Protein AF-A0A847DNY5-F1 (afdb_monomer)

Nearest PDB structures (foldseek):
  3rxz-assembly1_B  TM=6.563E-01  e=5.520E-07  Mycolicibacterium smegmatis MC2 155
  8z9u-assembly1_A  TM=3.171E-01  e=2.624E-01  Methermicoccus shengliensis DSM 18856
  8k74-assembly1_B  TM=5.106E-01  e=3.180E+00  Klebsiella sp. PCX
  8k74-assembly1_A  TM=5.107E-01  e=6.097E+00  Klebsiella sp. PCX

Sequence (376 aa):
MSPAAPYPAETLLETATVEGFRKFVEIVSPGRVRVHFDLPACAWWFLSRHEESRIEKRDSHGRFLCSYSTLPPELYDQPLVTRWFERVEDLVRKISGLPVRAPMVGTAPIAVTHDVDLLRKFPLFSPRCLVRSYREGRLGECLKVWFRRQKDPYDALDALTHLHDETGIPGTWFLMGGGTHPSDADYTLSDHRLAPLGTRLDCDTFGLHGSYDSYLDAKKIYHEAVSLAEALKQRVKPIIRQHYLRLDIPNTWLAQSEAGFTVDASGGFADRCGFRHGWTGAFRPYSPLTGRELPMTEIPLNAMDMTLSRYERLDPESAYKRMQTLHANSLSRHGGVFTILWHNTLNDRVVHGDMYDVFDSFVRNTSARFVKLDTI

pLDDT: mean 94.14, std 4.27, range [62.03, 98.69]

Solvent-accessible surface area (backbone atoms only — not comparable to full-atom values): 20189 Å² total; per-residue (Å²): 133,77,52,64,68,90,61,58,64,68,57,55,56,37,39,39,37,75,73,42,33,51,77,36,52,43,80,78,48,92,73,38,71,45,68,79,58,68,56,69,61,46,41,46,40,34,59,52,42,47,38,64,71,63,48,86,74,53,52,99,77,64,24,67,44,49,93,71,50,92,55,66,68,75,59,28,58,39,30,44,44,46,36,39,51,53,50,50,51,49,49,55,26,56,54,69,73,42,80,71,76,75,81,88,82,88,62,24,34,32,28,46,33,30,48,59,51,50,57,59,76,63,58,78,91,37,66,68,47,52,53,50,26,49,75,70,74,36,41,69,58,48,51,32,34,69,70,67,74,39,80,45,49,17,60,26,48,55,62,54,50,48,53,31,64,77,70,67,48,44,42,26,40,24,40,55,33,53,68,83,53,96,84,35,55,81,68,57,90,83,40,73,79,53,49,55,58,65,79,36,61,88,72,40,46,36,27,34,21,35,29,68,88,23,44,74,32,28,66,52,43,32,51,22,44,49,49,38,20,62,72,54,72,67,56,52,47,55,32,37,32,35,43,90,39,39,57,50,71,55,56,21,58,51,20,42,43,71,39,63,29,44,32,40,47,34,55,35,37,65,54,40,63,29,20,66,40,15,46,30,33,73,45,62,44,53,28,84,91,76,74,41,68,49,89,31,32,39,39,49,30,30,39,41,54,63,18,39,49,70,55,64,56,42,54,49,69,57,38,42,52,50,50,51,52,46,37,60,51,15,48,52,98,80,58,22,40,32,28,36,40,47,52,40,48,38,66,25,42,89,84,46,44,63,45,46,56,34,52,55,47,52,65,70,70,51,90,50,53,65,38,44,72,93,76,112

Secondary structure (DSSP, 8-state):
--SS-SS-HHHHHHHHSHHHHHTTEEEEETTEEEE-S-HHHHHHHHHTTGGGGT-----TTSPPPGGGSSS-GGGGGS-HHHHHHHHHHHHHHHHTTPPPPPPP-S---EEEEEEE--S-SS-TT-HHHHHHHHHTT-HHHHHHHHTTSS--TT--HHHHHHHHHHHT---EEEEES---STTS-S--TT-GGGHHHHTTTTTSEEEEEE-TTTTT-HHHHHHHHHHHHHHTTT-EEEEEEEGGG---TTHHHHHHHHTT-SEE---S-SS--S-TTS-SS-BPPEETTTTEE-SSEE----EEHHIIIIIS---HHHHHHHHHHHHHHT--TTT--EEEE--GGGG-HHHHTTHHHHHHHHHHH--SPEE-GGG-

Foldseek 3Di:
DDLDAPDAQVLLVLCLDLVSVVVQWDCPDQLDIDGNDPLVSNLCCLQLVSSLVVDCDADPLRDDFCVSHPHDSVSQLFLSNQSNVLSVVQVNCVSVVHDRDDPDDAFAAAEEEEEAFEQAPAPAPDPVSCVVCVVVVNNVVNVCCNVVVDPGLLLQLLVVLVLCVVLVFAYEYAYWLDEDDPRGYPDHLPDCSCVSVLVCLVPYAYEYAQYSPCQQALVSSLNSRVSVCVSNVNSHALEYEYPLLPQDPPRSVVSSLSNPRAEYASAEHSQDAGRSSSAQAKDFRDHPVVRGTGNHIYHYAREELCNCCPRVNDDLVRSLVSLVSSRRSQDGPVRGYHYYYDYSSCSPCVVRNCSVVSVSCNSVVGPHHYDHPVVD

Structure (mmCIF, N/CA/C/O backbone):
data_AF-A0A847DNY5-F1
#
_entry.id   AF-A0A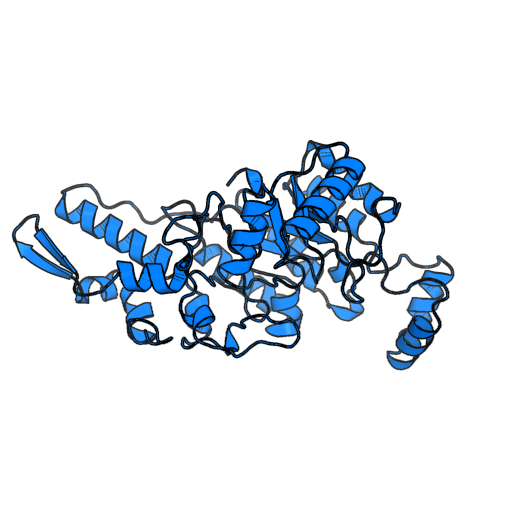847DNY5-F1
#
loop_
_atom_site.group_PDB
_atom_site.id
_atom_site.type_symbol
_atom_site.label_atom_id
_atom_site.label_alt_id
_atom_site.label_comp_id
_atom_site.label_asym_id
_atom_site.label_entity_id
_atom_site.label_seq_id
_atom_site.pdbx_PDB_ins_code
_atom_site.Cartn_x
_atom_site.Cartn_y
_atom_site.Cartn_z
_atom_site.occupancy
_atom_site.B_iso_or_equiv
_atom_site.auth_seq_id
_atom_site.auth_comp_id
_atom_site.auth_asym_id
_atom_site.auth_atom_id
_atom_site.pdbx_PDB_model_num
ATOM 1 N N . MET A 1 1 ? -26.601 10.049 0.284 1.00 62.03 1 MET A N 1
ATOM 2 C CA . MET A 1 1 ? -25.888 10.236 1.568 1.00 62.03 1 MET A CA 1
ATOM 3 C C . MET A 1 1 ? -24.718 11.170 1.316 1.00 62.03 1 MET A C 1
ATOM 5 O O . MET A 1 1 ? -24.182 11.133 0.213 1.00 62.03 1 MET A O 1
ATOM 9 N N . SER A 1 2 ? -24.414 12.047 2.274 1.00 81.75 2 SER A N 1
ATOM 10 C CA . SER A 1 2 ? -23.322 13.029 2.188 1.00 81.75 2 SER A CA 1
ATOM 11 C C . SER A 1 2 ? -21.956 12.332 2.060 1.00 81.75 2 SER A C 1
ATOM 13 O O . SER A 1 2 ? -21.798 11.276 2.670 1.00 81.75 2 SER A O 1
ATOM 15 N N . PRO A 1 3 ? -20.971 12.892 1.324 1.00 84.44 3 PRO A N 1
ATOM 16 C CA . PRO A 1 3 ? -19.587 12.408 1.371 1.00 84.44 3 PRO A CA 1
ATOM 17 C C . PRO A 1 3 ? -18.943 12.595 2.752 1.00 84.44 3 PRO A C 1
ATOM 19 O O . PRO A 1 3 ? -17.970 11.913 3.061 1.00 84.44 3 PRO A O 1
ATOM 22 N N . ALA A 1 4 ? -19.469 13.519 3.564 1.00 90.56 4 ALA A N 1
ATOM 23 C CA . ALA A 1 4 ? -18.892 13.881 4.850 1.00 90.56 4 ALA A CA 1
ATOM 24 C C . ALA A 1 4 ? -18.786 12.677 5.794 1.00 90.56 4 ALA A C 1
ATOM 26 O O . ALA A 1 4 ? -19.678 11.825 5.842 1.00 90.56 4 ALA A O 1
ATOM 27 N N . ALA A 1 5 ? -17.703 12.648 6.569 1.00 92.56 5 ALA A N 1
ATOM 28 C CA . ALA A 1 5 ? -17.557 11.705 7.664 1.00 92.56 5 ALA A CA 1
ATOM 29 C C . ALA A 1 5 ? -18.707 11.855 8.684 1.00 92.56 5 ALA A C 1
ATOM 31 O O . ALA A 1 5 ? -19.248 12.955 8.839 1.00 92.56 5 ALA A O 1
ATOM 32 N N . PRO A 1 6 ? -19.075 10.784 9.416 1.00 94.75 6 PRO A N 1
ATOM 33 C CA . PRO A 1 6 ? -20.178 10.840 10.381 1.00 94.75 6 PRO A CA 1
ATOM 34 C C . PRO A 1 6 ? -19.975 11.847 11.526 1.00 94.75 6 PRO A C 1
ATOM 36 O O . PRO A 1 6 ? -20.953 12.297 12.119 1.00 94.75 6 PRO A O 1
ATOM 39 N N . TYR A 1 7 ? -18.723 12.214 11.823 1.00 96.50 7 TYR A N 1
ATOM 40 C CA . TYR A 1 7 ? -18.353 13.192 12.847 1.00 96.50 7 TYR A CA 1
ATOM 41 C C . TYR A 1 7 ? -17.207 14.099 12.365 1.00 96.50 7 TYR A C 1
ATOM 43 O O . TYR A 1 7 ? -16.450 13.695 11.477 1.00 96.50 7 TYR A O 1
ATOM 51 N N . PRO A 1 8 ? -17.034 15.294 12.968 1.00 95.69 8 PRO A N 1
ATOM 52 C CA . PRO A 1 8 ? -15.865 16.146 12.748 1.00 95.69 8 PRO A CA 1
ATOM 53 C C . PRO A 1 8 ? -14.545 15.442 13.086 1.00 95.69 8 PRO A C 1
ATOM 55 O O . PRO A 1 8 ? -14.498 14.553 13.941 1.00 95.69 8 PRO A O 1
ATOM 58 N N . ALA A 1 9 ? -13.458 15.873 12.446 1.00 95.25 9 ALA A N 1
ATOM 59 C CA . ALA A 1 9 ? -12.141 15.256 12.580 1.00 95.25 9 ALA A CA 1
ATOM 60 C C . ALA A 1 9 ? -11.636 15.219 14.033 1.00 95.25 9 ALA A C 1
ATOM 62 O O . ALA A 1 9 ? -11.077 14.213 14.470 1.00 95.25 9 ALA A O 1
ATOM 63 N N . GLU A 1 10 ? -11.885 16.278 14.806 1.00 95.56 10 GLU A N 1
ATOM 64 C CA . GLU A 1 10 ? -11.478 16.379 16.209 1.00 95.56 10 GLU A CA 1
ATOM 65 C C . GLU A 1 10 ? -12.172 15.310 17.059 1.00 95.56 10 GLU A C 1
ATOM 67 O O . GLU A 1 10 ? -11.538 14.664 17.892 1.00 95.56 10 GLU A O 1
ATOM 72 N N . THR A 1 11 ? -13.460 15.066 16.799 1.00 96.75 11 THR A N 1
ATOM 73 C CA . THR A 1 11 ? -14.238 14.015 17.465 1.00 96.75 11 THR A CA 1
ATOM 74 C C . THR A 1 11 ? -13.730 12.622 17.093 1.00 96.75 11 THR A C 1
ATOM 76 O O . THR A 1 11 ? -13.620 11.750 17.957 1.00 96.75 11 THR A O 1
ATOM 79 N N . LEU A 1 12 ? -13.380 12.394 15.823 1.00 97.12 12 LEU A N 1
ATOM 80 C CA . LEU A 1 12 ? -12.825 11.115 15.368 1.00 97.12 12 LEU A CA 1
ATOM 81 C C . LEU A 1 12 ? -11.468 10.808 16.033 1.00 97.12 12 LEU A C 1
ATOM 83 O O . LEU A 1 12 ? -11.238 9.675 16.457 1.00 97.12 12 LEU A O 1
ATOM 87 N N . LEU A 1 13 ? -10.594 11.811 16.186 1.00 95.12 13 LEU A N 1
ATOM 88 C CA . LEU A 1 13 ? -9.321 11.667 16.907 1.00 95.12 13 LEU A CA 1
ATOM 89 C C . LEU A 1 13 ? -9.526 11.443 18.401 1.00 95.12 13 LEU A C 1
ATOM 91 O O . LEU A 1 13 ? -8.926 10.540 18.985 1.00 95.12 13 LEU A O 1
ATOM 95 N N . GLU A 1 14 ? -10.379 12.253 19.026 1.00 96.06 14 GLU A N 1
ATOM 96 C CA . GLU A 1 14 ? -10.660 12.152 20.453 1.00 96.06 14 GLU A CA 1
ATOM 97 C C . GLU A 1 14 ? -11.163 10.748 20.807 1.00 96.06 14 GLU A C 1
ATOM 99 O O . GLU A 1 14 ? -10.632 10.100 21.713 1.00 96.06 14 GLU A O 1
ATOM 104 N N . THR A 1 15 ? -12.125 10.231 20.042 1.00 95.94 15 THR A N 1
ATOM 105 C CA . THR A 1 15 ? -12.718 8.901 20.253 1.00 95.94 15 THR A CA 1
ATOM 106 C C . THR A 1 15 ? -11.754 7.738 20.018 1.00 95.94 15 THR A C 1
ATOM 108 O O . THR A 1 15 ? -12.024 6.635 20.489 1.00 95.94 15 THR A O 1
ATOM 111 N N . ALA A 1 16 ? -10.617 7.947 19.346 1.00 94.19 16 ALA A N 1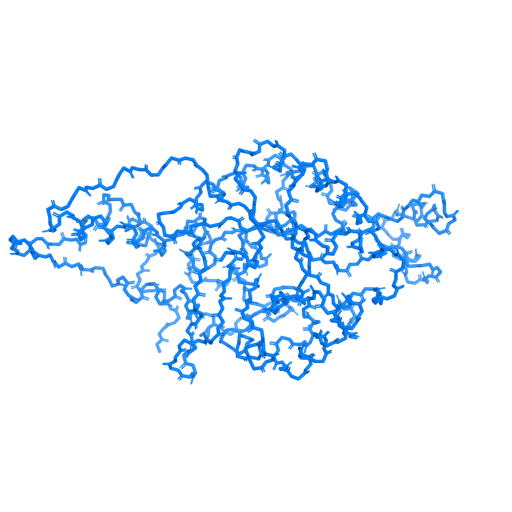
ATOM 112 C CA . ALA A 1 16 ? -9.582 6.920 19.212 1.00 94.19 16 ALA A CA 1
ATOM 113 C C . ALA A 1 16 ? -8.766 6.718 20.508 1.00 94.19 16 ALA A C 1
ATOM 115 O O . ALA A 1 16 ? -8.142 5.670 20.701 1.00 94.19 16 ALA A O 1
ATOM 116 N N . THR A 1 17 ? -8.790 7.684 21.432 1.00 94.12 17 THR A N 1
ATOM 117 C CA . THR A 1 17 ? -8.136 7.578 22.750 1.00 94.12 17 THR A CA 1
ATOM 118 C C . THR A 1 17 ? -9.028 6.869 23.776 1.00 94.12 17 THR A C 1
ATOM 120 O O . THR A 1 17 ? -10.248 6.812 23.624 1.00 94.12 17 THR A O 1
ATOM 123 N N . VAL A 1 18 ? -8.445 6.307 24.848 1.00 91.44 18 VAL A N 1
ATOM 124 C CA . VAL A 1 18 ? -9.247 5.684 25.926 1.00 91.44 18 VAL A CA 1
ATOM 125 C C . VAL A 1 18 ? -10.135 6.733 26.602 1.00 91.44 18 VAL A C 1
ATOM 127 O O . VAL A 1 18 ? -11.326 6.505 26.816 1.00 91.44 18 VAL A O 1
ATOM 130 N N . GLU A 1 19 ? -9.555 7.875 26.954 1.00 94.00 19 GLU A N 1
ATOM 131 C CA . GLU A 1 19 ? -10.203 8.952 27.699 1.00 94.00 19 GLU A CA 1
ATOM 132 C C . GLU A 1 19 ? -11.292 9.625 26.868 1.00 94.00 19 GLU A C 1
ATOM 134 O O . GLU A 1 19 ? -12.390 9.853 27.373 1.00 94.00 19 GLU A O 1
ATOM 139 N N . GLY A 1 20 ? -11.013 9.899 25.593 1.00 96.19 20 GLY A N 1
ATOM 140 C CA . GLY A 1 20 ? -11.978 10.506 24.689 1.00 96.19 20 GLY A CA 1
ATOM 141 C C . GLY A 1 20 ? -13.145 9.575 24.380 1.00 96.19 20 GLY A C 1
ATOM 142 O O . GLY A 1 20 ? -14.291 9.997 24.502 1.00 96.19 20 GLY A O 1
ATOM 143 N N . PHE A 1 21 ? -12.897 8.285 24.112 1.00 96.12 21 PHE A N 1
ATOM 144 C CA . PHE A 1 21 ? -13.981 7.322 23.882 1.00 96.12 21 PHE A CA 1
ATOM 145 C C . PHE A 1 21 ? -14.946 7.223 25.069 1.00 96.12 21 PHE A C 1
ATOM 147 O O . PHE A 1 21 ? -16.159 7.163 24.883 1.00 96.12 21 PHE A O 1
ATOM 154 N N . ARG A 1 22 ? -14.431 7.270 26.308 1.00 93.81 22 ARG A N 1
ATOM 155 C CA . ARG A 1 22 ? -15.258 7.216 27.528 1.00 93.81 22 ARG A CA 1
ATOM 156 C C . ARG A 1 22 ? -16.285 8.343 27.618 1.00 93.81 22 ARG A C 1
ATOM 158 O O . ARG A 1 22 ? -17.328 8.123 28.222 1.00 93.81 22 ARG A O 1
ATOM 165 N N . LYS A 1 23 ? -16.033 9.507 27.010 1.00 96.31 23 LYS A N 1
ATOM 166 C CA . LYS A 1 23 ? -16.994 10.627 26.980 1.00 96.31 23 LYS A CA 1
ATOM 167 C C . LYS A 1 23 ? -18.274 10.284 26.212 1.00 96.31 23 LYS A C 1
ATOM 169 O O . LYS A 1 23 ? -19.309 10.889 26.457 1.00 96.31 23 LYS A O 1
ATOM 174 N N . PHE A 1 24 ? -18.210 9.286 25.330 1.00 96.38 24 PHE A N 1
ATOM 175 C CA . PHE A 1 24 ? -19.332 8.800 24.529 1.00 96.38 24 PHE A CA 1
ATOM 176 C C . PHE A 1 24 ? -19.985 7.545 25.119 1.00 96.38 24 PHE A C 1
ATOM 178 O O . PHE A 1 24 ? -20.875 6.975 24.493 1.00 96.38 24 PHE A O 1
ATOM 185 N N . VAL A 1 25 ? -19.565 7.091 26.304 1.00 95.75 25 VAL A N 1
ATOM 186 C CA . VAL A 1 25 ? -20.095 5.883 26.948 1.00 95.75 25 VAL A CA 1
ATOM 187 C C . VAL A 1 25 ? -20.910 6.257 28.183 1.00 95.75 25 VAL A C 1
ATOM 189 O O . VAL A 1 25 ? -20.391 6.796 29.155 1.00 95.75 25 VAL A O 1
ATOM 192 N N . GLU A 1 26 ? -22.187 5.893 28.173 1.00 95.38 26 GLU A N 1
ATOM 193 C CA . GLU A 1 26 ? -23.120 6.032 29.289 1.00 95.38 26 GLU A CA 1
ATOM 194 C C . GLU A 1 26 ? -23.329 4.665 29.961 1.00 95.38 26 GLU A C 1
ATOM 196 O O . GLU A 1 26 ? -23.665 3.681 29.299 1.00 95.38 26 GLU A O 1
ATOM 201 N N . ILE A 1 27 ? -23.159 4.586 31.283 1.00 92.19 27 ILE A N 1
ATOM 202 C CA . ILE A 1 27 ? -23.523 3.390 32.057 1.00 92.19 27 ILE A CA 1
ATOM 203 C C . ILE A 1 27 ? -25.017 3.473 32.370 1.00 92.19 27 ILE A C 1
ATOM 205 O O . ILE A 1 27 ? -25.431 4.288 33.187 1.00 92.19 27 ILE A O 1
ATOM 209 N N . VAL A 1 28 ? -25.819 2.621 31.728 1.00 94.69 28 VAL A N 1
ATOM 210 C CA . VAL A 1 28 ? -27.283 2.603 31.895 1.00 94.69 28 VAL A CA 1
ATOM 211 C C . VAL A 1 28 ? -27.675 1.803 33.139 1.00 94.69 28 VAL A C 1
ATOM 213 O O . VAL A 1 28 ? -28.558 2.198 33.893 1.00 94.69 28 VAL A O 1
ATOM 216 N N . SER A 1 29 ? -27.022 0.660 33.353 1.00 91.56 29 SER A N 1
ATOM 217 C CA . SER A 1 29 ? -27.185 -0.206 34.527 1.00 91.56 29 SER A CA 1
ATOM 218 C C . SER A 1 29 ? -25.968 -1.136 34.649 1.00 91.56 29 SER A C 1
ATOM 220 O O . SER A 1 29 ? -25.162 -1.202 33.715 1.00 91.56 29 SER A O 1
ATOM 222 N N . PRO A 1 30 ? -25.805 -1.902 35.745 1.00 86.81 30 PRO A N 1
ATOM 223 C CA . PRO A 1 30 ? -24.790 -2.953 35.796 1.00 86.81 30 PRO A CA 1
ATOM 224 C C . PRO A 1 30 ? -24.893 -3.875 34.569 1.00 86.81 30 PRO A C 1
ATOM 226 O O . PRO A 1 30 ? -25.986 -4.316 34.217 1.00 86.81 30 PRO A O 1
ATOM 229 N N . GLY A 1 31 ? -23.772 -4.096 33.875 1.00 86.75 31 GLY A N 1
ATOM 230 C CA . GLY A 1 31 ? -23.706 -4.913 32.655 1.00 86.75 31 GLY A CA 1
ATOM 231 C C . GLY A 1 31 ? -24.302 -4.283 31.385 1.00 86.75 31 GLY A C 1
ATOM 232 O O . GLY A 1 31 ? -24.265 -4.915 30.333 1.00 86.75 31 GLY A O 1
ATOM 233 N N . ARG A 1 32 ? -24.827 -3.049 31.438 1.00 91.56 32 ARG A N 1
ATOM 234 C CA . ARG A 1 32 ? -25.445 -2.373 30.287 1.00 91.56 32 ARG A CA 1
ATOM 235 C C . ARG A 1 32 ? -24.882 -0.971 30.089 1.00 91.56 32 ARG A C 1
ATOM 237 O O . ARG A 1 32 ? -25.003 -0.103 30.952 1.00 91.56 32 ARG A O 1
ATOM 244 N N . VAL A 1 33 ? -24.338 -0.732 28.904 1.00 94.00 33 VAL A N 1
ATOM 245 C CA . VAL A 1 33 ? -23.812 0.570 28.481 1.00 94.00 33 VAL A CA 1
ATOM 246 C C . VAL A 1 33 ? -24.490 1.023 27.195 1.00 94.00 33 VAL A C 1
ATOM 248 O O . VAL A 1 33 ? -24.924 0.197 26.391 1.00 94.00 33 VAL A O 1
ATOM 251 N N . ARG A 1 34 ? -24.584 2.336 27.001 1.00 94.69 34 ARG A N 1
ATOM 252 C CA . ARG A 1 34 ? -24.979 2.964 25.742 1.00 94.69 34 ARG A CA 1
ATOM 253 C C . ARG A 1 34 ? -23.784 3.734 25.196 1.00 94.69 34 ARG A C 1
ATOM 255 O O . ARG A 1 34 ? -23.162 4.499 25.924 1.00 94.69 34 ARG A O 1
ATOM 262 N N . VAL A 1 35 ? -23.466 3.515 23.925 1.00 95.31 35 VAL A N 1
ATOM 263 C CA . VAL A 1 35 ? -22.409 4.240 23.214 1.00 95.31 35 VAL A CA 1
ATOM 264 C C . VAL A 1 35 ? -23.083 5.257 22.296 1.00 95.31 35 VAL A C 1
ATOM 266 O O . VAL A 1 35 ? -23.861 4.874 21.429 1.00 95.31 35 VAL A O 1
ATOM 269 N N . HIS A 1 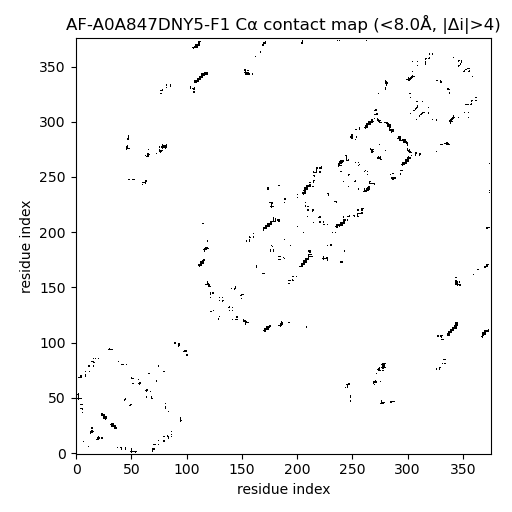36 ? -22.812 6.542 22.513 1.00 95.94 36 HIS A N 1
ATOM 270 C CA . HIS A 1 36 ? -23.367 7.678 21.757 1.00 95.94 36 HIS A CA 1
ATOM 271 C C . HIS A 1 36 ? -22.530 8.048 20.521 1.00 95.94 36 HIS A C 1
ATOM 273 O O . HIS A 1 36 ? -22.788 9.050 19.858 1.00 95.94 36 HIS A O 1
ATOM 279 N N . PHE A 1 37 ? -21.516 7.239 20.222 1.00 96.12 37 PHE A N 1
ATOM 280 C CA . PHE A 1 37 ? -20.689 7.325 19.027 1.00 96.12 37 PHE A CA 1
ATOM 281 C C . PHE A 1 37 ? -21.087 6.216 18.046 1.00 96.12 37 PHE A C 1
ATOM 283 O O . PHE A 1 37 ? -21.022 5.035 18.398 1.00 96.12 37 PHE A O 1
ATOM 290 N N . ASP A 1 38 ? -21.490 6.584 16.827 1.00 95.94 38 ASP A N 1
ATOM 291 C CA . ASP A 1 38 ? -21.886 5.643 15.772 1.00 95.94 38 ASP A CA 1
ATOM 292 C C . ASP A 1 38 ? -20.658 4.974 15.136 1.00 95.94 38 ASP A C 1
ATOM 294 O O . ASP A 1 38 ? -20.189 5.296 14.040 1.00 95.94 38 ASP A O 1
ATOM 298 N N . LEU A 1 39 ? -20.099 4.042 15.899 1.00 94.50 39 LEU A N 1
ATOM 299 C CA . LEU A 1 39 ? -18.904 3.283 15.564 1.00 94.50 39 LEU A CA 1
ATOM 300 C C . LEU A 1 39 ? -19.081 2.442 14.288 1.00 94.50 39 LEU A C 1
ATOM 302 O O . LEU A 1 39 ? -18.172 2.471 13.456 1.00 94.50 39 LEU A O 1
ATOM 306 N N . PRO A 1 40 ? -20.222 1.748 14.070 1.00 94.50 40 PRO A N 1
ATOM 307 C CA . PRO A 1 40 ? -20.485 1.060 12.808 1.00 94.50 40 PRO A CA 1
ATOM 308 C C . PRO A 1 40 ? -20.477 1.996 11.597 1.00 94.50 40 PRO A C 1
ATOM 310 O O . PRO A 1 40 ? -19.831 1.668 10.603 1.00 94.50 40 PRO A O 1
ATOM 313 N N . ALA A 1 41 ? -21.125 3.167 11.670 1.00 94.69 41 ALA A N 1
ATOM 314 C CA . ALA A 1 41 ? -21.117 4.117 10.557 1.00 94.69 41 ALA A CA 1
ATOM 315 C C . ALA A 1 41 ? -19.709 4.657 10.270 1.00 94.69 41 ALA A C 1
ATOM 317 O O . ALA A 1 41 ? -19.317 4.760 9.107 1.00 94.69 41 ALA A O 1
ATOM 318 N N . CYS A 1 42 ? -18.922 4.953 11.311 1.00 96.00 42 CYS A N 1
ATOM 319 C CA . CYS A 1 42 ? -17.541 5.410 11.150 1.00 96.00 42 CYS A CA 1
ATOM 320 C C . CYS A 1 42 ? -16.653 4.326 10.530 1.00 96.00 42 CYS A C 1
ATOM 322 O O . CYS A 1 42 ? -15.971 4.584 9.540 1.00 96.00 42 CYS A O 1
ATOM 324 N N . ALA A 1 43 ? -16.691 3.104 11.067 1.00 95.06 43 ALA A N 1
ATOM 325 C CA . ALA A 1 43 ? -15.935 1.978 10.526 1.00 95.06 43 ALA A CA 1
ATOM 326 C C . ALA A 1 43 ? -16.314 1.702 9.066 1.00 95.06 43 ALA A C 1
ATOM 328 O O . ALA A 1 43 ? -15.437 1.553 8.218 1.00 95.06 43 ALA A O 1
ATOM 329 N N . TRP A 1 44 ? -17.611 1.713 8.751 1.00 94.06 44 TRP A N 1
ATOM 330 C CA . TRP A 1 44 ? -18.092 1.543 7.386 1.00 94.06 44 TRP A CA 1
ATOM 331 C C . TRP A 1 44 ? -17.601 2.656 6.458 1.00 94.06 44 TRP A C 1
ATOM 333 O O . TRP A 1 44 ? -17.130 2.356 5.364 1.00 94.06 44 TRP A O 1
ATOM 343 N N . TRP A 1 45 ? -17.651 3.922 6.879 1.00 95.00 45 TRP A N 1
ATOM 344 C CA . TRP A 1 45 ? -17.204 5.054 6.062 1.00 95.00 45 TRP A CA 1
ATOM 345 C C . TRP A 1 45 ? -15.724 4.920 5.661 1.00 95.00 45 TRP A C 1
ATOM 347 O O . TRP A 1 45 ? -15.392 5.103 4.489 1.00 95.00 45 TRP A O 1
ATOM 357 N N . PHE A 1 46 ? -14.860 4.516 6.602 1.00 95.81 46 PHE A N 1
ATOM 358 C CA . PHE A 1 46 ? -13.431 4.286 6.353 1.00 95.81 46 PHE A CA 1
ATOM 359 C C . PHE A 1 46 ? -13.158 3.018 5.535 1.00 95.81 46 PHE A C 1
ATOM 361 O O . PHE A 1 46 ? -12.405 3.075 4.569 1.00 95.81 46 PHE A O 1
ATOM 368 N N . LEU A 1 47 ? -13.754 1.877 5.894 1.00 94.94 47 LEU A N 1
ATOM 369 C CA . LEU A 1 47 ? -13.459 0.591 5.247 1.00 94.94 47 LEU A CA 1
ATOM 370 C C . LEU A 1 47 ? -14.060 0.487 3.838 1.00 94.94 47 LEU A C 1
ATOM 372 O O . LEU A 1 47 ? -13.453 -0.111 2.958 1.00 94.94 47 LEU A O 1
ATOM 376 N N . SER A 1 48 ? -15.230 1.090 3.604 1.00 92.88 48 SER A N 1
ATOM 377 C CA . SER A 1 48 ? -15.856 1.141 2.271 1.00 92.88 48 SER A CA 1
ATOM 378 C C . SER A 1 48 ? -15.363 2.303 1.409 1.00 92.88 48 SER A C 1
ATOM 380 O O . SER A 1 48 ? -15.769 2.409 0.252 1.00 92.88 48 SER A O 1
ATOM 382 N N . ARG A 1 49 ? -14.542 3.197 1.983 1.00 93.88 49 ARG A N 1
ATOM 383 C CA . ARG A 1 49 ? -14.106 4.458 1.365 1.00 93.88 49 ARG A CA 1
ATOM 384 C C . ARG A 1 49 ? -15.288 5.252 0.801 1.00 93.88 49 ARG A C 1
ATOM 386 O O . ARG A 1 49 ? -15.251 5.739 -0.327 1.00 93.88 49 ARG A O 1
ATOM 393 N N . HIS A 1 50 ? -16.350 5.391 1.601 1.00 92.75 50 HIS A N 1
ATOM 394 C CA . HIS A 1 50 ? -17.628 5.956 1.156 1.00 92.75 50 HIS A CA 1
ATOM 395 C C . HIS A 1 50 ? -17.479 7.312 0.455 1.00 92.75 50 HIS A C 1
ATOM 397 O O . HIS A 1 50 ? -18.121 7.549 -0.570 1.00 92.75 50 HIS A O 1
ATOM 403 N N . GLU A 1 51 ? -16.619 8.186 0.981 1.00 93.94 51 GLU A N 1
ATOM 404 C CA . GLU A 1 51 ? -16.362 9.513 0.412 1.00 93.94 51 GLU A CA 1
ATOM 405 C C . GLU A 1 51 ? -15.892 9.461 -1.048 1.00 93.94 51 GLU A C 1
ATOM 407 O O . GLU A 1 51 ? -16.307 10.287 -1.861 1.00 93.94 51 GLU A O 1
ATOM 412 N N . GLU A 1 52 ? -15.104 8.453 -1.420 1.00 93.81 52 GLU A N 1
ATOM 413 C CA . GLU A 1 52 ? -14.517 8.336 -2.756 1.00 93.81 52 GLU A CA 1
ATOM 414 C C . GLU A 1 52 ? -15.576 8.021 -3.817 1.00 93.81 52 GLU A C 1
ATOM 416 O O . GLU A 1 52 ? -15.452 8.449 -4.965 1.00 93.81 52 GLU A O 1
ATOM 421 N N . SER A 1 53 ? -16.662 7.349 -3.415 1.00 88.25 53 SER A N 1
ATOM 422 C CA . SER A 1 53 ? -17.833 7.090 -4.267 1.00 88.25 53 SER A CA 1
ATOM 423 C C . SER A 1 53 ? -18.708 8.329 -4.502 1.00 88.25 53 SER A C 1
ATOM 425 O O . SER A 1 53 ? -19.637 8.299 -5.310 1.00 88.25 53 SER A O 1
ATOM 427 N N . ARG A 1 54 ? -18.465 9.413 -3.755 1.00 90.69 54 ARG A N 1
ATOM 428 C CA . ARG A 1 54 ? -19.287 10.632 -3.753 1.00 90.69 54 ARG A CA 1
ATOM 429 C C . ARG A 1 54 ? -18.541 11.863 -4.245 1.00 90.69 54 ARG A C 1
ATOM 431 O O . ARG A 1 54 ? -19.177 12.798 -4.719 1.00 90.69 54 ARG A O 1
ATOM 438 N N . ILE A 1 55 ? -17.221 11.874 -4.129 1.00 93.94 55 ILE A N 1
ATOM 439 C CA . ILE A 1 55 ? -16.368 12.938 -4.645 1.00 93.94 55 ILE A CA 1
ATOM 440 C C . ILE A 1 55 ? -15.881 12.514 -6.025 1.00 93.94 55 ILE A C 1
ATOM 442 O O . ILE A 1 55 ? -15.189 11.512 -6.144 1.00 93.94 55 ILE A O 1
ATOM 446 N N . GLU A 1 56 ? -16.197 13.285 -7.064 1.00 93.62 56 GLU A N 1
ATOM 447 C CA . GLU A 1 56 ? -15.799 12.971 -8.448 1.00 93.62 56 GLU A CA 1
ATOM 448 C C . GLU A 1 56 ? -14.340 13.332 -8.757 1.00 93.62 56 GLU A C 1
ATOM 450 O O . GLU A 1 56 ? -13.766 12.842 -9.726 1.00 93.62 56 GLU A O 1
ATOM 455 N N . LYS A 1 57 ? -13.716 14.189 -7.940 1.00 96.56 57 LYS A N 1
ATOM 456 C CA . LYS A 1 57 ? -12.355 14.677 -8.181 1.00 96.56 57 LYS A CA 1
ATOM 457 C C . LYS A 1 57 ? -11.355 13.515 -8.223 1.00 96.56 57 LYS A C 1
ATOM 459 O O . LYS A 1 57 ? -11.309 12.691 -7.307 1.00 96.56 57 LYS A O 1
ATOM 464 N N . ARG A 1 58 ? -10.543 13.471 -9.280 1.00 97.44 58 ARG A N 1
ATOM 465 C CA . ARG A 1 58 ? -9.467 12.496 -9.502 1.00 97.44 58 ARG A CA 1
ATOM 466 C C . ARG A 1 58 ? -8.218 13.198 -10.026 1.00 97.44 58 ARG A C 1
ATOM 468 O O . ARG A 1 58 ? -8.313 14.286 -10.593 1.00 97.44 58 ARG A O 1
ATOM 475 N N . ASP A 1 59 ? -7.060 12.585 -9.810 1.00 97.44 59 ASP A N 1
ATOM 476 C CA . ASP A 1 59 ? -5.805 13.047 -10.406 1.00 97.44 59 ASP A CA 1
ATOM 477 C C . ASP A 1 59 ? -5.667 12.601 -11.876 1.00 97.44 59 ASP A C 1
ATOM 479 O O . ASP A 1 59 ? -6.575 11.996 -12.451 1.00 97.44 59 ASP A O 1
ATOM 483 N N . SER A 1 60 ? -4.515 12.870 -12.500 1.00 96.38 60 SER A N 1
ATOM 484 C CA . SER A 1 60 ? -4.243 12.496 -13.897 1.00 96.38 60 SER A CA 1
ATOM 485 C C . SER A 1 60 ? -4.242 10.987 -14.168 1.00 96.38 60 SER A C 1
ATOM 487 O O . SER A 1 60 ? -4.294 10.586 -15.327 1.00 96.38 60 SER A O 1
ATOM 489 N N . HIS A 1 61 ? -4.181 10.156 -13.127 1.00 96.81 61 HIS A N 1
ATOM 490 C CA . HIS A 1 61 ? -4.217 8.698 -13.223 1.00 96.81 61 HIS A CA 1
ATOM 491 C C . HIS A 1 61 ? -5.597 8.124 -12.864 1.00 96.81 61 HIS A C 1
ATOM 493 O O . HIS A 1 61 ? -5.774 6.907 -12.817 1.00 96.81 61 HIS A O 1
ATOM 499 N N . GLY A 1 62 ? -6.594 8.978 -12.608 1.00 96.06 62 GLY A N 1
ATOM 500 C CA . GLY A 1 62 ? -7.926 8.542 -12.198 1.00 96.06 62 GLY A CA 1
ATOM 501 C C . GLY A 1 62 ? -7.996 8.092 -10.736 1.00 96.06 62 GLY A C 1
ATOM 502 O O . GLY A 1 62 ? -8.901 7.340 -10.383 1.00 96.06 62 GLY A O 1
ATOM 503 N N . ARG A 1 63 ? -7.059 8.524 -9.883 1.00 97.31 63 ARG A N 1
ATOM 504 C CA . ARG A 1 63 ? -6.964 8.111 -8.474 1.00 97.31 63 ARG A CA 1
ATOM 505 C C . ARG A 1 63 ? -7.633 9.119 -7.553 1.00 97.31 63 ARG A C 1
ATOM 507 O O . ARG A 1 63 ? -7.621 10.324 -7.819 1.00 97.31 63 ARG A O 1
ATOM 514 N N . PHE A 1 64 ? -8.183 8.627 -6.449 1.00 97.69 64 PHE A N 1
ATOM 515 C CA . PHE A 1 64 ? -8.582 9.473 -5.332 1.00 97.69 64 PHE A CA 1
ATOM 516 C C . PHE A 1 64 ? -7.371 9.725 -4.424 1.00 97.69 64 PHE A C 1
ATOM 518 O O . PHE A 1 64 ? -6.745 8.783 -3.937 1.00 97.69 64 PHE A O 1
ATOM 525 N N . LEU A 1 65 ? -7.029 10.996 -4.223 1.00 97.88 65 LEU A N 1
ATOM 526 C CA . LEU A 1 65 ? -5.884 11.420 -3.422 1.00 97.88 65 LEU A CA 1
ATOM 527 C C . LEU A 1 65 ? -6.305 11.766 -1.989 1.00 97.88 65 LEU A C 1
ATOM 529 O O . LEU A 1 65 ? -7.421 12.234 -1.766 1.00 97.88 65 LEU A O 1
ATOM 533 N N . CYS A 1 66 ? -5.398 11.609 -1.024 1.00 97.94 66 CYS A N 1
ATOM 534 C CA . CYS A 1 66 ? -5.620 12.022 0.362 1.00 97.94 66 CYS A CA 1
ATOM 535 C C . CYS A 1 66 ? -5.955 13.516 0.445 1.00 97.94 66 CYS A C 1
ATOM 537 O O . CYS A 1 66 ? -6.872 13.912 1.158 1.00 97.94 66 CYS A O 1
ATOM 539 N N . SER A 1 67 ? -5.294 14.340 -0.371 1.00 96.94 67 SER A N 1
ATOM 540 C CA . SER A 1 67 ? -5.581 15.774 -0.510 1.00 96.94 67 SER A CA 1
ATOM 541 C C . SER A 1 67 ? -6.996 16.115 -1.009 1.00 96.94 67 SER A C 1
ATOM 543 O O . SER A 1 67 ? -7.378 17.287 -0.999 1.00 96.94 67 SER A O 1
ATOM 545 N N . TYR A 1 68 ? -7.778 15.134 -1.474 1.00 97.00 68 TYR A N 1
ATOM 546 C CA . TYR A 1 68 ? -9.183 15.313 -1.866 1.00 97.00 68 TYR A CA 1
ATOM 547 C C . TYR A 1 68 ? -10.168 14.841 -0.794 1.00 97.00 68 TYR A C 1
ATOM 549 O O . TYR A 1 68 ? -11.373 15.017 -0.973 1.00 97.00 68 TYR A O 1
ATOM 557 N N . SER A 1 69 ? -9.671 14.242 0.288 1.00 96.44 69 SER A N 1
ATOM 558 C CA . SER A 1 69 ? -10.483 13.797 1.414 1.00 96.44 69 SER A CA 1
ATOM 559 C C . SER A 1 69 ? -11.241 14.953 2.063 1.00 96.44 69 SER A C 1
ATOM 561 O O . SER A 1 69 ? -10.790 16.100 2.081 1.00 96.44 69 SER A O 1
ATOM 563 N N . THR A 1 70 ? -12.400 14.629 2.636 1.00 95.44 70 THR A N 1
ATOM 564 C CA . THR A 1 70 ? -13.125 15.549 3.528 1.00 95.44 70 THR A CA 1
ATOM 565 C C . THR A 1 70 ? -12.473 15.678 4.906 1.00 95.44 70 THR A C 1
ATOM 567 O O . THR A 1 70 ? -12.797 16.600 5.654 1.00 95.44 70 THR A O 1
ATOM 570 N N . LEU A 1 71 ? -11.571 14.756 5.246 1.00 95.81 71 LEU A N 1
ATOM 571 C CA . LEU A 1 71 ? -10.842 14.709 6.504 1.00 95.81 71 LEU A CA 1
ATOM 572 C C . LEU A 1 71 ? -9.423 15.268 6.342 1.00 95.81 71 LEU A C 1
ATOM 574 O O . LEU A 1 71 ? -8.812 15.121 5.281 1.00 95.81 71 LEU A O 1
ATOM 578 N N . PRO A 1 72 ? -8.873 15.892 7.399 1.00 96.06 72 PRO A N 1
ATOM 579 C CA . PRO A 1 72 ? -7.517 16.408 7.365 1.00 96.06 72 PRO A CA 1
ATOM 580 C C . PRO A 1 72 ? -6.512 15.256 7.180 1.00 96.06 72 PRO A C 1
ATOM 582 O O . PRO A 1 72 ? -6.692 14.186 7.774 1.00 96.06 72 PRO A O 1
ATOM 585 N N . PRO A 1 73 ? -5.447 15.448 6.385 1.00 95.06 73 PRO A N 1
ATOM 586 C CA . PRO A 1 73 ? -4.477 14.398 6.086 1.00 95.06 73 PRO A CA 1
ATOM 587 C C . PRO A 1 73 ? -3.862 13.719 7.322 1.00 95.06 73 PRO A C 1
ATOM 589 O O . PRO A 1 73 ? -3.633 12.510 7.314 1.00 95.06 73 PRO A O 1
ATOM 592 N N . GLU A 1 74 ? -3.634 14.468 8.401 1.00 93.81 74 GLU A N 1
ATOM 593 C CA . GLU A 1 74 ? -3.039 13.998 9.663 1.00 93.81 74 GLU A CA 1
ATOM 594 C C . GLU A 1 74 ? -3.865 12.894 10.322 1.00 93.81 74 GLU A C 1
ATOM 596 O O . GLU A 1 74 ? -3.335 12.068 11.066 1.00 93.81 74 GLU A O 1
ATOM 601 N N . LEU A 1 75 ? -5.160 12.837 10.016 1.00 95.44 75 LEU A N 1
ATOM 602 C CA . LEU A 1 75 ? -6.046 11.801 10.514 1.00 95.44 75 LEU A CA 1
ATOM 603 C C . LEU A 1 75 ? -5.625 10.405 10.040 1.00 95.44 75 LEU A C 1
ATOM 605 O O . LEU A 1 75 ? -5.732 9.433 10.786 1.00 95.44 75 LEU A O 1
ATOM 609 N N . TYR A 1 76 ? -5.102 10.315 8.816 1.00 96.94 76 TYR A N 1
ATOM 610 C CA . TYR A 1 76 ? -4.649 9.061 8.219 1.00 96.94 76 TYR A CA 1
ATOM 611 C C . TYR A 1 76 ? -3.294 8.598 8.760 1.00 96.94 76 TYR A C 1
ATOM 613 O O . TYR A 1 76 ? -2.837 7.518 8.403 1.00 96.94 76 TYR A O 1
ATOM 621 N N . ASP A 1 77 ? -2.664 9.345 9.665 1.0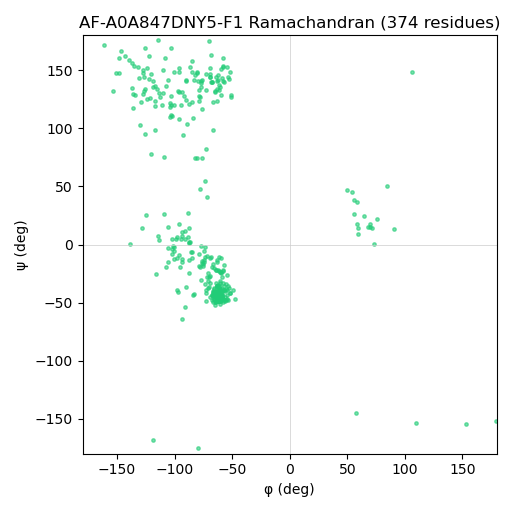0 96.50 77 ASP A N 1
ATOM 622 C CA . ASP A 1 77 ? -1.480 8.875 10.389 1.00 96.50 77 ASP A CA 1
ATOM 623 C C . ASP A 1 77 ? -1.855 7.874 11.489 1.00 96.50 77 ASP A C 1
ATOM 625 O O . ASP A 1 77 ? -0.988 7.178 12.021 1.00 96.50 77 ASP A O 1
ATOM 629 N N . GLN A 1 78 ? -3.146 7.796 11.829 1.00 95.56 78 GLN A N 1
ATOM 630 C CA . GLN A 1 78 ? -3.696 6.920 12.851 1.00 95.56 78 GLN A CA 1
ATOM 631 C C . GLN A 1 78 ? -4.670 5.909 12.235 1.00 95.56 78 GLN A C 1
ATOM 633 O O . GLN A 1 78 ? -5.542 6.276 11.446 1.00 95.56 78 GLN A O 1
ATOM 638 N N . PRO A 1 79 ? -4.611 4.630 12.633 1.00 96.62 79 PRO A N 1
ATOM 639 C CA . PRO A 1 79 ? -5.588 3.648 12.200 1.00 96.62 79 PRO A CA 1
ATOM 640 C C . PRO A 1 79 ? -6.847 3.734 13.070 1.00 96.62 79 PRO A C 1
ATOM 642 O O . PRO A 1 79 ? -7.080 2.903 13.949 1.00 96.62 79 PRO A O 1
ATOM 645 N N . LEU A 1 80 ? -7.656 4.771 12.858 1.00 97.06 80 LEU A N 1
ATOM 646 C CA . LEU A 1 80 ? -8.794 5.083 13.728 1.00 97.06 80 LEU A CA 1
ATOM 647 C C . LEU A 1 80 ? -9.774 3.922 13.914 1.00 97.06 80 LEU A C 1
ATOM 649 O O . LEU A 1 80 ? -10.155 3.632 15.046 1.00 97.06 80 LEU A O 1
ATOM 653 N N . VAL A 1 81 ? -10.119 3.206 12.838 1.00 97.06 81 VAL A N 1
ATOM 654 C CA . VAL A 1 81 ? -11.013 2.036 12.905 1.00 97.06 81 VAL A CA 1
ATOM 655 C C . VAL A 1 81 ? -10.437 0.979 13.836 1.00 97.06 81 VAL A C 1
ATOM 657 O O . VAL A 1 81 ? -11.133 0.467 14.711 1.00 97.06 81 VAL A O 1
ATOM 660 N N . THR A 1 82 ? -9.138 0.720 13.718 1.00 96.25 82 THR A N 1
ATOM 661 C CA . THR A 1 82 ? -8.430 -0.215 14.600 1.00 96.25 82 THR A CA 1
ATOM 662 C C . THR A 1 82 ? -8.515 0.225 16.058 1.00 96.25 82 THR A C 1
ATOM 664 O O . THR A 1 82 ? -8.840 -0.575 16.936 1.00 96.25 82 THR A O 1
ATOM 667 N N . ARG A 1 83 ? -8.272 1.513 16.329 1.00 95.94 83 ARG A N 1
ATOM 668 C CA . ARG A 1 83 ? -8.315 2.057 17.691 1.00 95.94 83 ARG A CA 1
ATOM 669 C C . ARG A 1 83 ? -9.712 1.966 18.287 1.00 95.94 83 ARG A C 1
ATOM 671 O O . ARG A 1 83 ? -9.840 1.521 19.427 1.00 95.94 83 ARG A O 1
ATOM 678 N N . TRP A 1 84 ? -10.755 2.291 17.526 1.00 95.81 84 TRP A N 1
ATOM 679 C CA . TRP A 1 84 ? -12.136 2.159 17.987 1.00 95.81 84 TRP A CA 1
ATOM 680 C C . TRP A 1 84 ? -12.517 0.708 18.292 1.00 95.81 84 TRP A C 1
ATOM 682 O O . TRP A 1 84 ? -13.154 0.460 19.314 1.00 95.81 84 TRP A O 1
ATOM 692 N N . PHE A 1 85 ? -12.086 -0.261 17.479 1.00 94.38 85 PHE A N 1
ATOM 693 C CA . PHE A 1 85 ? -12.332 -1.683 17.753 1.00 94.38 85 PHE A CA 1
ATOM 694 C C . PHE A 1 85 ? -11.672 -2.132 19.061 1.00 94.38 85 PHE A C 1
ATOM 696 O O . PHE A 1 85 ? -12.320 -2.779 19.884 1.00 94.38 85 PHE A O 1
ATOM 703 N N . GLU A 1 86 ? -10.437 -1.695 19.322 1.00 93.75 86 GLU A N 1
ATOM 704 C CA . GLU A 1 86 ? -9.770 -1.953 20.602 1.00 93.75 86 GLU A CA 1
ATOM 705 C C . GLU A 1 86 ? -10.533 -1.319 21.776 1.00 93.75 86 GLU A C 1
ATOM 707 O O . GLU A 1 86 ? -10.629 -1.921 22.845 1.00 93.75 86 GLU A O 1
ATOM 712 N N . ARG A 1 87 ? -11.110 -0.118 21.593 1.00 92.81 87 ARG A N 1
ATOM 713 C CA . ARG A 1 87 ? -11.933 0.529 22.632 1.00 92.81 87 ARG A CA 1
ATOM 714 C C . ARG A 1 87 ? -13.215 -0.251 22.920 1.00 92.81 87 ARG A C 1
ATOM 716 O O . ARG A 1 87 ? -13.598 -0.379 24.083 1.00 92.81 87 ARG A O 1
ATOM 723 N N . VAL A 1 88 ? -13.872 -0.772 21.883 1.00 92.62 88 VAL A N 1
ATOM 724 C CA . VAL A 1 88 ? -15.060 -1.626 22.034 1.00 92.62 88 VAL A CA 1
ATOM 725 C C . VAL A 1 88 ? -14.695 -2.922 22.740 1.00 92.62 88 VAL A C 1
ATOM 727 O O . VAL A 1 88 ? -15.412 -3.317 23.657 1.00 92.62 88 VAL A O 1
ATOM 730 N N . GLU A 1 89 ? -13.573 -3.556 22.383 1.00 92.75 89 GLU A N 1
ATOM 731 C CA . GLU A 1 89 ? -13.100 -4.753 23.084 1.00 92.75 89 GLU A CA 1
ATOM 732 C C . GLU A 1 89 ? -12.895 -4.463 24.579 1.00 92.75 89 GLU A C 1
ATOM 734 O O . GLU A 1 89 ? -13.411 -5.194 25.430 1.00 92.75 89 GLU A O 1
ATOM 739 N N . ASP A 1 90 ? -12.191 -3.378 24.910 1.00 91.94 90 ASP A N 1
ATOM 740 C CA . ASP A 1 90 ? -11.929 -2.987 26.297 1.00 91.94 90 ASP A CA 1
ATOM 741 C C . ASP A 1 90 ? -13.236 -2.701 27.062 1.00 91.94 90 ASP A C 1
ATOM 743 O O . ASP A 1 90 ? -13.388 -3.111 28.219 1.00 91.94 90 ASP A O 1
ATOM 747 N N . LEU A 1 91 ? -14.214 -2.057 26.414 1.00 91.94 91 LEU A N 1
ATOM 748 C CA . LEU A 1 91 ? -15.539 -1.803 26.983 1.00 91.94 91 LEU A CA 1
ATOM 749 C C . LEU A 1 91 ? -16.306 -3.106 27.248 1.00 91.94 91 LEU A C 1
ATOM 751 O O . LEU A 1 91 ? -16.803 -3.296 28.359 1.00 91.94 91 LEU A O 1
ATOM 755 N N . VAL A 1 92 ? -16.373 -4.009 26.264 1.00 91.56 92 VAL A N 1
ATOM 756 C CA . VAL A 1 92 ? -17.067 -5.305 26.368 1.00 91.56 92 VAL A CA 1
ATOM 757 C C . VAL A 1 92 ? -16.454 -6.163 27.472 1.00 91.56 92 VAL A C 1
ATOM 759 O O . VAL A 1 92 ? -17.180 -6.743 28.282 1.00 91.56 92 VAL A O 1
ATOM 762 N N . ARG A 1 93 ? -15.120 -6.207 27.569 1.00 92.19 93 ARG A N 1
ATOM 763 C CA . ARG A 1 93 ? -14.427 -6.920 28.650 1.00 92.19 93 ARG A CA 1
ATOM 764 C C . ARG A 1 93 ? -14.791 -6.352 30.014 1.00 92.19 93 ARG A C 1
ATOM 766 O O . ARG A 1 93 ? -15.180 -7.114 30.897 1.00 92.19 93 ARG A O 1
ATOM 773 N N . LYS A 1 94 ? -14.745 -5.024 30.157 1.00 90.06 94 LYS A N 1
ATOM 774 C CA . LYS A 1 94 ? -15.066 -4.336 31.412 1.00 90.06 94 LYS A CA 1
ATOM 775 C C . LYS A 1 94 ? -16.492 -4.629 31.885 1.00 90.06 94 LYS A C 1
ATOM 777 O O . LYS A 1 94 ? -16.674 -4.952 33.054 1.00 90.06 94 LYS A O 1
ATOM 782 N N . ILE A 1 95 ? -17.494 -4.538 31.006 1.00 90.94 95 ILE A N 1
ATOM 783 C CA . ILE A 1 95 ? -18.898 -4.798 31.388 1.00 90.94 95 ILE A CA 1
ATOM 784 C C . ILE A 1 95 ? -19.171 -6.279 31.670 1.00 90.94 95 ILE A C 1
ATOM 786 O O . ILE A 1 95 ? -20.077 -6.588 32.437 1.00 90.94 95 ILE A O 1
ATOM 790 N N . SER A 1 96 ? -18.372 -7.177 31.087 1.00 90.62 96 SER A N 1
ATOM 791 C CA . SER A 1 96 ? -18.481 -8.628 31.281 1.00 90.62 96 SER A CA 1
ATOM 792 C C . SER A 1 96 ? -17.679 -9.134 32.487 1.00 90.62 96 SER A C 1
ATOM 794 O O . SER A 1 96 ? -17.628 -10.338 32.718 1.00 90.62 96 SER A O 1
ATOM 796 N N . GLY A 1 97 ? -17.004 -8.247 33.232 1.00 89.69 97 GLY A N 1
ATOM 797 C CA . GLY A 1 97 ? -16.125 -8.629 34.343 1.00 89.69 97 GLY A CA 1
ATOM 798 C C . GLY A 1 97 ? -14.860 -9.383 33.912 1.00 89.69 97 GLY A C 1
ATOM 799 O O . GLY A 1 97 ? -14.199 -10.002 34.742 1.00 89.69 97 GLY A O 1
ATOM 800 N N . LEU A 1 98 ? -14.515 -9.347 32.622 1.00 90.50 98 LEU A N 1
ATOM 801 C CA . LEU A 1 98 ? -13.298 -9.959 32.098 1.00 90.50 98 LEU A CA 1
ATOM 802 C C . LEU A 1 98 ? -12.098 -9.037 32.348 1.00 90.50 98 LEU A C 1
ATOM 804 O O . LEU A 1 98 ? -12.241 -7.810 32.307 1.00 90.50 98 LEU A O 1
ATOM 808 N N . PRO A 1 99 ? -10.892 -9.597 32.547 1.00 87.12 99 PRO A N 1
ATOM 809 C CA . PRO A 1 99 ? -9.695 -8.790 32.702 1.00 87.12 99 PRO A CA 1
ATOM 810 C C . PRO A 1 99 ? -9.456 -7.939 31.452 1.00 87.12 99 PRO A C 1
ATOM 812 O O . PRO A 1 99 ? -9.559 -8.417 30.313 1.00 87.12 99 PRO A O 1
ATOM 815 N N . VAL A 1 100 ? -9.116 -6.671 31.685 1.00 82.38 100 VAL A N 1
ATOM 816 C CA . VAL A 1 100 ? -8.635 -5.764 30.642 1.00 82.38 100 VAL A CA 1
ATOM 817 C C . VAL A 1 100 ? -7.317 -6.320 30.114 1.00 82.38 100 VAL A C 1
ATOM 819 O O . VAL A 1 100 ? -6.453 -6.737 30.887 1.00 82.38 100 VAL A O 1
ATOM 822 N N . ARG A 1 101 ? -7.164 -6.354 28.789 1.00 83.19 101 ARG A N 1
ATOM 823 C CA . ARG A 1 101 ? -5.912 -6.799 28.180 1.00 83.19 101 ARG A CA 1
ATOM 824 C C . ARG A 1 101 ? -4.814 -5.790 28.485 1.00 83.19 101 ARG A C 1
ATOM 826 O O . ARG A 1 101 ? -5.032 -4.582 28.400 1.00 83.19 101 ARG A O 1
ATOM 833 N N . ALA A 1 102 ? -3.618 -6.294 28.773 1.00 80.94 102 ALA A N 1
ATOM 834 C CA . ALA A 1 102 ? -2.442 -5.445 28.861 1.00 80.94 102 ALA A CA 1
ATOM 835 C C . ALA A 1 102 ? -2.267 -4.626 27.559 1.00 80.94 102 ALA A C 1
ATOM 837 O O . ALA A 1 102 ? -2.738 -5.039 26.484 1.00 80.94 102 ALA A O 1
ATOM 838 N N . PRO A 1 103 ? -1.627 -3.447 27.627 1.00 80.88 103 PRO A N 1
ATOM 839 C CA . PRO A 1 103 ? -1.157 -2.762 26.432 1.00 80.88 103 PRO A CA 1
ATOM 840 C C . PRO A 1 103 ? -0.308 -3.712 25.588 1.00 80.88 103 PRO A C 1
ATOM 842 O O . PRO A 1 103 ? 0.428 -4.541 26.128 1.00 80.88 103 PRO A O 1
ATOM 845 N N . MET A 1 104 ? -0.426 -3.614 24.267 1.00 82.38 104 MET A N 1
ATOM 846 C CA . MET A 1 104 ? 0.474 -4.368 23.407 1.00 82.38 104 MET A CA 1
ATOM 847 C C . MET A 1 104 ? 1.892 -3.838 23.537 1.00 82.38 104 MET A C 1
ATOM 849 O O . MET A 1 104 ? 2.109 -2.630 23.594 1.00 82.38 104 MET A O 1
ATOM 853 N N . VAL A 1 105 ? 2.839 -4.766 23.554 1.00 82.25 105 VAL A N 1
ATOM 854 C CA . VAL A 1 105 ? 4.271 -4.484 23.574 1.00 82.25 105 VAL A CA 1
ATOM 855 C C . VAL A 1 105 ? 4.876 -5.086 22.312 1.00 82.25 105 VAL A C 1
ATOM 857 O O . VAL A 1 105 ? 4.491 -6.182 21.908 1.00 82.25 105 VAL A O 1
ATOM 860 N N . GLY A 1 106 ? 5.817 -4.372 21.698 1.00 86.06 106 GLY A N 1
ATOM 861 C CA . GLY A 1 106 ? 6.510 -4.801 20.486 1.00 86.06 106 GLY A CA 1
ATOM 862 C C . GLY A 1 106 ? 6.103 -3.990 19.261 1.00 86.06 106 GLY A C 1
ATOM 863 O O . GLY A 1 106 ? 5.717 -2.829 19.371 1.00 86.06 106 GLY A O 1
ATOM 864 N N . THR A 1 107 ? 6.223 -4.605 18.091 1.00 89.31 107 THR A N 1
ATOM 865 C CA . THR A 1 107 ? 5.991 -3.978 16.789 1.00 89.31 107 THR A CA 1
ATOM 866 C C . THR A 1 107 ? 5.096 -4.860 15.926 1.00 89.31 107 THR A C 1
ATOM 868 O O . THR A 1 107 ? 5.047 -6.080 16.099 1.00 89.31 107 THR A O 1
ATOM 871 N N . ALA A 1 108 ? 4.347 -4.244 15.008 1.00 94.81 108 ALA A N 1
ATOM 872 C CA . ALA A 1 108 ? 3.589 -5.005 14.021 1.00 94.81 108 ALA A CA 1
ATOM 873 C C . ALA A 1 108 ? 4.558 -5.777 13.107 1.00 94.81 108 ALA A C 1
ATOM 875 O O . ALA A 1 108 ? 5.620 -5.237 12.776 1.00 94.81 108 ALA A O 1
ATOM 876 N N . PRO A 1 109 ? 4.217 -7.001 12.664 1.00 96.50 109 PRO A N 1
ATOM 877 C CA . PRO A 1 109 ? 4.916 -7.635 11.559 1.00 96.50 109 PRO A CA 1
ATOM 878 C C . PRO A 1 109 ? 4.980 -6.720 10.333 1.00 96.50 109 PRO A C 1
ATOM 880 O O . PRO A 1 109 ? 4.064 -5.930 10.104 1.00 96.50 109 PRO A O 1
ATOM 883 N N . ILE A 1 110 ? 6.044 -6.844 9.544 1.00 97.94 110 ILE A N 1
ATOM 884 C CA . ILE A 1 110 ? 6.253 -6.044 8.335 1.00 97.94 110 ILE A CA 1
ATOM 885 C C . ILE A 1 110 ? 6.095 -6.935 7.105 1.00 97.94 110 ILE A C 1
ATOM 887 O O . ILE A 1 110 ? 6.726 -7.990 7.022 1.00 97.94 110 ILE A O 1
ATOM 891 N N . ALA A 1 111 ? 5.288 -6.497 6.141 1.00 97.88 111 ALA A N 1
ATOM 892 C CA . ALA A 1 111 ? 5.228 -7.099 4.814 1.00 97.88 111 ALA A CA 1
ATOM 893 C C . ALA A 1 111 ? 5.976 -6.204 3.823 1.00 97.88 111 ALA A C 1
ATOM 895 O O . ALA A 1 111 ? 5.535 -5.090 3.526 1.00 97.88 111 ALA A O 1
ATOM 896 N N . VAL A 1 112 ? 7.116 -6.688 3.330 1.00 98.12 112 VAL A N 1
ATOM 897 C CA . VAL A 1 112 ? 7.922 -5.977 2.332 1.00 98.12 112 VAL A CA 1
ATOM 898 C C . VAL A 1 112 ? 7.460 -6.382 0.944 1.00 98.12 112 VAL A C 1
ATOM 900 O O . VAL A 1 112 ? 7.406 -7.569 0.609 1.00 98.12 112 VAL A O 1
ATOM 903 N N . THR A 1 113 ? 7.095 -5.384 0.148 1.00 98.38 113 THR A N 1
ATOM 904 C CA . THR A 1 113 ? 6.581 -5.580 -1.201 1.00 98.38 113 THR A CA 1
ATOM 905 C C . THR A 1 113 ? 7.348 -4.738 -2.213 1.00 98.38 113 THR A C 1
ATOM 907 O O . THR A 1 113 ? 7.840 -3.657 -1.886 1.00 98.38 113 THR A O 1
ATOM 910 N N . HIS A 1 114 ? 7.427 -5.231 -3.444 1.00 98.12 114 HIS A N 1
ATOM 911 C CA . HIS A 1 114 ? 8.149 -4.596 -4.536 1.00 98.12 114 HIS A CA 1
ATOM 912 C C . HIS A 1 114 ? 7.312 -4.594 -5.804 1.00 98.12 114 HIS A C 1
ATOM 914 O O . HIS A 1 114 ? 6.867 -5.657 -6.238 1.00 98.12 114 HIS A O 1
ATOM 920 N N . ASP A 1 115 ? 7.174 -3.426 -6.419 1.00 97.75 115 ASP A N 1
ATOM 921 C CA . ASP A 1 115 ? 6.582 -3.288 -7.746 1.00 97.75 115 ASP A CA 1
ATOM 922 C C . ASP A 1 115 ? 7.731 -3.148 -8.747 1.00 97.75 115 ASP A C 1
ATOM 924 O O . ASP A 1 115 ? 8.595 -2.270 -8.621 1.00 97.75 115 ASP A O 1
ATOM 928 N N . VAL A 1 116 ? 7.791 -4.079 -9.700 1.00 97.00 116 VAL A N 1
ATOM 929 C CA . VAL A 1 116 ? 8.812 -4.088 -10.750 1.00 97.00 116 VAL A CA 1
ATOM 930 C C . VAL A 1 116 ? 8.253 -3.347 -11.955 1.00 97.00 116 VAL A C 1
ATOM 932 O O . VAL A 1 116 ? 7.573 -3.941 -12.793 1.00 97.00 116 VAL A O 1
ATOM 935 N N . ASP A 1 117 ? 8.555 -2.053 -12.031 1.00 93.94 117 ASP A N 1
ATOM 936 C CA . ASP A 1 117 ? 8.032 -1.162 -13.069 1.00 93.94 117 ASP A CA 1
ATOM 937 C C . ASP A 1 117 ? 8.980 -1.064 -14.263 1.00 93.94 117 ASP A C 1
ATOM 939 O O . ASP A 1 117 ? 8.658 -1.484 -15.369 1.00 93.94 117 ASP A O 1
ATOM 943 N N . LEU A 1 118 ? 10.180 -0.519 -14.055 1.00 94.81 118 LEU A N 1
ATOM 944 C CA . LEU A 1 118 ? 11.122 -0.226 -15.135 1.00 94.81 118 LEU A CA 1
ATOM 945 C C . LEU A 1 118 ? 12.467 -0.879 -14.857 1.00 94.81 118 LEU A C 1
ATOM 947 O O . LEU A 1 118 ? 13.011 -0.719 -13.771 1.00 94.81 118 LEU A O 1
ATOM 951 N N . LEU A 1 119 ? 13.050 -1.541 -15.850 1.00 94.31 119 LEU A N 1
ATOM 952 C CA . LEU A 1 119 ? 14.388 -2.135 -15.781 1.00 94.31 119 LEU A CA 1
ATOM 953 C C . LEU A 1 119 ? 15.446 -1.292 -16.502 1.00 94.31 119 LEU A C 1
ATOM 955 O O . LEU A 1 119 ? 16.634 -1.616 -16.431 1.00 94.31 119 LEU A O 1
ATOM 959 N N . ARG A 1 120 ? 15.048 -0.236 -17.229 1.00 93.38 120 ARG A N 1
ATOM 960 C CA . ARG A 1 120 ? 15.972 0.639 -17.967 1.00 93.38 120 ARG A CA 1
ATOM 961 C C . ARG A 1 120 ? 15.626 2.110 -17.782 1.00 93.38 120 ARG A C 1
ATOM 963 O O . ARG A 1 120 ? 14.621 2.617 -18.280 1.00 93.38 120 ARG A O 1
ATOM 970 N N . LYS A 1 121 ? 16.548 2.857 -17.183 1.00 92.19 121 LYS A N 1
ATOM 971 C CA . LYS A 1 121 ? 16.531 4.322 -17.208 1.00 92.19 121 LYS A CA 1
ATOM 972 C C . LYS A 1 121 ? 16.922 4.842 -18.587 1.00 92.19 121 LYS A C 1
ATOM 974 O O . LYS A 1 121 ? 16.336 5.820 -19.065 1.00 92.19 121 LYS A O 1
ATOM 979 N N . PHE A 1 122 ? 17.895 4.192 -19.236 1.00 92.50 122 PHE A N 1
ATOM 980 C CA . PHE A 1 122 ? 18.455 4.619 -20.519 1.00 92.50 122 PHE A CA 1
ATOM 981 C C . PHE A 1 122 ? 18.289 3.562 -21.623 1.00 92.50 122 PHE A C 1
ATOM 983 O O . PHE A 1 122 ? 19.266 2.905 -21.997 1.00 92.50 122 PHE A O 1
ATOM 990 N N . PRO A 1 123 ? 17.087 3.428 -22.223 1.00 89.88 123 PRO A N 1
ATOM 991 C CA . PRO A 1 123 ? 16.865 2.528 -23.351 1.00 89.88 123 PRO A CA 1
ATOM 992 C C . PRO A 1 123 ? 17.896 2.740 -24.465 1.00 89.88 123 PRO A C 1
ATOM 994 O O . PRO A 1 123 ? 18.120 3.866 -24.927 1.00 89.88 123 PRO A O 1
ATOM 997 N N . LEU A 1 124 ? 18.541 1.647 -24.874 1.00 86.69 124 LEU A N 1
ATOM 998 C CA . LEU A 1 124 ? 19.675 1.676 -25.793 1.00 86.69 124 LEU A CA 1
ATOM 999 C C . LEU A 1 124 ? 19.266 2.276 -27.145 1.00 86.69 124 LEU A C 1
ATOM 1001 O O . LEU A 1 124 ? 18.239 1.905 -27.708 1.00 86.69 124 LEU A O 1
ATOM 1005 N N . PHE A 1 125 ? 20.076 3.205 -27.658 1.00 82.12 125 PHE A N 1
ATOM 1006 C CA . PHE A 1 125 ? 19.879 3.873 -28.952 1.00 82.12 125 PHE A CA 1
ATOM 1007 C C . PHE A 1 125 ? 18.554 4.635 -29.116 1.00 82.12 125 PHE A C 1
ATOM 1009 O O . PHE A 1 125 ? 18.182 4.979 -30.234 1.00 82.12 125 PHE A O 1
ATOM 1016 N N . SER A 1 126 ? 17.851 4.956 -28.027 1.00 90.56 126 SER A N 1
ATOM 1017 C CA . SER A 1 126 ? 16.638 5.773 -28.091 1.00 90.56 126 SER A CA 1
ATOM 1018 C C . SER A 1 126 ? 16.986 7.256 -28.308 1.00 90.56 126 SER A C 1
ATOM 1020 O O . SER A 1 126 ? 17.575 7.877 -27.415 1.00 90.56 126 SER A O 1
ATOM 1022 N N . PRO A 1 127 ? 16.582 7.887 -29.434 1.00 88.56 127 PRO A N 1
ATOM 1023 C CA . PRO A 1 127 ? 16.843 9.310 -29.667 1.00 88.56 127 PRO A CA 1
ATOM 1024 C C . PRO A 1 127 ? 16.136 10.196 -28.637 1.00 88.56 127 PRO A C 1
ATOM 1026 O O . PRO A 1 127 ? 16.685 11.196 -28.180 1.00 88.56 127 PRO A O 1
ATOM 1029 N N . ARG A 1 128 ? 14.931 9.790 -28.212 1.00 88.81 128 ARG A N 1
ATOM 1030 C CA . ARG A 1 128 ? 14.176 10.467 -27.147 1.00 88.81 128 ARG A CA 1
ATOM 1031 C C . ARG A 1 128 ? 14.935 10.425 -25.825 1.00 88.81 128 ARG A C 1
ATOM 1033 O O . ARG A 1 128 ? 15.020 11.443 -25.144 1.00 88.81 128 ARG A O 1
ATOM 1040 N N . CYS A 1 129 ? 15.513 9.270 -25.489 1.00 90.25 129 CYS A N 1
ATOM 1041 C CA . CYS A 1 129 ? 16.351 9.125 -24.306 1.00 90.25 129 CYS A CA 1
ATOM 1042 C C . CYS A 1 129 ? 17.575 10.039 -24.387 1.00 90.25 129 CYS A C 1
ATOM 1044 O O . CYS A 1 129 ? 17.850 10.748 -23.430 1.00 90.25 129 CYS A O 1
ATOM 1046 N N . LEU A 1 130 ? 18.263 10.089 -25.530 1.00 90.19 130 LEU A N 1
ATOM 1047 C CA . LEU A 1 130 ? 19.440 10.940 -25.713 1.00 90.19 130 LEU A CA 1
ATOM 1048 C C . LEU A 1 130 ? 19.121 12.428 -25.505 1.00 90.19 130 LEU A C 1
ATOM 1050 O O . LEU A 1 130 ? 19.818 13.113 -24.757 1.00 90.19 130 LEU A O 1
ATOM 1054 N N . VAL A 1 131 ? 18.036 12.914 -26.119 1.00 91.75 131 VAL A N 1
ATOM 1055 C CA . VAL A 1 131 ? 17.575 14.305 -25.973 1.00 91.75 131 VAL A CA 1
ATOM 1056 C C . VAL A 1 131 ? 17.185 14.605 -24.526 1.00 91.75 131 VAL A C 1
ATOM 1058 O O . VAL A 1 131 ? 17.570 15.645 -23.992 1.00 91.75 131 VAL A O 1
ATOM 1061 N N . ARG A 1 132 ? 16.454 13.694 -23.874 1.00 90.88 132 ARG A N 1
ATOM 1062 C CA . ARG A 1 132 ? 16.079 13.818 -22.460 1.00 90.88 132 ARG A CA 1
ATOM 1063 C C . ARG A 1 132 ? 17.323 13.876 -21.566 1.00 90.88 132 ARG A C 1
ATOM 1065 O O . ARG A 1 132 ? 17.476 14.836 -20.819 1.00 90.88 132 ARG A O 1
ATOM 1072 N N . SER A 1 133 ? 18.247 12.928 -21.719 1.00 90.56 133 SER A N 1
ATOM 1073 C CA . SER A 1 133 ? 19.499 12.869 -20.960 1.00 90.56 133 SER A CA 1
ATOM 1074 C C . SER A 1 133 ? 20.348 14.122 -21.153 1.00 90.56 133 SER A C 1
ATOM 1076 O O . SER A 1 133 ? 20.943 14.600 -20.196 1.00 90.56 133 SER A O 1
ATOM 1078 N N . TYR A 1 134 ? 20.401 14.691 -22.360 1.00 92.75 134 TYR A N 1
ATOM 1079 C CA . TYR A 1 134 ? 21.082 15.965 -22.593 1.00 92.75 134 TYR A CA 1
ATOM 1080 C C . TYR A 1 134 ? 20.418 17.123 -21.835 1.00 92.75 134 TYR A C 1
ATOM 1082 O O . TYR A 1 134 ? 21.103 17.845 -21.114 1.00 92.75 134 TYR A O 1
ATOM 1090 N N . ARG A 1 135 ? 19.088 17.264 -21.934 1.00 92.44 135 ARG A N 1
ATOM 1091 C CA . ARG A 1 135 ? 18.324 18.322 -21.242 1.00 92.44 135 ARG A CA 1
ATOM 1092 C C . ARG A 1 135 ? 18.444 18.249 -19.723 1.00 92.44 135 ARG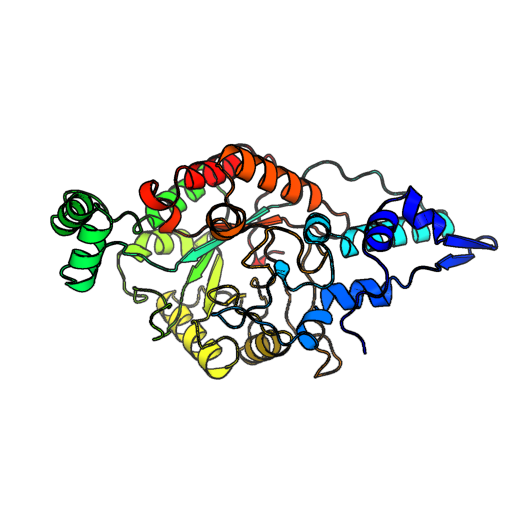 A C 1
ATOM 1094 O O . ARG A 1 135 ? 18.434 19.277 -19.061 1.00 92.44 135 ARG A O 1
ATOM 1101 N N . GLU A 1 136 ? 18.565 17.044 -19.185 1.00 88.75 136 GLU A N 1
ATOM 1102 C CA . GLU A 1 136 ? 18.702 16.794 -17.749 1.00 88.75 136 GLU A CA 1
ATOM 1103 C C . GLU A 1 136 ? 20.162 16.832 -17.265 1.00 88.75 136 GLU A C 1
ATOM 1105 O O . GLU A 1 136 ? 20.421 16.548 -16.099 1.00 88.75 136 GLU A O 1
ATOM 1110 N N . GLY A 1 137 ? 21.132 17.126 -18.142 1.00 90.19 137 GLY A N 1
ATOM 1111 C CA . GLY A 1 137 ? 22.558 17.139 -17.792 1.00 90.19 137 GLY A CA 1
ATOM 1112 C C . GLY A 1 137 ? 23.170 15.751 -17.548 1.00 90.19 137 GLY A C 1
ATOM 1113 O O . GLY A 1 137 ? 24.278 15.640 -17.032 1.00 90.19 137 GLY A O 1
ATOM 1114 N N . ARG A 1 138 ? 22.479 14.676 -17.941 1.00 90.31 138 ARG A N 1
ATOM 1115 C CA . ARG A 1 138 ? 22.844 13.265 -17.713 1.00 90.31 138 ARG A CA 1
ATOM 1116 C C . ARG A 1 138 ? 23.371 12.540 -18.950 1.00 90.31 138 ARG A C 1
ATOM 1118 O O . ARG A 1 138 ? 23.468 11.314 -18.962 1.00 90.31 138 ARG A O 1
ATOM 1125 N N . LEU A 1 139 ? 23.741 13.266 -20.005 1.00 92.50 139 LEU A N 1
ATOM 1126 C CA . LEU A 1 139 ? 24.262 12.659 -21.233 1.00 92.50 139 LEU A CA 1
ATOM 1127 C C . LEU A 1 139 ? 25.486 11.766 -20.963 1.00 92.50 139 LEU A C 1
ATOM 1129 O O . LEU A 1 139 ? 25.582 10.677 -21.519 1.00 92.50 139 LEU A O 1
ATOM 1133 N N . GLY A 1 140 ? 26.387 12.186 -20.070 1.00 92.94 140 GLY A N 1
ATOM 1134 C CA . GLY A 1 140 ? 27.564 11.395 -19.702 1.00 92.94 140 GLY A CA 1
ATOM 1135 C C . GLY A 1 140 ? 27.217 10.046 -19.060 1.00 92.94 140 GLY A C 1
ATOM 1136 O O . GLY A 1 140 ? 27.812 9.034 -19.421 1.00 92.94 140 GLY A O 1
ATOM 1137 N N . GLU A 1 141 ? 26.238 10.016 -18.151 1.00 92.12 141 GLU A N 1
ATOM 1138 C CA . GLU A 1 141 ? 25.732 8.780 -17.534 1.00 92.12 141 GLU A CA 1
ATOM 1139 C C . GLU A 1 141 ? 25.076 7.876 -18.586 1.00 92.12 141 GLU A C 1
ATOM 1141 O O . GLU A 1 141 ? 25.438 6.708 -18.716 1.00 92.12 141 GLU A O 1
ATOM 1146 N N . CYS A 1 142 ? 24.197 8.447 -19.416 1.00 92.81 142 CYS A N 1
ATOM 1147 C CA . CYS A 1 142 ? 23.532 7.742 -20.510 1.00 92.81 142 CYS A CA 1
ATOM 1148 C C . CYS A 1 142 ? 24.540 7.057 -21.450 1.00 92.81 142 CYS A C 1
ATOM 1150 O O . CYS A 1 142 ? 24.391 5.879 -21.769 1.00 92.81 142 CYS A O 1
ATOM 1152 N N . LEU A 1 143 ? 25.596 7.769 -21.865 1.00 93.62 143 LEU A N 1
ATOM 1153 C CA . LEU A 1 143 ? 26.641 7.210 -22.727 1.00 93.62 143 LEU A CA 1
ATOM 1154 C C . LEU A 1 143 ? 27.444 6.115 -22.011 1.00 93.62 143 LEU A C 1
ATOM 1156 O O . LEU A 1 143 ? 27.739 5.089 -22.622 1.00 93.62 143 LEU A O 1
ATOM 1160 N N . LYS A 1 144 ? 27.774 6.277 -20.721 1.00 94.12 144 LYS A N 1
ATOM 1161 C CA . LYS A 1 144 ? 28.450 5.222 -19.944 1.00 94.12 144 LYS A CA 1
ATOM 1162 C C . LYS A 1 144 ? 27.621 3.939 -19.899 1.00 94.12 144 LYS A C 1
ATOM 1164 O O . LYS A 1 144 ? 28.191 2.870 -20.105 1.00 94.12 144 LYS A O 1
ATOM 1169 N N . VAL A 1 145 ? 26.307 4.042 -19.693 1.00 92.88 145 VAL A N 1
ATOM 1170 C CA . VAL A 1 145 ? 25.391 2.890 -19.718 1.00 92.88 145 VAL A CA 1
ATOM 1171 C C . VAL A 1 145 ? 25.345 2.259 -21.112 1.00 92.88 145 VAL A C 1
ATOM 1173 O O . VAL A 1 145 ? 25.538 1.051 -21.250 1.00 92.88 145 VAL A O 1
ATOM 1176 N N . TRP A 1 146 ? 25.190 3.061 -22.171 1.00 93.44 146 TRP A N 1
ATOM 1177 C CA . TRP A 1 146 ? 25.133 2.557 -23.550 1.00 93.44 146 TRP A CA 1
ATOM 1178 C C . TRP A 1 146 ? 26.410 1.832 -23.988 1.00 93.44 146 TRP A C 1
ATOM 1180 O O . TRP A 1 146 ? 26.341 0.798 -24.650 1.00 93.44 146 TRP A O 1
ATOM 1190 N N . PHE A 1 147 ? 27.577 2.329 -23.572 1.00 93.88 147 PHE A N 1
ATOM 1191 C CA . PHE A 1 147 ? 28.872 1.697 -23.834 1.00 93.88 147 PHE A CA 1
ATOM 1192 C C . PHE A 1 147 ? 29.272 0.657 -22.777 1.00 93.88 147 PHE A C 1
ATOM 1194 O O . PHE A 1 147 ? 30.435 0.254 -22.739 1.00 93.88 147 PHE A O 1
ATOM 1201 N N . ARG A 1 148 ? 28.333 0.219 -21.921 1.00 90.44 148 ARG A N 1
ATOM 1202 C CA . ARG A 1 148 ? 28.533 -0.810 -20.882 1.00 90.44 148 ARG A CA 1
ATOM 1203 C C . ARG A 1 148 ? 29.677 -0.507 -19.904 1.00 90.44 148 ARG A C 1
ATOM 1205 O O . ARG A 1 148 ? 30.269 -1.413 -19.331 1.00 90.44 148 ARG A O 1
ATOM 1212 N N . ARG A 1 149 ? 29.996 0.774 -19.709 1.00 93.00 149 ARG A N 1
ATOM 1213 C CA . ARG A 1 149 ? 30.973 1.253 -18.715 1.00 93.00 149 ARG A CA 1
ATOM 1214 C C . ARG A 1 149 ? 30.354 1.431 -17.329 1.00 93.00 149 ARG A C 1
ATOM 1216 O O . ARG A 1 149 ? 31.080 1.654 -16.369 1.00 93.00 149 ARG A O 1
ATOM 1223 N N . GLN A 1 150 ? 29.029 1.383 -17.243 1.00 91.06 150 GLN A N 1
ATOM 1224 C CA . GLN A 1 150 ? 28.251 1.479 -16.014 1.00 91.06 150 GLN A CA 1
ATOM 1225 C C . GLN A 1 150 ? 26.978 0.637 -16.171 1.00 91.06 150 GLN A C 1
ATOM 1227 O O . GLN A 1 150 ? 26.445 0.533 -17.279 1.00 91.06 150 GLN A O 1
ATOM 1232 N N . LYS A 1 151 ? 26.497 0.047 -15.073 1.00 90.56 151 LYS A N 1
ATOM 1233 C CA . LYS A 1 151 ? 25.185 -0.611 -15.019 1.00 90.56 151 LYS A CA 1
ATOM 1234 C C . LYS A 1 151 ? 24.066 0.436 -15.119 1.00 90.56 151 LYS A C 1
ATOM 1236 O O . LYS A 1 151 ? 24.243 1.563 -14.657 1.00 90.56 151 LYS A O 1
ATOM 1241 N N . ASP A 1 152 ? 22.941 0.087 -15.742 1.00 92.62 152 ASP A N 1
ATOM 1242 C CA . ASP A 1 152 ? 21.773 0.975 -15.759 1.00 92.62 152 ASP A CA 1
ATOM 1243 C C . ASP A 1 152 ? 21.234 1.139 -14.321 1.00 92.62 152 ASP A C 1
ATOM 1245 O O . ASP A 1 152 ? 21.079 0.129 -13.637 1.00 92.62 152 ASP A O 1
ATOM 1249 N N . PRO A 1 153 ? 20.952 2.364 -13.838 1.00 91.19 153 PRO A N 1
ATOM 1250 C CA . PRO A 1 153 ? 20.471 2.572 -12.470 1.00 91.19 153 PRO A CA 1
ATOM 1251 C C . PRO A 1 153 ? 19.147 1.873 -12.125 1.00 91.19 153 PRO A C 1
ATOM 1253 O O . PRO A 1 153 ? 18.896 1.625 -10.950 1.00 91.19 153 PRO A O 1
ATOM 1256 N N . TYR A 1 154 ? 18.297 1.571 -13.115 1.00 93.50 154 TYR A N 1
ATOM 1257 C CA . TYR A 1 154 ? 17.026 0.860 -12.890 1.00 93.50 154 TYR A CA 1
ATOM 1258 C C . TYR A 1 154 ? 17.189 -0.668 -12.918 1.00 93.50 154 TYR A C 1
ATOM 1260 O O . TYR A 1 154 ? 16.325 -1.406 -12.443 1.00 93.50 154 TYR A O 1
ATOM 1268 N N . ASP A 1 155 ? 18.331 -1.153 -13.404 1.00 92.38 155 ASP A N 1
ATOM 1269 C CA . ASP A 1 155 ? 18.738 -2.552 -13.317 1.00 92.38 155 ASP A CA 1
ATOM 1270 C C . ASP A 1 155 ? 19.323 -2.816 -11.918 1.00 92.38 155 ASP A C 1
ATOM 1272 O O . ASP A 1 155 ? 20.537 -2.885 -11.726 1.00 92.38 155 ASP A O 1
ATOM 1276 N N . ALA A 1 156 ? 18.442 -2.888 -10.918 1.00 92.12 156 ALA A N 1
ATOM 1277 C CA . ALA A 1 156 ? 18.800 -2.987 -9.497 1.00 92.12 156 ALA A CA 1
ATOM 1278 C C . ALA A 1 156 ? 18.105 -4.145 -8.761 1.00 92.12 156 ALA A C 1
ATOM 1280 O O . ALA A 1 156 ? 18.092 -4.192 -7.530 1.00 92.12 156 ALA A O 1
ATOM 1281 N N . LEU A 1 157 ? 17.517 -5.089 -9.504 1.00 95.31 157 LEU A N 1
ATOM 1282 C CA . LEU A 1 157 ? 16.879 -6.263 -8.906 1.00 95.31 157 LEU A CA 1
ATOM 1283 C C . LEU A 1 157 ? 17.884 -7.134 -8.150 1.00 95.31 157 LEU A C 1
ATOM 1285 O O . LEU A 1 157 ? 17.545 -7.643 -7.093 1.00 95.31 157 LEU A O 1
ATOM 1289 N N . ASP A 1 158 ? 19.121 -7.246 -8.632 1.00 93.56 158 ASP A N 1
ATOM 1290 C CA . ASP A 1 158 ? 20.203 -7.944 -7.931 1.00 93.56 158 ASP A CA 1
ATOM 1291 C C . ASP A 1 158 ? 20.470 -7.359 -6.539 1.00 93.56 158 ASP A C 1
ATOM 1293 O O . ASP A 1 158 ? 20.518 -8.113 -5.569 1.00 93.56 158 ASP A O 1
ATOM 1297 N N . ALA A 1 159 ? 20.570 -6.031 -6.427 1.00 92.50 159 ALA A N 1
ATOM 1298 C CA . ALA A 1 159 ? 20.775 -5.343 -5.155 1.00 92.50 159 ALA A CA 1
ATOM 1299 C C . ALA A 1 159 ? 19.629 -5.615 -4.169 1.00 92.50 159 ALA A C 1
ATOM 1301 O O . ALA A 1 159 ? 19.886 -5.953 -3.013 1.00 92.50 159 ALA A O 1
ATOM 1302 N N . LEU A 1 160 ? 18.375 -5.547 -4.634 1.00 94.06 160 LEU A N 1
ATOM 1303 C CA . LEU A 1 160 ? 17.219 -5.868 -3.794 1.00 94.06 160 LEU A CA 1
ATOM 1304 C C . LEU A 1 160 ? 17.204 -7.347 -3.389 1.00 94.06 160 LEU A C 1
ATOM 1306 O O . LEU A 1 160 ? 17.050 -7.657 -2.212 1.00 94.06 160 LEU A O 1
ATOM 1310 N N . THR A 1 161 ? 17.412 -8.278 -4.324 1.00 95.56 161 THR A N 1
ATOM 1311 C CA . THR A 1 161 ? 17.439 -9.712 -3.991 1.00 95.56 161 THR A CA 1
ATOM 1312 C C . THR A 1 161 ? 18.561 -10.063 -3.018 1.00 95.56 161 THR A C 1
ATOM 1314 O O . THR A 1 161 ? 18.345 -10.868 -2.116 1.00 95.56 161 THR A O 1
ATOM 1317 N N . HIS A 1 162 ? 19.717 -9.408 -3.146 1.00 94.94 162 HIS A N 1
ATOM 1318 C CA . HIS A 1 162 ? 20.849 -9.593 -2.249 1.00 94.94 162 HIS A CA 1
ATOM 1319 C C . HIS A 1 162 ? 20.541 -9.092 -0.837 1.00 94.94 162 HIS A C 1
ATOM 1321 O O . HIS A 1 162 ? 20.832 -9.793 0.125 1.00 94.94 162 HIS A O 1
ATOM 1327 N N . LEU A 1 163 ? 19.880 -7.936 -0.697 1.00 94.44 163 LEU A N 1
ATOM 1328 C CA . LEU A 1 163 ? 19.418 -7.454 0.607 1.00 94.44 163 LEU A CA 1
ATOM 1329 C C . LEU A 1 163 ? 18.513 -8.482 1.299 1.00 94.44 163 LEU A C 1
ATOM 1331 O O . LEU A 1 163 ? 18.682 -8.761 2.487 1.00 94.44 163 LEU A O 1
ATOM 1335 N N . HIS A 1 164 ? 17.572 -9.067 0.556 1.00 96.12 164 HIS A N 1
ATOM 1336 C CA . HIS A 1 164 ? 16.702 -10.116 1.081 1.00 96.12 164 HIS A CA 1
ATOM 1337 C C . HIS A 1 164 ? 17.478 -11.377 1.488 1.00 96.12 164 HIS A C 1
ATOM 1339 O O . HIS A 1 164 ? 17.165 -11.967 2.520 1.00 96.12 164 HIS A O 1
ATOM 1345 N N . ASP A 1 165 ? 18.488 -11.788 0.717 1.00 95.75 165 ASP A N 1
ATOM 1346 C CA . ASP A 1 165 ? 19.341 -12.936 1.053 1.00 95.75 165 ASP A CA 1
ATOM 1347 C C . ASP A 1 165 ? 20.189 -12.682 2.307 1.00 95.75 165 ASP A C 1
ATOM 1349 O O . ASP A 1 165 ? 20.252 -13.532 3.194 1.00 95.75 165 ASP A O 1
ATOM 1353 N N . GLU A 1 166 ? 20.802 -11.503 2.416 1.00 96.12 166 GLU A N 1
ATOM 1354 C CA . GLU A 1 166 ? 21.648 -11.129 3.554 1.00 96.12 166 GLU A CA 1
ATOM 1355 C C . GLU A 1 166 ? 20.866 -11.009 4.865 1.00 96.12 166 GLU A C 1
ATOM 1357 O O . GLU A 1 166 ? 21.373 -11.351 5.932 1.00 96.12 166 GLU A O 1
ATOM 1362 N N . THR A 1 167 ? 19.644 -10.482 4.798 1.00 95.81 167 THR A N 1
ATOM 1363 C CA . THR A 1 167 ? 18.803 -10.235 5.981 1.00 95.81 167 THR A CA 1
ATOM 1364 C C . THR A 1 167 ? 17.844 -11.386 6.279 1.00 95.81 167 THR A C 1
ATOM 1366 O O . THR A 1 167 ? 17.283 -11.453 7.373 1.00 95.81 167 THR A O 1
ATOM 1369 N N . GLY A 1 168 ? 17.650 -12.301 5.326 1.00 95.50 168 GLY A N 1
ATOM 1370 C CA . GLY A 1 168 ? 16.729 -13.429 5.436 1.00 95.50 168 GLY A CA 1
ATOM 1371 C C . GLY A 1 168 ? 15.249 -13.038 5.412 1.00 95.50 168 GLY A C 1
ATOM 1372 O O . GLY A 1 168 ? 14.405 -13.851 5.800 1.00 95.50 168 GLY A O 1
ATOM 1373 N N . ILE A 1 169 ? 14.906 -11.812 4.998 1.00 96.25 169 ILE A N 1
ATOM 1374 C CA . ILE A 1 169 ? 13.511 -11.363 4.969 1.00 96.25 169 ILE A CA 1
ATOM 1375 C C . ILE A 1 169 ? 12.772 -11.905 3.729 1.00 96.25 169 ILE A C 1
ATOM 1377 O O . ILE A 1 169 ? 13.328 -11.928 2.625 1.00 96.25 169 ILE A O 1
ATOM 1381 N N . PRO A 1 170 ? 11.500 -12.319 3.860 1.00 96.25 170 PRO A N 1
ATOM 1382 C CA . PRO A 1 170 ? 10.675 -12.651 2.708 1.00 96.25 170 PRO A CA 1
ATOM 1383 C C . PRO A 1 170 ? 10.319 -11.403 1.890 1.00 96.25 170 PRO A C 1
ATOM 1385 O O . PRO A 1 170 ? 10.053 -10.339 2.450 1.00 96.25 170 PRO A O 1
ATOM 1388 N N . GLY A 1 171 ? 10.257 -11.558 0.569 1.00 96.44 171 GLY A N 1
ATOM 1389 C CA . GLY A 1 171 ? 9.747 -10.547 -0.359 1.00 96.44 171 GLY A CA 1
ATOM 1390 C C . GLY A 1 171 ? 8.412 -10.937 -0.989 1.00 96.44 171 GLY A C 1
ATOM 1391 O O . GLY A 1 171 ? 8.113 -12.118 -1.184 1.00 96.44 171 GLY A O 1
ATOM 1392 N N . THR A 1 172 ? 7.599 -9.933 -1.320 1.00 98.19 172 THR A N 1
ATOM 1393 C CA . THR A 1 172 ? 6.451 -10.076 -2.228 1.00 98.19 172 THR A CA 1
ATOM 1394 C C . THR A 1 172 ? 6.674 -9.201 -3.457 1.00 98.19 172 THR A C 1
ATOM 1396 O O . THR A 1 172 ? 6.785 -7.986 -3.328 1.00 98.19 172 THR A O 1
ATOM 1399 N N . TRP A 1 173 ? 6.726 -9.802 -4.640 1.00 98.19 173 TRP A N 1
ATOM 1400 C CA . TRP A 1 173 ? 7.069 -9.127 -5.891 1.00 98.19 173 TRP A CA 1
ATOM 1401 C C . TRP A 1 173 ? 5.864 -9.075 -6.819 1.00 98.19 173 TRP A C 1
ATOM 1403 O O . TRP A 1 173 ? 5.274 -10.110 -7.135 1.00 98.19 173 TRP A O 1
ATOM 1413 N N . PHE A 1 174 ? 5.527 -7.881 -7.286 1.00 98.50 174 PHE A N 1
ATOM 1414 C CA . PHE A 1 174 ? 4.492 -7.648 -8.278 1.00 98.50 174 PHE A CA 1
ATOM 1415 C C . PHE A 1 174 ? 5.151 -7.386 -9.634 1.00 98.50 174 PHE A C 1
ATOM 1417 O O . PHE A 1 174 ? 5.942 -6.454 -9.783 1.00 98.50 174 PHE A O 1
ATOM 1424 N N . LEU A 1 175 ? 4.836 -8.231 -10.620 1.00 98.19 175 LEU A N 1
ATOM 1425 C CA . LEU A 1 175 ? 5.323 -8.102 -11.997 1.00 98.19 175 LEU A CA 1
ATOM 1426 C C . LEU A 1 175 ? 4.160 -7.950 -12.967 1.00 98.19 175 LEU A C 1
ATOM 1428 O O . LEU A 1 175 ? 3.104 -8.557 -12.777 1.00 98.19 175 LEU A O 1
ATOM 1432 N N . MET A 1 176 ? 4.371 -7.193 -14.038 1.00 97.69 176 MET A N 1
ATOM 1433 C CA . MET A 1 176 ? 3.359 -7.045 -15.076 1.00 97.69 176 MET A CA 1
ATOM 1434 C C . MET A 1 176 ? 3.326 -8.270 -15.987 1.00 97.69 176 MET A C 1
ATOM 1436 O O . MET A 1 176 ? 4.341 -8.689 -16.543 1.00 97.69 176 MET A O 1
ATOM 1440 N N . GLY A 1 177 ? 2.130 -8.837 -16.148 1.00 95.44 177 GLY A N 1
ATOM 1441 C CA . GLY A 1 177 ? 1.865 -9.944 -17.068 1.00 95.44 177 GLY A CA 1
ATOM 1442 C C . GLY A 1 177 ? 1.573 -9.509 -18.507 1.00 95.44 177 GLY A C 1
ATOM 1443 O O . GLY A 1 177 ? 1.449 -10.350 -19.394 1.00 95.44 177 GLY A O 1
ATOM 1444 N N . GLY A 1 178 ? 1.454 -8.204 -18.742 1.00 94.44 178 GLY A N 1
ATOM 1445 C CA . GLY A 1 178 ? 1.115 -7.600 -20.024 1.00 94.44 178 GLY A CA 1
ATOM 1446 C C . GLY A 1 178 ? 1.051 -6.080 -19.901 1.00 94.44 178 GLY A C 1
ATOM 1447 O O . GLY A 1 178 ? 1.726 -5.499 -19.057 1.00 94.44 178 GLY A O 1
ATOM 1448 N N . GLY A 1 179 ? 0.235 -5.450 -20.741 1.00 93.31 179 GLY A N 1
ATOM 1449 C CA . GLY A 1 179 ? 0.143 -3.994 -20.827 1.00 93.31 179 GLY A CA 1
ATOM 1450 C C . GLY A 1 179 ? 0.811 -3.438 -22.082 1.00 93.31 179 GLY A C 1
ATOM 1451 O O . GLY A 1 179 ? 1.755 -4.001 -22.635 1.00 93.31 179 GLY A O 1
ATOM 1452 N N . THR A 1 180 ? 0.258 -2.338 -22.576 1.00 92.94 180 THR A N 1
ATOM 1453 C CA . THR A 1 180 ? 0.751 -1.621 -23.764 1.00 92.94 180 THR A CA 1
ATOM 1454 C C . THR A 1 180 ? 0.706 -0.110 -23.577 1.00 92.94 180 THR A C 1
ATOM 1456 O O . THR A 1 180 ? 1.021 0.641 -24.504 1.00 92.94 180 THR A O 1
ATOM 1459 N N . HIS A 1 181 ? 0.249 0.356 -22.417 1.00 95.88 181 HIS A N 1
ATOM 1460 C CA . HIS A 1 181 ? 0.171 1.770 -22.122 1.00 95.88 181 HIS A CA 1
ATOM 1461 C C . HIS A 1 181 ? 1.598 2.326 -21.980 1.00 95.88 181 HIS A C 1
ATOM 1463 O O . HIS A 1 181 ? 2.467 1.652 -21.433 1.00 95.88 181 HIS A O 1
ATOM 1469 N N . PRO A 1 182 ? 1.887 3.569 -22.404 1.00 92.56 182 PRO A N 1
ATOM 1470 C CA . PRO A 1 182 ? 3.225 4.160 -22.264 1.00 92.56 182 PRO A CA 1
ATOM 1471 C C . PRO A 1 182 ? 3.751 4.283 -20.826 1.00 92.56 182 PRO A C 1
ATOM 1473 O O . PRO A 1 182 ? 4.913 4.638 -20.637 1.00 92.56 182 PRO A O 1
ATOM 1476 N N . SER A 1 183 ? 2.883 4.080 -19.835 1.00 93.12 183 SER A N 1
ATOM 1477 C CA . SER A 1 183 ? 3.235 4.071 -18.414 1.00 93.12 183 SER A CA 1
ATOM 1478 C C . SER A 1 183 ? 3.532 2.675 -17.876 1.00 93.12 183 SER A C 1
ATOM 1480 O O . SER A 1 183 ? 4.052 2.612 -16.774 1.00 93.12 183 SER A O 1
ATOM 1482 N N . ASP A 1 184 ? 3.210 1.613 -18.623 1.00 96.25 184 ASP A N 1
ATOM 1483 C CA . ASP A 1 184 ? 3.471 0.228 -18.227 1.00 96.25 184 ASP A CA 1
ATOM 1484 C C . ASP A 1 184 ? 4.971 -0.096 -18.251 1.00 96.25 184 ASP A C 1
ATOM 1486 O O . ASP A 1 184 ? 5.814 0.703 -18.677 1.00 96.25 184 ASP A O 1
ATOM 1490 N N . ALA A 1 185 ? 5.286 -1.308 -17.804 1.00 94.31 185 ALA A N 1
ATOM 1491 C CA . ALA A 1 185 ? 6.631 -1.835 -17.750 1.00 94.31 185 ALA A CA 1
ATOM 1492 C C . ALA A 1 185 ? 7.384 -1.758 -19.087 1.00 94.31 185 ALA A C 1
ATOM 1494 O O . ALA A 1 185 ? 6.840 -1.983 -20.168 1.00 94.31 185 ALA A O 1
ATOM 1495 N N . ASP A 1 186 ? 8.692 -1.507 -19.008 1.00 94.25 186 ASP A N 1
ATOM 1496 C CA . ASP A 1 186 ? 9.588 -1.443 -20.171 1.00 94.25 186 ASP A CA 1
ATOM 1497 C C . ASP A 1 186 ? 10.246 -2.793 -20.515 1.00 94.25 186 ASP A C 1
ATOM 1499 O O . ASP A 1 186 ? 11.205 -2.853 -21.298 1.00 94.25 186 ASP A O 1
ATOM 1503 N N . TYR A 1 187 ? 9.760 -3.875 -19.907 1.00 94.38 187 TYR A N 1
ATOM 1504 C CA . TYR A 1 187 ? 10.296 -5.220 -20.041 1.00 94.38 187 TYR A CA 1
ATOM 1505 C C . TYR A 1 187 ? 9.248 -6.206 -20.553 1.00 94.38 187 TYR A C 1
ATOM 1507 O O . TYR A 1 187 ? 8.043 -5.989 -20.499 1.00 94.38 187 TYR A O 1
ATOM 1515 N N . THR A 1 188 ? 9.746 -7.337 -21.045 1.00 94.44 188 THR A N 1
ATOM 1516 C CA . THR A 1 188 ? 8.940 -8.545 -21.250 1.00 94.44 188 THR A CA 1
ATOM 1517 C C . THR A 1 188 ? 9.350 -9.571 -20.205 1.00 94.44 188 THR A C 1
ATOM 1519 O O . THR A 1 188 ? 10.460 -9.507 -19.677 1.00 94.44 188 THR A O 1
ATOM 1522 N N . LEU A 1 189 ? 8.509 -10.566 -19.939 1.00 94.19 189 LEU A N 1
ATOM 1523 C CA . LEU A 1 189 ? 8.816 -11.605 -18.948 1.00 94.19 189 LEU A CA 1
ATOM 1524 C C . LEU A 1 189 ? 10.043 -12.469 -19.311 1.00 94.19 189 LEU A C 1
ATOM 1526 O O . LEU A 1 189 ? 10.575 -13.174 -18.461 1.00 94.19 189 LEU A O 1
ATOM 1530 N N . SER A 1 190 ? 10.526 -12.388 -20.556 1.00 93.25 190 SER A N 1
ATOM 1531 C CA . SER A 1 190 ? 11.779 -13.011 -21.010 1.00 93.25 190 SER A CA 1
ATOM 1532 C C . SER A 1 190 ? 13.041 -12.162 -20.787 1.00 93.25 190 SER A C 1
ATOM 1534 O O . SER A 1 190 ? 14.132 -12.556 -21.204 1.00 93.25 190 SER A O 1
ATOM 1536 N N . ASP A 1 191 ? 12.926 -10.979 -20.182 1.00 94.44 191 ASP A N 1
ATOM 1537 C CA . ASP A 1 191 ? 14.065 -10.091 -19.960 1.00 94.44 191 ASP A CA 1
ATOM 1538 C C . ASP A 1 191 ? 15.068 -10.694 -18.967 1.00 94.44 191 ASP A C 1
ATOM 1540 O O . ASP A 1 191 ? 14.743 -10.963 -17.814 1.00 94.44 191 ASP A O 1
ATOM 1544 N N . HIS A 1 192 ? 16.324 -10.856 -19.392 1.00 92.69 192 HIS A N 1
ATOM 1545 C CA . HIS A 1 192 ? 17.394 -11.397 -18.546 1.00 92.69 192 HIS A CA 1
ATOM 1546 C C . HIS A 1 192 ? 17.632 -10.596 -17.259 1.00 92.69 192 HIS A C 1
ATOM 1548 O O . HIS A 1 192 ? 18.164 -11.148 -16.301 1.00 92.69 192 HIS A O 1
ATOM 1554 N N . ARG A 1 193 ? 17.236 -9.317 -17.206 1.00 93.94 193 ARG A N 1
ATOM 1555 C CA . ARG A 1 193 ? 17.318 -8.506 -15.979 1.00 93.94 193 ARG A CA 1
ATOM 1556 C C . ARG A 1 193 ? 16.400 -8.999 -14.867 1.00 93.94 193 ARG A C 1
ATOM 1558 O O . ARG A 1 193 ? 16.668 -8.712 -13.709 1.00 93.94 193 ARG A O 1
ATOM 1565 N N . LEU A 1 194 ? 15.368 -9.776 -15.199 1.00 95.56 194 LEU A N 1
ATOM 1566 C CA . LEU A 1 194 ? 14.502 -10.442 -14.226 1.00 95.56 194 LEU A CA 1
ATOM 1567 C C . LEU A 1 194 ? 15.139 -11.710 -13.633 1.00 95.56 194 LEU A C 1
ATOM 1569 O O . LEU A 1 194 ? 14.599 -12.267 -12.681 1.00 95.56 194 LEU A O 1
ATOM 1573 N N . ALA A 1 195 ? 16.285 -12.176 -14.151 1.00 94.44 195 ALA A N 1
ATOM 1574 C CA . ALA A 1 195 ? 16.939 -13.400 -13.682 1.00 94.44 195 ALA A CA 1
ATOM 1575 C C . ALA A 1 195 ? 17.187 -13.461 -12.158 1.00 94.44 195 ALA A C 1
ATOM 1577 O O . ALA A 1 195 ? 16.984 -14.546 -11.607 1.00 94.44 195 ALA A O 1
ATOM 1578 N N . PRO A 1 196 ? 17.544 -12.363 -11.450 1.00 94.88 196 PRO A N 1
ATOM 1579 C CA . PRO A 1 196 ? 17.672 -12.382 -9.991 1.00 94.88 196 PRO A CA 1
ATOM 1580 C C . PRO A 1 196 ? 16.386 -12.803 -9.270 1.00 94.88 196 PRO A C 1
ATOM 1582 O O . PRO A 1 196 ? 16.443 -13.491 -8.261 1.00 94.88 196 PRO A O 1
ATOM 1585 N N . LEU A 1 197 ? 15.206 -12.474 -9.803 1.00 95.12 197 LEU A N 1
ATOM 1586 C CA . LEU A 1 197 ? 13.935 -12.903 -9.210 1.00 95.12 197 LEU A CA 1
ATOM 1587 C C . LEU A 1 197 ? 13.679 -14.402 -9.401 1.00 95.12 197 LEU A C 1
ATOM 1589 O O . LEU A 1 197 ? 13.032 -15.038 -8.570 1.00 95.12 197 LEU A O 1
ATOM 1593 N N . GLY A 1 198 ? 14.232 -14.988 -10.465 1.00 92.00 198 GLY A N 1
ATOM 1594 C CA . GLY A 1 198 ? 14.123 -16.415 -10.754 1.00 92.00 198 GLY A CA 1
ATOM 1595 C C . GLY A 1 198 ? 14.709 -17.309 -9.657 1.00 92.00 198 GLY A C 1
ATOM 1596 O O . GLY A 1 198 ? 14.185 -18.398 -9.422 1.00 92.00 198 GLY A O 1
ATOM 1597 N N . THR A 1 199 ? 15.753 -16.852 -8.956 1.00 89.38 199 THR A N 1
ATOM 1598 C CA . THR A 1 199 ? 16.373 -17.595 -7.841 1.00 89.38 199 THR A CA 1
ATOM 1599 C C . THR A 1 199 ? 15.536 -17.547 -6.564 1.00 89.38 199 THR A C 1
ATOM 1601 O O . THR A 1 199 ? 15.728 -18.378 -5.680 1.00 89.38 199 THR A O 1
ATOM 1604 N N . ARG A 1 200 ? 14.578 -16.616 -6.481 1.00 93.12 200 ARG A N 1
ATOM 1605 C CA . ARG A 1 200 ? 13.728 -16.392 -5.306 1.00 93.12 200 ARG A CA 1
ATOM 1606 C C . ARG A 1 200 ? 12.330 -16.992 -5.422 1.00 93.12 200 ARG A C 1
ATOM 1608 O O . ARG A 1 200 ? 11.558 -16.936 -4.470 1.00 93.12 200 ARG A O 1
ATOM 1615 N N . LEU A 1 201 ? 12.005 -17.619 -6.555 1.00 91.75 201 LEU A N 1
ATOM 1616 C CA . LEU A 1 201 ? 10.685 -18.204 -6.831 1.00 91.75 201 LEU A CA 1
ATOM 1617 C C . LEU A 1 201 ? 10.193 -19.209 -5.777 1.00 91.75 201 LEU A C 1
ATOM 1619 O O . LEU A 1 201 ? 8.986 -19.391 -5.643 1.00 91.75 201 LEU A O 1
ATOM 1623 N N . ASP A 1 202 ? 11.102 -19.868 -5.054 1.00 89.31 202 ASP A N 1
ATOM 1624 C CA . ASP A 1 202 ? 10.751 -20.854 -4.026 1.00 89.31 202 ASP A CA 1
ATOM 1625 C C . ASP A 1 202 ? 10.696 -20.252 -2.603 1.00 89.31 202 ASP A C 1
ATOM 1627 O O . ASP A 1 202 ? 10.065 -20.829 -1.714 1.00 89.31 202 ASP A O 1
ATOM 1631 N N . CYS A 1 203 ? 11.323 -19.093 -2.363 1.00 91.44 203 CYS A N 1
ATOM 1632 C CA . CYS A 1 203 ? 11.404 -18.465 -1.039 1.00 91.44 203 CYS A CA 1
ATOM 1633 C C . CYS A 1 203 ? 10.536 -17.213 -0.892 1.00 91.44 203 CYS A C 1
ATOM 1635 O O . CYS A 1 203 ? 10.159 -16.900 0.234 1.00 91.44 203 CYS A O 1
ATOM 1637 N N . ASP A 1 204 ? 10.118 -16.582 -1.987 1.00 96.25 204 ASP A N 1
ATOM 1638 C CA . ASP A 1 204 ? 9.308 -15.362 -1.997 1.00 96.25 204 ASP A CA 1
ATOM 1639 C C . ASP A 1 204 ? 7.908 -15.577 -2.582 1.00 96.25 204 ASP A C 1
ATOM 1641 O O . ASP A 1 204 ? 7.537 -16.678 -2.992 1.00 96.25 204 ASP A O 1
ATOM 1645 N N . THR A 1 205 ? 7.103 -14.520 -2.547 1.00 97.50 205 THR A N 1
ATOM 1646 C CA . THR A 1 205 ? 5.747 -14.490 -3.098 1.00 97.50 205 THR A CA 1
ATOM 1647 C C . THR A 1 205 ? 5.724 -13.647 -4.359 1.00 97.50 205 THR A C 1
ATOM 1649 O O . THR A 1 205 ? 6.304 -12.567 -4.396 1.00 97.50 205 THR A O 1
ATOM 1652 N N . PHE A 1 206 ? 5.036 -14.128 -5.391 1.00 98.19 206 PHE A N 1
ATOM 1653 C CA . PHE A 1 206 ? 4.913 -13.434 -6.670 1.00 98.19 206 PHE A CA 1
ATOM 1654 C C . PHE A 1 206 ? 3.441 -13.189 -6.980 1.00 98.19 206 PHE A C 1
ATOM 1656 O O . PHE A 1 206 ? 2.646 -14.129 -6.951 1.00 98.19 206 PHE A O 1
ATOM 1663 N N . GLY A 1 207 ? 3.083 -11.937 -7.249 1.00 98.19 207 GLY A N 1
ATOM 1664 C CA . GLY A 1 207 ? 1.728 -11.503 -7.577 1.00 98.19 207 GLY A CA 1
ATOM 1665 C C . GLY A 1 207 ? 1.678 -10.727 -8.889 1.00 98.19 207 GLY A C 1
ATOM 1666 O O . GLY A 1 207 ? 2.709 -10.347 -9.451 1.00 98.19 207 GLY A O 1
ATOM 1667 N N . LEU A 1 208 ? 0.466 -10.483 -9.379 1.00 98.69 208 LEU A N 1
ATOM 1668 C CA . LEU A 1 208 ? 0.259 -9.683 -10.580 1.00 98.69 208 LEU A CA 1
ATOM 1669 C C . LEU A 1 208 ? 0.384 -8.194 -10.247 1.00 98.69 208 LEU A C 1
ATOM 1671 O O . LEU A 1 208 ? -0.311 -7.687 -9.368 1.00 98.69 208 LEU A O 1
ATOM 1675 N N . HIS A 1 209 ? 1.217 -7.480 -10.995 1.00 98.56 209 HIS A N 1
ATOM 1676 C CA . HIS A 1 209 ? 1.085 -6.039 -11.127 1.00 98.56 209 HIS A CA 1
ATOM 1677 C C . HIS A 1 209 ? 0.150 -5.757 -12.305 1.00 98.56 209 HIS A C 1
ATOM 1679 O O . HIS A 1 209 ? 0.535 -5.972 -13.452 1.00 98.56 209 HIS A O 1
ATOM 1685 N N . GLY A 1 210 ? -1.101 -5.379 -12.035 1.00 98.25 210 GLY A N 1
ATOM 1686 C CA . GLY A 1 210 ? -2.079 -5.155 -13.103 1.00 98.25 210 GLY A CA 1
ATOM 1687 C C . GLY A 1 210 ? -1.648 -3.980 -13.975 1.00 98.25 210 GLY A C 1
ATOM 1688 O O . GLY A 1 210 ? -1.311 -2.928 -13.429 1.00 98.25 210 GLY A O 1
ATOM 1689 N N . SER A 1 211 ? -1.659 -4.142 -15.303 1.00 98.19 211 SER A N 1
ATOM 1690 C CA . SER A 1 211 ? -1.270 -3.068 -16.225 1.00 98.19 211 SER A CA 1
ATOM 1691 C C . SER A 1 211 ? -2.136 -1.821 -16.039 1.00 98.19 211 SER A C 1
ATOM 1693 O O . SER A 1 211 ? -3.253 -1.888 -15.509 1.00 98.19 211 SER A O 1
ATOM 1695 N N . TYR A 1 212 ? -1.648 -0.673 -16.506 1.00 98.12 212 TYR A N 1
ATOM 1696 C CA . TYR A 1 212 ? -2.270 0.633 -16.320 1.00 98.12 212 TYR A CA 1
ATOM 1697 C C . TYR A 1 212 ? -3.766 0.608 -16.647 1.00 98.12 212 TYR A C 1
ATOM 1699 O O . TYR A 1 212 ? -4.568 1.072 -15.841 1.00 98.12 212 TYR A O 1
ATOM 1707 N N . ASP A 1 213 ? -4.163 0.021 -17.778 1.00 97.00 213 ASP A N 1
ATOM 1708 C CA . ASP A 1 213 ? -5.552 -0.005 -18.259 1.00 97.00 213 ASP A CA 1
ATOM 1709 C C . ASP A 1 213 ? -6.351 -1.255 -17.840 1.00 97.00 213 ASP A C 1
ATOM 1711 O O . ASP A 1 213 ? -7.449 -1.485 -18.361 1.00 97.00 213 ASP A O 1
ATOM 1715 N N . SER A 1 214 ? -5.818 -2.078 -16.930 1.00 97.94 214 SER A N 1
ATOM 1716 C CA . SER A 1 214 ? -6.454 -3.332 -16.496 1.00 97.94 214 SER A CA 1
ATOM 1717 C C . SER A 1 214 ? -7.436 -3.159 -15.333 1.00 97.94 214 SER A C 1
ATOM 1719 O O . SER A 1 214 ? -8.362 -3.952 -15.209 1.00 97.94 214 SER A O 1
ATOM 1721 N N . TYR A 1 215 ? -7.291 -2.117 -14.507 1.00 97.88 215 TYR A N 1
ATOM 1722 C CA . TYR A 1 215 ? -7.947 -2.004 -13.193 1.00 97.88 215 TYR A CA 1
ATOM 1723 C C . TYR A 1 215 ? -9.490 -2.088 -13.178 1.00 97.88 215 TYR A C 1
ATOM 1725 O O . TYR A 1 215 ? -10.069 -2.365 -12.134 1.00 97.88 215 TYR A O 1
ATOM 1733 N N . LEU A 1 216 ? -10.174 -1.893 -14.311 1.00 97.94 216 LEU A N 1
ATOM 1734 C CA . LEU A 1 216 ? -11.636 -2.047 -14.443 1.00 97.94 216 LEU A CA 1
ATOM 1735 C C . LEU A 1 216 ? -12.059 -3.205 -15.361 1.00 97.94 216 LEU A C 1
ATOM 1737 O O . LEU A 1 216 ? -13.237 -3.336 -15.684 1.00 97.94 216 LEU A O 1
ATOM 1741 N N . ASP A 1 217 ? -11.117 -4.027 -15.815 1.00 98.38 217 ASP A N 1
ATOM 1742 C CA . ASP A 1 217 ? -11.333 -5.047 -16.837 1.00 98.38 217 ASP A CA 1
ATOM 1743 C C . ASP A 1 217 ? -10.873 -6.420 -16.334 1.00 98.38 217 ASP A C 1
ATOM 1745 O O . ASP A 1 217 ? -9.704 -6.799 -16.445 1.00 98.38 217 ASP A O 1
ATOM 1749 N N . ALA A 1 218 ? -11.827 -7.192 -15.807 1.00 98.50 218 ALA A N 1
ATOM 1750 C CA . ALA A 1 218 ? -11.585 -8.534 -15.281 1.00 98.50 218 ALA A CA 1
ATOM 1751 C C . ALA A 1 218 ? -10.931 -9.471 -16.313 1.00 98.50 218 ALA A C 1
ATOM 1753 O O . ALA A 1 218 ? -10.101 -10.307 -15.957 1.00 98.50 218 ALA A O 1
ATOM 1754 N N . LYS A 1 219 ? -11.257 -9.325 -17.606 1.00 98.50 219 LYS A N 1
ATOM 1755 C CA . LYS A 1 219 ? -10.699 -10.180 -18.663 1.00 98.50 219 LYS A CA 1
ATOM 1756 C C . LYS A 1 219 ? -9.238 -9.851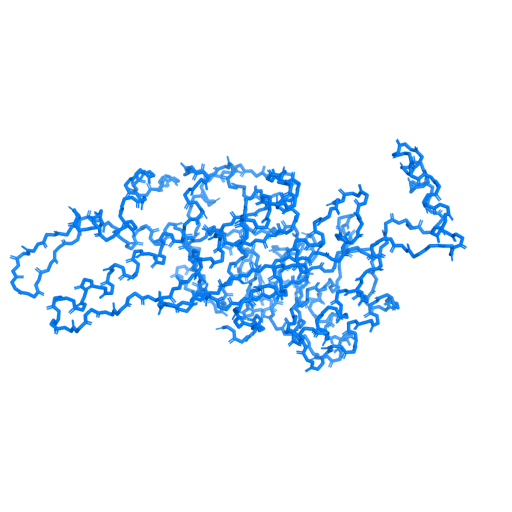 -18.927 1.00 98.50 219 LYS A C 1
ATOM 1758 O O . LYS A 1 219 ? -8.439 -10.770 -19.086 1.00 98.50 219 LYS A O 1
ATOM 1763 N N . LYS A 1 220 ? -8.878 -8.563 -18.963 1.00 98.50 220 LYS A N 1
ATOM 1764 C CA . LYS A 1 220 ? -7.468 -8.153 -19.074 1.00 98.50 220 LYS A CA 1
ATOM 1765 C C . LYS A 1 220 ? -6.665 -8.625 -17.871 1.00 98.50 220 LYS A C 1
ATOM 1767 O O . LYS A 1 220 ? -5.645 -9.275 -18.071 1.00 98.50 220 LYS A O 1
ATOM 1772 N N . ILE A 1 221 ? -7.165 -8.380 -16.657 1.00 98.69 221 ILE A N 1
ATOM 1773 C CA . ILE A 1 221 ? -6.523 -8.837 -15.416 1.00 98.69 221 ILE A CA 1
ATOM 1774 C C . ILE A 1 221 ? -6.280 -10.353 -15.469 1.00 98.69 221 ILE A C 1
ATOM 1776 O O . ILE A 1 221 ? -5.171 -10.812 -15.205 1.00 98.69 221 ILE A O 1
ATOM 1780 N N . TYR A 1 222 ? -7.290 -11.134 -15.867 1.00 98.56 222 TYR A N 1
ATOM 1781 C CA . TYR A 1 222 ? -7.170 -12.585 -16.000 1.00 98.56 222 TYR A CA 1
ATOM 1782 C C . TYR A 1 222 ? -6.110 -13.000 -17.034 1.00 98.56 222 TYR A C 1
ATOM 1784 O O . TYR A 1 222 ? -5.260 -13.837 -16.736 1.00 98.56 222 TYR A O 1
ATOM 1792 N N . HIS A 1 223 ? -6.118 -12.418 -18.237 1.00 98.38 223 HIS A N 1
ATOM 1793 C CA . HIS A 1 223 ? -5.135 -12.765 -19.269 1.00 98.38 223 HIS A CA 1
ATOM 1794 C C . HIS A 1 223 ? -3.702 -12.406 -18.859 1.00 98.38 223 HIS A C 1
ATOM 1796 O O . HIS A 1 223 ? -2.797 -13.212 -19.061 1.00 98.38 223 HIS A O 1
ATOM 1802 N N . GLU A 1 224 ? -3.496 -11.241 -18.241 1.00 98.25 224 GLU A N 1
ATOM 1803 C CA . GLU A 1 224 ? -2.188 -10.848 -17.708 1.00 98.25 224 GLU A CA 1
ATOM 1804 C C . GLU A 1 224 ? -1.727 -11.812 -16.606 1.00 98.25 224 GLU A C 1
ATOM 1806 O O . GLU A 1 224 ? -0.571 -12.237 -16.599 1.00 98.25 224 GLU A O 1
ATOM 1811 N N . ALA A 1 225 ? -2.634 -12.236 -15.719 1.00 98.25 225 ALA A N 1
ATOM 1812 C CA . ALA A 1 225 ? -2.336 -13.234 -14.695 1.00 98.25 225 ALA A CA 1
ATOM 1813 C C . ALA A 1 225 ? -1.890 -14.572 -15.304 1.00 98.25 225 ALA A C 1
ATOM 1815 O O . ALA A 1 225 ? -0.913 -15.162 -14.840 1.00 98.25 225 ALA A O 1
ATOM 1816 N N . VAL A 1 226 ? -2.574 -15.038 -16.356 1.00 97.88 226 VAL A N 1
ATOM 1817 C CA . VAL A 1 226 ? -2.219 -16.273 -17.073 1.00 97.88 226 VAL A CA 1
ATOM 1818 C C . VAL A 1 226 ? -0.834 -16.152 -17.706 1.00 97.88 226 VAL A C 1
ATOM 1820 O O . VAL A 1 226 ? 0.008 -17.019 -17.479 1.00 97.88 226 VAL A O 1
ATOM 1823 N N . SER A 1 227 ? -0.556 -15.062 -18.427 1.00 97.50 227 SER A N 1
ATOM 1824 C CA . SER A 1 227 ? 0.758 -14.830 -19.042 1.00 97.50 227 SER A CA 1
ATOM 1825 C C . SER A 1 227 ? 1.888 -14.784 -18.008 1.00 97.50 227 SER A C 1
ATOM 1827 O O . SER A 1 227 ? 2.948 -15.380 -18.215 1.00 97.50 227 SER A O 1
ATOM 1829 N N . LEU A 1 228 ? 1.657 -14.142 -16.858 1.00 97.75 228 LEU A N 1
ATOM 1830 C CA . LEU A 1 228 ? 2.625 -14.126 -15.762 1.00 97.75 228 LEU A CA 1
ATOM 1831 C C . LEU A 1 228 ? 2.833 -15.523 -15.160 1.00 97.75 228 LEU A C 1
ATOM 1833 O O . LEU A 1 228 ? 3.971 -15.939 -14.930 1.00 97.75 228 LEU A O 1
ATOM 1837 N N . ALA A 1 229 ? 1.750 -16.267 -14.926 1.00 96.94 229 ALA A N 1
ATOM 1838 C CA . ALA A 1 229 ? 1.813 -17.618 -14.379 1.00 96.94 229 ALA A CA 1
ATOM 1839 C C . ALA A 1 229 ? 2.576 -18.572 -15.305 1.00 96.94 229 ALA A C 1
ATOM 1841 O O . ALA A 1 229 ? 3.394 -19.359 -14.828 1.00 96.94 229 ALA A O 1
ATOM 1842 N N . GLU A 1 230 ? 2.374 -18.481 -16.619 1.00 95.81 230 GLU A N 1
ATOM 1843 C CA . GLU A 1 230 ? 3.129 -19.254 -17.608 1.00 95.81 230 GLU A CA 1
ATOM 1844 C C . GLU A 1 230 ? 4.628 -18.942 -17.546 1.00 95.81 230 GLU A C 1
ATOM 1846 O O . GLU A 1 230 ? 5.443 -19.863 -17.430 1.00 95.81 230 GLU A O 1
ATOM 1851 N N . ALA A 1 231 ? 5.001 -17.660 -17.526 1.00 94.94 231 ALA A N 1
ATOM 1852 C CA . ALA A 1 231 ? 6.403 -17.254 -17.449 1.00 94.94 231 ALA A CA 1
ATOM 1853 C C . ALA A 1 231 ? 7.089 -17.708 -16.150 1.00 94.94 231 ALA A C 1
ATOM 1855 O O . ALA A 1 231 ? 8.259 -18.097 -16.165 1.00 94.94 231 ALA A O 1
ATOM 1856 N N . LEU A 1 232 ? 6.361 -17.706 -15.030 1.00 94.38 232 LEU A N 1
ATOM 1857 C CA . LEU A 1 232 ? 6.882 -18.091 -13.715 1.00 94.38 232 LEU A CA 1
ATOM 1858 C C . LEU A 1 232 ? 6.591 -19.554 -13.340 1.00 94.38 232 LEU A C 1
ATOM 1860 O O . LEU A 1 232 ? 6.702 -19.925 -12.170 1.00 94.38 232 LEU A O 1
ATOM 1864 N N . LYS A 1 233 ? 6.254 -20.412 -14.316 1.00 92.00 233 LYS A N 1
ATOM 1865 C CA . LYS A 1 233 ? 6.027 -21.859 -14.123 1.00 92.00 233 LYS A CA 1
ATOM 1866 C C . LYS A 1 233 ? 4.984 -22.165 -13.034 1.00 92.00 233 LYS A C 1
ATOM 1868 O O . LYS A 1 233 ? 5.195 -23.037 -12.195 1.00 92.00 233 LYS A O 1
ATOM 1873 N N . GLN A 1 234 ? 3.865 -21.442 -13.057 1.00 90.38 234 GLN A N 1
ATOM 1874 C CA . GLN A 1 234 ? 2.709 -21.591 -12.161 1.00 90.38 234 GLN A CA 1
ATOM 1875 C C . GLN A 1 234 ? 2.995 -21.287 -10.678 1.00 90.38 234 GLN A C 1
ATOM 1877 O O . GLN A 1 234 ? 2.285 -21.755 -9.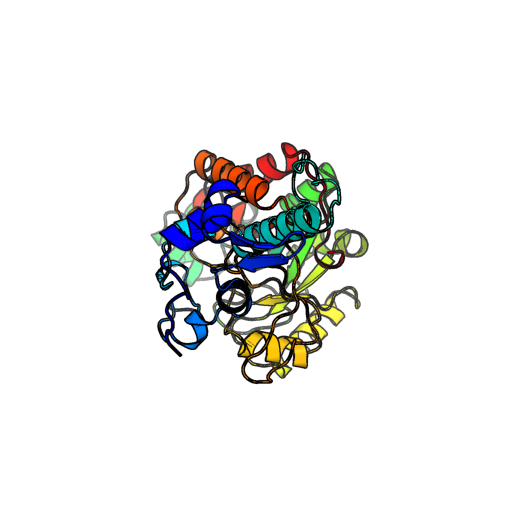791 1.00 90.38 234 GLN A O 1
ATOM 1882 N N . ARG A 1 235 ? 4.020 -20.475 -10.391 1.00 89.88 235 ARG A N 1
ATOM 1883 C CA . ARG A 1 235 ? 4.371 -20.046 -9.023 1.00 89.88 235 ARG A CA 1
ATOM 1884 C C . ARG A 1 235 ? 3.756 -18.705 -8.601 1.00 89.88 235 ARG A C 1
ATOM 1886 O O . ARG A 1 235 ? 4.084 -18.188 -7.537 1.00 89.88 235 ARG A O 1
ATOM 1893 N N . VAL A 1 236 ? 2.863 -18.145 -9.414 1.00 94.75 236 VAL A N 1
ATOM 1894 C CA . VAL A 1 236 ? 2.154 -16.890 -9.119 1.00 94.75 236 VAL A CA 1
ATOM 1895 C C . VAL A 1 236 ? 1.013 -17.156 -8.143 1.00 94.75 236 VAL A C 1
ATOM 1897 O O . VAL A 1 236 ? 0.235 -18.093 -8.323 1.00 94.75 236 VAL A O 1
ATOM 1900 N N . LYS A 1 237 ? 0.899 -16.328 -7.105 1.00 97.19 237 LYS A N 1
ATOM 1901 C CA . LYS A 1 237 ? -0.236 -16.328 -6.179 1.00 97.19 237 LYS A CA 1
ATOM 1902 C C . LYS A 1 237 ? -1.363 -15.433 -6.711 1.00 97.19 237 LYS A C 1
ATOM 1904 O O . LYS A 1 237 ? -1.074 -14.447 -7.386 1.00 97.19 237 LYS A O 1
ATOM 1909 N N . PRO A 1 238 ? -2.633 -15.708 -6.359 1.00 97.38 238 PRO A N 1
ATOM 1910 C CA . PRO A 1 238 ? -3.784 -14.863 -6.701 1.00 97.38 238 PRO A CA 1
ATOM 1911 C C . PRO A 1 238 ? -3.823 -13.570 -5.857 1.00 97.38 238 PRO A C 1
ATOM 1913 O O . PRO A 1 238 ? -4.812 -13.263 -5.191 1.00 97.38 238 PRO A O 1
ATOM 1916 N N . ILE A 1 239 ? -2.724 -12.813 -5.880 1.00 98.31 239 ILE A N 1
ATOM 1917 C CA . ILE A 1 239 ? -2.543 -11.513 -5.230 1.00 98.31 239 ILE A CA 1
ATOM 1918 C C . ILE A 1 239 ? -2.251 -10.488 -6.318 1.00 98.31 239 ILE A C 1
ATOM 1920 O O . ILE A 1 239 ? -1.426 -10.745 -7.197 1.00 98.31 239 ILE A O 1
ATOM 1924 N N . ILE A 1 240 ? -2.896 -9.329 -6.239 1.00 98.69 240 ILE A N 1
ATOM 1925 C CA . ILE A 1 240 ? -2.719 -8.241 -7.194 1.00 98.69 240 ILE A CA 1
ATOM 1926 C C . ILE A 1 240 ? -2.382 -6.922 -6.504 1.00 98.69 240 ILE A C 1
ATOM 1928 O O . ILE A 1 240 ? -2.859 -6.627 -5.408 1.00 98.69 240 ILE A O 1
ATOM 1932 N N . ARG A 1 241 ? -1.581 -6.113 -7.193 1.00 98.62 241 ARG A N 1
ATOM 1933 C CA . ARG A 1 241 ? -1.488 -4.673 -6.969 1.00 98.62 241 ARG A CA 1
ATOM 1934 C C . ARG A 1 241 ? -1.685 -3.947 -8.288 1.00 98.62 241 ARG A C 1
ATOM 1936 O O . ARG A 1 241 ? -1.028 -4.277 -9.272 1.00 98.62 241 ARG A O 1
ATOM 1943 N N . GLN A 1 242 ? -2.570 -2.959 -8.317 1.00 98.38 242 GLN A N 1
ATOM 1944 C CA . GLN A 1 242 ? -2.808 -2.157 -9.514 1.00 98.38 242 GLN A CA 1
ATOM 1945 C C . GLN A 1 242 ? -1.704 -1.130 -9.717 1.00 98.38 242 GLN A C 1
ATOM 1947 O O . GLN A 1 242 ? -1.323 -0.418 -8.782 1.00 98.38 242 GLN A O 1
ATOM 1952 N N . HIS A 1 243 ? -1.231 -1.012 -10.957 1.00 97.69 243 HIS A N 1
ATOM 1953 C CA . HIS A 1 243 ? -0.238 -0.016 -11.321 1.00 97.69 243 HIS A CA 1
ATOM 1954 C C . HIS A 1 243 ? -0.716 1.404 -10.984 1.00 97.69 243 HIS A C 1
ATOM 1956 O O . HIS A 1 243 ? -1.901 1.731 -11.102 1.00 97.69 243 HIS A O 1
ATOM 1962 N N . TYR A 1 244 ? 0.201 2.239 -10.483 1.00 97.38 244 TYR A N 1
ATOM 1963 C CA . TYR A 1 244 ? -0.072 3.561 -9.893 1.00 97.38 244 TYR A CA 1
ATOM 1964 C C . TYR A 1 244 ? -1.008 3.577 -8.668 1.00 97.38 244 TYR A C 1
ATOM 1966 O O . TYR A 1 244 ? -1.391 4.668 -8.239 1.00 97.38 244 TYR A O 1
ATOM 1974 N N . LEU A 1 245 ? -1.373 2.430 -8.082 1.00 98.00 245 LEU A N 1
ATOM 1975 C CA . LEU A 1 245 ? -2.455 2.313 -7.090 1.00 98.00 245 LEU A CA 1
ATOM 1976 C C . LEU A 1 245 ? -3.808 2.796 -7.649 1.00 98.00 245 LEU A C 1
ATOM 1978 O O . LEU A 1 245 ? -4.598 3.438 -6.949 1.00 98.00 245 LEU A O 1
ATOM 1982 N N . ARG A 1 246 ? -4.072 2.542 -8.941 1.00 97.75 246 ARG A N 1
ATOM 1983 C CA . ARG A 1 246 ? -5.374 2.832 -9.564 1.00 97.75 246 ARG A CA 1
ATOM 1984 C C . ARG A 1 246 ? -6.444 1.928 -8.961 1.00 97.75 246 ARG A C 1
ATOM 1986 O O . ARG A 1 246 ? -6.594 0.777 -9.352 1.00 97.75 246 ARG A O 1
ATOM 1993 N N . LEU A 1 247 ? -7.186 2.481 -8.008 1.00 95.81 247 LEU A N 1
ATOM 1994 C CA . LEU A 1 247 ? -8.222 1.778 -7.267 1.00 95.81 247 LEU A CA 1
ATOM 1995 C C . LEU A 1 247 ? -9.508 2.608 -7.273 1.00 95.81 247 LEU A C 1
ATOM 1997 O O . LEU A 1 247 ? -9.624 3.595 -6.544 1.00 95.81 247 LEU A O 1
ATOM 2001 N N . ASP A 1 248 ? -10.455 2.209 -8.117 1.00 95.56 248 ASP A N 1
ATOM 2002 C CA . ASP A 1 248 ? -11.818 2.737 -8.147 1.00 95.56 248 ASP A CA 1
ATOM 2003 C C . ASP A 1 248 ? -12.735 1.818 -7.336 1.00 95.56 248 ASP A C 1
ATOM 2005 O O . ASP A 1 248 ? -13.024 0.689 -7.736 1.00 95.56 248 ASP A O 1
ATOM 2009 N N . ILE A 1 249 ? -13.169 2.280 -6.166 1.00 94.12 249 ILE A N 1
ATOM 2010 C CA . ILE A 1 249 ? -13.918 1.465 -5.211 1.00 94.12 249 ILE A CA 1
ATOM 2011 C C . ILE A 1 249 ? -15.431 1.610 -5.454 1.00 94.12 249 ILE A C 1
ATOM 2013 O O . ILE A 1 249 ? -15.944 2.730 -5.429 1.00 94.12 249 ILE A O 1
ATOM 2017 N N . PRO A 1 250 ? -16.189 0.501 -5.609 1.00 93.75 250 PRO A N 1
ATOM 2018 C CA . PRO A 1 250 ? -15.766 -0.904 -5.502 1.00 93.75 250 PRO A CA 1
ATOM 2019 C C . PRO A 1 250 ? -15.465 -1.587 -6.852 1.00 93.75 250 PRO A C 1
ATOM 2021 O O . PRO A 1 250 ? -15.274 -2.801 -6.879 1.00 93.75 250 PRO A O 1
ATOM 2024 N N . ASN A 1 251 ? -15.476 -0.860 -7.973 1.00 96.06 251 ASN A N 1
ATOM 2025 C CA . ASN A 1 251 ? -15.406 -1.437 -9.323 1.00 96.06 251 ASN A CA 1
ATOM 2026 C C . ASN A 1 251 ? -14.114 -2.226 -9.588 1.00 96.06 251 ASN A C 1
ATOM 2028 O O . ASN A 1 251 ? -14.162 -3.302 -10.176 1.00 96.06 251 ASN A O 1
ATOM 2032 N N . THR A 1 252 ? -12.970 -1.728 -9.118 1.00 97.50 252 THR A N 1
ATOM 2033 C CA . THR A 1 252 ? -11.676 -2.410 -9.255 1.00 97.50 252 THR A CA 1
ATOM 2034 C C . THR A 1 252 ? -11.648 -3.713 -8.469 1.00 97.50 252 THR A C 1
ATOM 2036 O O . THR A 1 252 ? -11.307 -4.749 -9.029 1.00 97.50 252 THR A O 1
ATOM 2039 N N . TRP A 1 253 ? -12.097 -3.701 -7.210 1.00 97.31 253 TRP A N 1
ATOM 2040 C CA . TRP A 1 253 ? -12.198 -4.925 -6.412 1.00 97.31 253 TRP A CA 1
ATOM 2041 C C . TRP A 1 253 ? -13.149 -5.949 -7.040 1.00 97.31 253 TRP A C 1
ATOM 2043 O O . TRP A 1 253 ? -12.868 -7.144 -7.031 1.00 97.31 253 TRP A O 1
ATOM 2053 N N . LEU A 1 254 ? -14.262 -5.500 -7.631 1.00 96.94 254 LEU A N 1
ATOM 2054 C CA . LEU A 1 254 ? -15.167 -6.383 -8.371 1.00 96.94 254 LEU A CA 1
ATOM 2055 C C . LEU A 1 254 ? -14.466 -7.029 -9.572 1.00 96.94 254 LEU A C 1
ATOM 2057 O O . LEU A 1 254 ? -14.537 -8.247 -9.715 1.00 96.94 254 LEU A O 1
ATOM 2061 N N . ALA A 1 255 ? -13.753 -6.245 -10.387 1.00 98.06 255 ALA A N 1
ATOM 2062 C CA . ALA A 1 255 ? -13.020 -6.757 -11.544 1.00 98.06 255 ALA A CA 1
ATOM 2063 C C . ALA A 1 255 ? -11.911 -7.747 -11.141 1.00 98.06 255 ALA A C 1
ATOM 2065 O O . ALA A 1 255 ? -11.754 -8.796 -11.762 1.00 98.06 255 ALA A O 1
ATOM 2066 N N . GLN A 1 256 ? -11.172 -7.451 -10.070 1.00 98.38 256 GLN A N 1
ATOM 2067 C CA . GLN A 1 256 ? -10.138 -8.334 -9.522 1.00 98.38 256 GLN A CA 1
ATOM 2068 C C . GLN A 1 256 ? -10.725 -9.644 -8.994 1.00 98.38 256 GLN A C 1
ATOM 2070 O O . GLN A 1 256 ? -10.214 -10.724 -9.294 1.00 98.38 256 GLN A O 1
ATOM 2075 N N . SER A 1 257 ? -11.820 -9.554 -8.238 1.00 97.38 257 SER A N 1
ATOM 2076 C CA . SER A 1 257 ? -12.522 -10.719 -7.710 1.00 97.38 257 SER A CA 1
ATOM 2077 C C . SER A 1 257 ? -13.093 -11.594 -8.831 1.00 97.38 257 SER A C 1
ATOM 2079 O O . SER A 1 257 ? -12.956 -12.814 -8.774 1.00 97.38 257 SER A O 1
ATOM 2081 N N . GLU A 1 258 ? -13.672 -10.993 -9.877 1.00 97.44 258 GLU A N 1
ATOM 2082 C CA . GLU A 1 258 ? -14.155 -11.707 -11.069 1.00 97.44 258 GLU A CA 1
ATOM 2083 C C . GLU A 1 258 ? -13.012 -12.391 -11.834 1.00 97.44 258 GLU A C 1
ATOM 2085 O O . GLU A 1 258 ? -13.178 -13.509 -12.318 1.00 97.44 258 GLU A O 1
ATOM 2090 N N . ALA A 1 259 ? -11.831 -11.770 -11.878 1.00 98.25 259 ALA A N 1
ATOM 2091 C CA . ALA A 1 259 ? -10.625 -12.356 -12.461 1.00 98.25 259 ALA A CA 1
ATOM 2092 C C . ALA A 1 259 ? -9.991 -13.474 -11.604 1.00 98.25 259 ALA A C 1
ATOM 2094 O O . ALA A 1 259 ? -9.003 -14.078 -12.023 1.00 98.25 259 ALA A O 1
ATOM 2095 N N . GLY A 1 260 ? -10.548 -13.770 -10.423 1.00 97.50 260 GLY A N 1
ATOM 2096 C CA . GLY A 1 260 ? -10.113 -14.864 -9.552 1.00 97.50 260 GLY A CA 1
ATOM 2097 C C . GLY A 1 260 ? -9.037 -14.494 -8.528 1.00 97.50 260 GLY A C 1
ATOM 2098 O O . GLY A 1 260 ? -8.450 -15.390 -7.920 1.00 97.50 260 GLY A O 1
ATOM 2099 N N . PHE A 1 261 ? -8.769 -13.203 -8.314 1.00 98.25 261 PHE A N 1
ATOM 2100 C CA . PHE A 1 261 ? -7.839 -12.757 -7.276 1.00 98.25 261 PHE A CA 1
ATOM 2101 C C . PHE A 1 261 ? -8.475 -12.827 -5.887 1.00 98.25 261 PHE A C 1
ATOM 2103 O O . PHE A 1 261 ? -9.633 -12.456 -5.691 1.00 98.25 261 PHE A O 1
ATOM 2110 N N . THR A 1 262 ? -7.695 -13.285 -4.908 1.00 97.56 262 THR A N 1
ATOM 2111 C CA . THR A 1 262 ? -8.139 -13.441 -3.516 1.00 97.56 262 THR A CA 1
ATOM 2112 C C . THR A 1 262 ? -7.571 -12.372 -2.593 1.00 97.56 262 THR A C 1
ATOM 2114 O O . THR A 1 262 ? -8.068 -12.226 -1.480 1.00 97.56 262 THR A O 1
ATOM 2117 N N . VAL A 1 263 ? -6.543 -11.634 -3.027 1.00 98.31 263 VAL A N 1
ATOM 2118 C CA . VAL A 1 263 ? -5.941 -10.534 -2.262 1.00 98.31 263 VAL A CA 1
ATOM 2119 C C . VAL A 1 263 ? -5.682 -9.329 -3.168 1.00 98.31 263 VAL A C 1
ATOM 2121 O O . VAL A 1 263 ? -5.047 -9.486 -4.211 1.00 98.31 263 VAL A O 1
ATOM 2124 N N . ASP A 1 264 ? -6.123 -8.141 -2.753 1.00 98.31 264 ASP A N 1
ATOM 2125 C CA . ASP A 1 264 ? -5.648 -6.858 -3.286 1.00 98.31 264 ASP A CA 1
ATOM 2126 C C . ASP A 1 264 ? -4.729 -6.167 -2.274 1.00 98.31 264 ASP A C 1
ATOM 2128 O O . ASP A 1 264 ? -4.923 -6.244 -1.057 1.00 98.31 264 ASP A O 1
ATOM 2132 N N . ALA A 1 265 ? -3.690 -5.530 -2.806 1.00 98.12 265 ALA A N 1
ATOM 2133 C CA . ALA A 1 265 ? -2.671 -4.816 -2.051 1.00 98.12 265 ALA A CA 1
ATOM 2134 C C . ALA A 1 265 ? -2.528 -3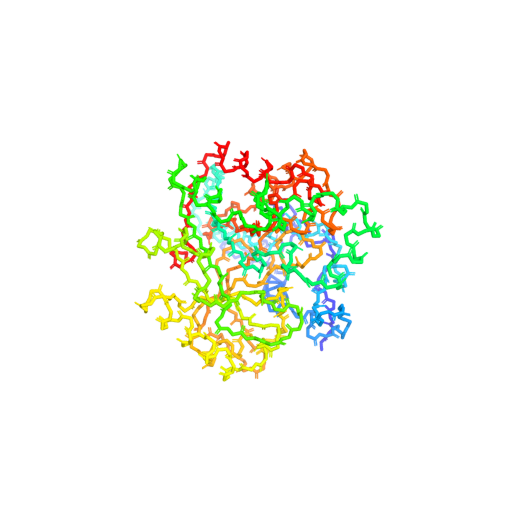.358 -2.520 1.00 98.12 265 ALA A C 1
ATOM 2136 O O . ALA A 1 265 ? -1.436 -2.781 -2.421 1.00 98.12 265 ALA A O 1
ATOM 2137 N N . SER A 1 266 ? -3.589 -2.788 -3.103 1.00 98.19 266 SER A N 1
ATOM 2138 C CA . SER A 1 266 ? -3.578 -1.475 -3.758 1.00 98.19 266 SER A CA 1
ATOM 2139 C C . SER A 1 266 ? -4.107 -0.352 -2.859 1.00 98.19 266 SER A C 1
ATOM 2141 O O . SER A 1 266 ? -3.947 0.823 -3.194 1.00 98.19 266 SER A O 1
ATOM 2143 N N . GLY A 1 267 ? -4.727 -0.668 -1.717 1.00 96.81 267 GLY A N 1
ATOM 2144 C CA . GLY A 1 267 ? -5.462 0.252 -0.843 1.00 96.81 267 GLY A CA 1
ATOM 2145 C C . GLY A 1 267 ? -4.651 1.262 -0.027 1.00 96.81 267 GLY A C 1
ATOM 2146 O O . GLY A 1 267 ? -4.994 1.517 1.130 1.00 96.81 267 GLY A O 1
ATOM 2147 N N . GLY A 1 268 ? -3.610 1.862 -0.607 1.00 97.50 268 GLY A N 1
ATOM 2148 C CA . GLY A 1 268 ? -2.894 3.033 -0.077 1.00 97.50 268 GLY A CA 1
ATOM 2149 C C . GLY A 1 268 ? -3.272 4.330 -0.802 1.00 97.50 268 GLY A C 1
ATOM 2150 O O . GLY A 1 268 ? -3.946 4.295 -1.831 1.00 97.50 268 GLY A O 1
ATOM 2151 N N . PHE A 1 269 ? -2.864 5.490 -0.280 1.00 98.00 269 PHE A N 1
ATOM 2152 C CA . PHE A 1 269 ? -2.907 6.741 -1.050 1.00 98.00 269 PHE A CA 1
ATOM 2153 C C . PHE A 1 269 ? -1.592 6.936 -1.804 1.00 98.00 269 PHE A C 1
ATOM 2155 O O . PHE A 1 269 ? -0.511 6.703 -1.265 1.00 98.00 269 PHE A O 1
ATOM 2162 N N . ALA A 1 270 ? -1.675 7.433 -3.037 1.00 97.44 270 ALA A N 1
ATOM 2163 C CA . ALA A 1 270 ? -0.478 7.758 -3.805 1.00 97.44 270 ALA A CA 1
ATOM 2164 C C . ALA A 1 270 ? 0.258 8.996 -3.267 1.00 97.44 270 ALA A C 1
ATOM 2166 O O . ALA A 1 270 ? 1.476 9.067 -3.372 1.00 97.44 270 ALA A O 1
ATOM 2167 N N . ASP A 1 271 ? -0.465 9.965 -2.697 1.00 98.00 271 ASP A N 1
ATOM 2168 C CA . ASP A 1 271 ? 0.080 11.252 -2.250 1.00 98.00 271 ASP A CA 1
ATOM 2169 C C . ASP A 1 271 ? 0.343 11.343 -0.740 1.00 98.00 271 ASP A C 1
ATOM 2171 O O . ASP A 1 271 ? 0.846 12.369 -0.286 1.00 98.00 271 ASP A O 1
ATOM 2175 N N . ARG A 1 272 ? 0.028 10.296 0.039 1.00 97.94 272 ARG A N 1
ATOM 2176 C CA . ARG A 1 272 ? 0.284 10.266 1.486 1.00 97.94 272 ARG A CA 1
ATOM 2177 C C . ARG A 1 272 ? 0.468 8.852 2.040 1.00 97.94 272 ARG A C 1
ATOM 2179 O O . ARG A 1 272 ? -0.355 7.975 1.798 1.00 97.94 272 ARG A O 1
ATOM 2186 N N . CYS A 1 273 ? 1.510 8.642 2.838 1.00 98.50 273 CYS A N 1
ATOM 2187 C CA . CYS A 1 273 ? 1.690 7.406 3.598 1.00 98.50 273 CYS A CA 1
ATOM 2188 C C . CYS A 1 273 ? 0.755 7.404 4.815 1.00 98.50 273 CYS A C 1
ATOM 2190 O O . CYS A 1 273 ? 0.589 8.436 5.465 1.00 98.50 273 CYS A O 1
ATOM 2192 N N . GLY A 1 274 ? 0.172 6.259 5.165 1.00 98.06 274 GLY A N 1
ATOM 2193 C CA . GLY A 1 274 ? -0.720 6.144 6.316 1.00 98.06 274 GLY A CA 1
ATOM 2194 C C . GLY A 1 274 ? -1.756 5.029 6.201 1.00 98.06 274 GLY A C 1
ATOM 2195 O O . GLY A 1 274 ? -1.580 4.033 5.505 1.00 98.06 274 GLY A O 1
ATOM 2196 N N . PHE A 1 275 ? -2.866 5.199 6.906 1.00 97.88 275 PHE A N 1
ATOM 2197 C CA . PHE A 1 275 ? -3.947 4.231 7.037 1.00 97.88 275 PHE A CA 1
ATOM 2198 C C . PHE A 1 275 ? -5.182 4.717 6.274 1.00 97.88 275 PHE A C 1
ATOM 2200 O O . PHE A 1 275 ? -6.153 5.160 6.883 1.00 97.88 275 PHE A O 1
ATOM 2207 N N . ARG A 1 276 ? -5.173 4.616 4.935 1.00 97.31 276 ARG A N 1
ATOM 2208 C CA . ARG A 1 276 ? -6.299 5.024 4.058 1.00 97.31 276 ARG A CA 1
ATOM 2209 C C . ARG A 1 276 ? -7.654 4.468 4.518 1.00 97.31 276 ARG A C 1
ATOM 2211 O O . ARG A 1 276 ? -8.660 5.173 4.505 1.00 97.31 276 ARG A O 1
ATOM 2218 N N . HIS A 1 277 ? -7.661 3.226 4.993 1.00 96.81 277 HIS A N 1
ATOM 2219 C CA . HIS A 1 277 ? -8.846 2.526 5.497 1.00 96.81 277 HIS A CA 1
ATOM 2220 C C . HIS A 1 277 ? -9.033 2.639 7.024 1.00 96.81 277 HIS A C 1
ATOM 2222 O O . HIS A 1 277 ? -9.897 1.980 7.592 1.00 96.81 277 HIS A O 1
ATOM 2228 N N . GLY A 1 278 ? -8.198 3.422 7.721 1.00 96.62 278 GLY A N 1
ATOM 2229 C CA . GLY A 1 278 ? -8.166 3.501 9.188 1.00 96.62 278 GLY A CA 1
ATOM 2230 C C . GLY A 1 278 ? -7.863 2.160 9.877 1.00 96.62 278 GLY A C 1
ATOM 2231 O O . GLY A 1 278 ? -8.084 2.009 11.079 1.00 96.62 278 GLY A O 1
ATOM 2232 N N . TRP A 1 279 ? -7.378 1.175 9.124 1.00 95.94 279 TRP A N 1
ATOM 2233 C CA . TRP A 1 279 ? -7.228 -0.217 9.531 1.00 95.94 279 TRP A CA 1
ATOM 2234 C C . TRP A 1 279 ? -5.772 -0.663 9.392 1.00 95.94 279 TRP A C 1
ATOM 2236 O O . TRP A 1 279 ? -5.099 -0.240 8.452 1.00 95.94 279 TRP A O 1
ATOM 2246 N N . THR A 1 280 ? -5.280 -1.483 10.324 1.00 92.94 280 THR A N 1
ATOM 2247 C CA . THR A 1 280 ? -3.896 -1.991 10.297 1.00 92.94 280 THR A CA 1
ATOM 2248 C C . THR A 1 280 ? -3.773 -3.429 9.812 1.00 92.94 280 THR A C 1
ATOM 2250 O O . THR A 1 280 ? -2.659 -3.918 9.722 1.00 92.94 280 THR A O 1
ATOM 2253 N N . GLY A 1 281 ? -4.867 -4.137 9.536 1.00 88.81 281 GLY A N 1
ATOM 2254 C CA . GLY A 1 281 ? -4.833 -5.557 9.180 1.00 88.81 281 GLY A CA 1
ATOM 2255 C C . GLY A 1 281 ? -5.389 -5.862 7.793 1.00 88.81 281 GLY A C 1
ATOM 2256 O O . GLY A 1 281 ? -5.689 -4.973 6.998 1.00 88.81 281 GLY A O 1
ATOM 2257 N N . ALA A 1 282 ? -5.593 -7.149 7.545 1.00 94.25 282 ALA A N 1
ATOM 2258 C CA . ALA A 1 282 ? -6.423 -7.638 6.455 1.00 94.25 282 ALA A CA 1
ATOM 2259 C C . ALA A 1 282 ? -7.913 -7.399 6.760 1.00 94.25 282 ALA A C 1
ATOM 2261 O O . ALA A 1 282 ? -8.338 -7.476 7.917 1.00 94.25 282 ALA A O 1
ATOM 2262 N N . PHE A 1 283 ? -8.724 -7.129 5.740 1.00 95.31 283 PHE A N 1
ATOM 2263 C CA . PHE A 1 283 ? -10.185 -7.128 5.863 1.00 95.31 283 PHE A CA 1
ATOM 2264 C C . PHE A 1 283 ? -10.847 -7.566 4.558 1.00 95.31 283 PHE A C 1
ATOM 2266 O O . PHE A 1 283 ? -10.234 -7.523 3.497 1.00 95.31 283 PHE A O 1
ATOM 2273 N N . ARG A 1 284 ? -12.112 -7.988 4.627 1.00 95.50 284 ARG A N 1
ATOM 2274 C CA . ARG A 1 284 ? -12.903 -8.279 3.427 1.00 95.50 284 ARG A CA 1
ATOM 2275 C C . ARG A 1 284 ? -13.587 -7.009 2.938 1.00 95.50 284 ARG A C 1
ATOM 2277 O O . ARG A 1 284 ? -14.367 -6.432 3.701 1.00 95.50 284 ARG A O 1
ATOM 2284 N N . PRO A 1 285 ? -13.337 -6.562 1.698 1.00 94.88 285 PRO A N 1
ATOM 2285 C CA . PRO A 1 285 ? -14.022 -5.403 1.159 1.00 94.88 285 PRO A CA 1
ATOM 2286 C C . PRO A 1 285 ? -15.526 -5.631 1.085 1.00 94.88 285 PRO A C 1
ATOM 2288 O O . PRO A 1 285 ? -15.996 -6.679 0.641 1.00 94.88 285 PRO A O 1
ATOM 2291 N N . TYR A 1 286 ? -16.292 -4.619 1.472 1.00 91.50 286 TYR A N 1
ATOM 2292 C CA . TYR A 1 286 ? -17.729 -4.577 1.243 1.00 91.50 286 TYR A CA 1
ATOM 2293 C C . TYR A 1 286 ? -18.008 -3.783 -0.028 1.00 91.50 286 TYR A C 1
ATOM 2295 O O . TYR A 1 286 ? -17.511 -2.669 -0.181 1.00 91.50 286 TYR A O 1
ATOM 2303 N N . SER A 1 287 ? -18.835 -4.322 -0.924 1.00 89.00 287 SER A N 1
ATOM 2304 C CA . SER A 1 287 ? -19.259 -3.614 -2.131 1.00 89.00 287 SER A CA 1
ATOM 2305 C C . SER A 1 287 ? -20.677 -3.067 -1.953 1.00 89.00 287 SER A C 1
ATOM 2307 O O . SER A 1 287 ? -21.636 -3.845 -1.975 1.00 89.00 287 SER A O 1
ATOM 2309 N N . PRO A 1 288 ? -20.859 -1.733 -1.853 1.00 83.44 288 PRO A N 1
ATOM 2310 C CA . PRO A 1 288 ? -22.189 -1.129 -1.802 1.00 83.44 288 PRO A CA 1
ATOM 2311 C C . PRO A 1 288 ? -23.041 -1.420 -3.041 1.00 83.44 288 PRO A C 1
ATOM 2313 O O . PRO A 1 288 ? -24.263 -1.391 -2.944 1.00 83.44 288 PRO A O 1
ATOM 2316 N N . LEU A 1 289 ? -22.413 -1.719 -4.186 1.00 86.06 289 LEU A N 1
ATOM 2317 C CA . LEU A 1 289 ? -23.117 -2.079 -5.421 1.00 86.06 289 LEU A CA 1
ATOM 2318 C C . LEU A 1 289 ? -23.788 -3.452 -5.323 1.00 86.06 289 LEU A C 1
ATOM 2320 O O . LEU A 1 289 ? -24.873 -3.645 -5.860 1.00 86.06 289 LEU A O 1
ATOM 2324 N N . THR A 1 290 ? -23.146 -4.405 -4.643 1.00 86.88 290 THR A N 1
ATOM 2325 C CA . THR A 1 290 ? -23.663 -5.778 -4.507 1.00 86.88 290 THR A CA 1
ATOM 2326 C C . THR A 1 290 ? -24.345 -6.036 -3.165 1.00 86.88 290 THR A C 1
ATOM 2328 O O . THR A 1 290 ? -25.014 -7.054 -3.009 1.00 86.88 290 THR A O 1
ATOM 2331 N N . GLY A 1 291 ? -24.182 -5.134 -2.193 1.00 88.62 291 GLY A N 1
ATOM 2332 C CA . GLY A 1 291 ? -24.742 -5.271 -0.851 1.00 88.62 291 GLY A CA 1
ATOM 2333 C C . GLY A 1 291 ? -24.088 -6.372 -0.008 1.00 88.62 291 GLY A C 1
ATOM 2334 O O . GLY A 1 291 ? -24.687 -6.827 0.963 1.00 88.62 291 GLY A O 1
ATOM 2335 N N . ARG A 1 292 ? -22.894 -6.846 -0.390 1.00 91.19 292 ARG A N 1
ATOM 2336 C CA . ARG A 1 292 ? -22.203 -7.972 0.256 1.00 91.19 292 ARG A CA 1
ATOM 2337 C C . ARG A 1 292 ? -20.691 -7.772 0.314 1.00 91.19 292 ARG A C 1
ATOM 2339 O O . ARG A 1 292 ? -20.125 -6.962 -0.424 1.00 91.19 292 ARG A O 1
ATOM 2346 N N . GLU A 1 293 ? -20.054 -8.546 1.186 1.00 94.00 293 GLU A N 1
ATOM 2347 C CA . GLU A 1 293 ? -18.604 -8.740 1.165 1.00 94.00 293 GLU A CA 1
ATOM 2348 C C . GLU A 1 293 ? -18.174 -9.395 -0.149 1.00 94.00 293 GLU A C 1
ATOM 2350 O O . GLU A 1 293 ? -18.859 -10.273 -0.687 1.00 94.00 293 GLU A O 1
ATOM 2355 N N . LEU A 1 294 ? -17.030 -8.960 -0.664 1.00 94.38 294 LEU A N 1
ATOM 2356 C CA . LEU A 1 294 ? -16.376 -9.586 -1.799 1.00 94.38 294 LEU A CA 1
ATOM 2357 C C . LEU A 1 294 ? -15.591 -10.819 -1.326 1.00 94.38 294 LEU A C 1
ATOM 2359 O O . LEU A 1 294 ? -15.069 -10.819 -0.208 1.00 94.38 294 LEU A O 1
ATOM 2363 N N . PRO A 1 295 ? -15.476 -11.877 -2.149 1.00 95.00 295 PRO A N 1
ATOM 2364 C CA . PRO A 1 295 ? -14.713 -13.079 -1.818 1.00 95.00 295 PRO A CA 1
ATOM 2365 C C . PRO A 1 295 ? -13.200 -12.849 -1.990 1.00 95.00 295 PRO A C 1
ATOM 2367 O O . PRO A 1 295 ? -12.504 -13.643 -2.616 1.00 95.00 295 PRO A O 1
ATOM 2370 N N . MET A 1 296 ? -12.699 -11.742 -1.448 1.00 95.69 296 MET A N 1
ATOM 2371 C CA . MET A 1 296 ? -11.298 -11.344 -1.473 1.00 95.69 296 MET A CA 1
ATOM 2372 C C . MET A 1 296 ? -10.938 -10.591 -0.192 1.00 95.69 296 MET A C 1
ATOM 2374 O O . MET A 1 296 ? -11.812 -10.152 0.559 1.00 95.69 296 MET A O 1
ATOM 2378 N N . THR A 1 297 ? -9.643 -10.424 0.026 1.00 96.88 297 THR A N 1
ATOM 2379 C CA . THR A 1 297 ? -9.071 -9.696 1.152 1.00 96.88 297 THR A CA 1
ATOM 2380 C C . THR A 1 297 ? -8.329 -8.467 0.642 1.00 96.88 297 THR A C 1
ATOM 2382 O O . THR A 1 297 ? -7.543 -8.561 -0.290 1.00 96.88 297 THR A O 1
ATOM 2385 N N . GLU A 1 298 ? -8.546 -7.318 1.265 1.00 97.62 298 GLU A N 1
ATOM 2386 C CA . GLU A 1 298 ? -7.703 -6.137 1.099 1.00 97.62 298 GLU A CA 1
ATOM 2387 C C . GLU A 1 298 ? -6.640 -6.130 2.197 1.00 97.62 298 GLU A C 1
ATOM 2389 O O . GLU A 1 298 ? -6.966 -6.271 3.383 1.00 97.62 298 GLU A O 1
ATOM 2394 N N . ILE A 1 299 ? -5.382 -5.929 1.806 1.00 97.69 299 ILE A N 1
ATOM 2395 C CA . ILE A 1 299 ? -4.280 -5.635 2.724 1.00 97.69 299 ILE A CA 1
ATOM 2396 C C . ILE A 1 299 ? -3.748 -4.237 2.372 1.00 97.69 299 ILE A C 1
ATOM 2398 O O . ILE A 1 299 ? -2.960 -4.103 1.431 1.00 97.69 299 ILE A O 1
ATOM 2402 N N . PRO A 1 300 ? -4.159 -3.186 3.112 1.00 96.75 300 PRO A N 1
ATOM 2403 C CA . PRO A 1 300 ? -3.823 -1.805 2.777 1.00 96.75 300 PRO A CA 1
ATOM 2404 C C . PRO A 1 300 ? -2.321 -1.562 2.707 1.00 96.75 300 PRO A C 1
ATOM 2406 O O . PRO A 1 300 ? -1.585 -2.035 3.571 1.00 96.75 300 PRO A O 1
ATOM 2409 N N . LEU A 1 301 ? -1.890 -0.752 1.737 1.00 98.38 301 LEU A N 1
ATOM 2410 C CA . LEU A 1 301 ? -0.523 -0.242 1.647 1.00 98.38 301 LEU A CA 1
ATOM 2411 C C . LEU A 1 301 ? -0.315 0.932 2.617 1.00 98.38 301 LEU A C 1
ATOM 2413 O O . LEU A 1 301 ? -1.032 1.930 2.523 1.00 98.38 301 LEU A O 1
ATOM 2417 N N . ASN A 1 302 ? 0.670 0.842 3.520 1.00 98.12 302 ASN A N 1
ATOM 2418 C CA . ASN A 1 302 ? 0.896 1.881 4.532 1.00 98.12 302 ASN A CA 1
ATOM 2419 C C . ASN A 1 302 ? 1.980 2.892 4.160 1.00 98.12 302 ASN A C 1
ATOM 2421 O O . ASN A 1 302 ? 1.817 4.084 4.426 1.00 98.12 302 ASN A O 1
ATOM 2425 N N . ALA A 1 303 ? 3.084 2.440 3.569 1.00 98.25 303 ALA A N 1
ATOM 2426 C CA . ALA A 1 303 ? 4.151 3.329 3.129 1.00 98.25 303 ALA A CA 1
ATOM 2427 C C . ALA A 1 303 ? 4.667 2.938 1.748 1.00 98.25 303 ALA A C 1
ATOM 2429 O O . ALA A 1 303 ? 4.939 1.771 1.478 1.00 98.25 303 ALA A O 1
ATOM 2430 N N . MET A 1 304 ? 4.829 3.939 0.891 1.00 97.88 304 MET A N 1
ATOM 2431 C CA . MET A 1 304 ? 5.426 3.789 -0.426 1.00 97.88 304 MET A CA 1
ATOM 2432 C C . MET A 1 304 ? 6.565 4.787 -0.559 1.00 97.88 304 MET A C 1
ATOM 2434 O O . MET A 1 304 ? 6.447 5.976 -0.269 1.00 97.88 304 MET A O 1
ATOM 2438 N N . ASP A 1 305 ? 7.678 4.279 -1.025 1.00 96.06 305 ASP A N 1
ATOM 2439 C CA . ASP A 1 305 ? 8.917 4.985 -1.284 1.00 96.06 305 ASP A CA 1
ATOM 2440 C C . ASP A 1 305 ? 8.783 6.250 -2.167 1.00 96.06 305 ASP A C 1
ATOM 2442 O O . ASP A 1 305 ? 9.322 7.321 -1.865 1.00 96.06 305 ASP A O 1
ATOM 2446 N N . MET A 1 306 ? 7.978 6.169 -3.223 1.00 94.81 306 MET A N 1
ATOM 2447 C CA . MET A 1 306 ? 7.645 7.264 -4.125 1.00 94.81 306 MET A CA 1
ATOM 2448 C C . MET A 1 306 ? 6.769 8.304 -3.433 1.00 94.81 306 MET A C 1
ATOM 2450 O O . MET A 1 306 ? 6.926 9.496 -3.697 1.00 94.81 306 MET A O 1
ATOM 2454 N N . THR A 1 307 ? 5.895 7.886 -2.513 1.00 97.06 307 THR A N 1
ATOM 2455 C CA . THR A 1 307 ? 5.103 8.798 -1.680 1.00 97.06 307 THR A CA 1
ATOM 2456 C C . THR A 1 307 ? 6.001 9.605 -0.759 1.00 97.06 307 THR A C 1
ATOM 2458 O O . THR A 1 307 ? 5.949 10.832 -0.803 1.00 97.06 307 THR A O 1
ATOM 2461 N N . LEU A 1 308 ? 6.878 8.931 -0.007 1.00 97.12 308 LEU A N 1
ATOM 2462 C CA . LEU A 1 308 ? 7.827 9.569 0.912 1.00 97.12 308 LEU A CA 1
ATOM 2463 C C . LEU A 1 308 ? 8.702 10.603 0.185 1.00 97.12 308 LEU A C 1
ATOM 2465 O O . LEU A 1 308 ? 8.834 11.742 0.628 1.00 97.12 308 LEU A O 1
ATOM 2469 N N . SER A 1 309 ? 9.261 10.219 -0.966 1.00 94.25 309 SER A N 1
ATOM 2470 C CA . SER A 1 309 ? 10.243 11.037 -1.686 1.00 94.25 309 SER A CA 1
ATOM 2471 C C . SER A 1 309 ? 9.638 12.105 -2.600 1.00 94.25 309 SER A C 1
ATOM 2473 O O . SER A 1 309 ? 10.121 13.234 -2.625 1.00 94.25 309 SER A O 1
ATOM 2475 N N . ARG A 1 310 ? 8.595 11.793 -3.382 1.00 92.75 310 ARG A N 1
ATOM 2476 C CA . ARG A 1 310 ? 8.074 12.713 -4.414 1.00 92.75 310 ARG A CA 1
ATOM 2477 C C . ARG A 1 310 ? 6.862 13.517 -3.973 1.00 92.75 310 ARG A C 1
ATOM 2479 O O . ARG A 1 310 ? 6.749 14.685 -4.354 1.00 92.75 310 ARG A O 1
ATOM 2486 N N . TYR A 1 311 ? 5.955 12.898 -3.222 1.00 95.12 311 TYR A N 1
ATOM 2487 C CA . TYR A 1 311 ? 4.694 13.528 -2.831 1.00 95.12 311 TYR A CA 1
ATOM 2488 C C . TYR A 1 311 ? 4.836 14.261 -1.496 1.00 95.12 311 TYR A C 1
ATOM 2490 O O . TYR A 1 311 ? 4.599 15.465 -1.443 1.00 95.12 311 TYR A O 1
ATOM 2498 N N . GLU A 1 312 ? 5.315 13.572 -0.458 1.00 96.06 312 GLU A N 1
ATOM 2499 C CA . GLU A 1 312 ? 5.595 14.161 0.858 1.00 96.06 312 GLU A CA 1
ATOM 2500 C C . GLU A 1 312 ? 6.914 14.955 0.875 1.00 96.06 312 GLU A C 1
ATOM 2502 O O . GLU A 1 312 ? 7.084 15.834 1.718 1.00 96.06 312 GLU A O 1
ATOM 2507 N N . ARG A 1 313 ? 7.811 14.711 -0.097 1.00 95.19 313 ARG A N 1
ATOM 2508 C CA . ARG A 1 313 ? 9.089 15.430 -0.285 1.00 95.19 313 ARG A CA 1
ATOM 2509 C C . ARG A 1 313 ? 9.978 15.411 0.956 1.00 95.19 313 ARG A C 1
ATOM 2511 O O . ARG A 1 313 ? 10.623 16.408 1.281 1.00 95.19 313 ARG A O 1
ATOM 2518 N N . LEU A 1 314 ? 9.989 14.279 1.647 1.00 96.12 314 LEU A N 1
ATOM 2519 C CA . LEU A 1 314 ? 10.798 14.092 2.838 1.00 96.12 314 LEU A CA 1
ATOM 2520 C C . LEU A 1 314 ? 12.254 13.841 2.450 1.00 96.12 314 LEU A C 1
ATOM 2522 O O . LEU A 1 314 ? 12.545 13.116 1.497 1.00 96.12 314 LEU A O 1
ATOM 2526 N N . ASP A 1 315 ? 13.168 14.424 3.218 1.00 95.31 315 ASP A N 1
ATOM 2527 C CA . ASP A 1 315 ? 14.561 13.994 3.226 1.00 95.31 315 ASP A CA 1
ATOM 2528 C C . ASP A 1 315 ? 14.690 12.585 3.855 1.00 95.31 315 ASP A C 1
ATOM 2530 O O . ASP A 1 315 ? 13.767 12.135 4.546 1.00 95.31 315 ASP A O 1
ATOM 2534 N N . PRO A 1 316 ? 15.815 11.873 3.649 1.00 95.31 316 PRO A N 1
ATOM 2535 C CA . PRO A 1 316 ? 15.992 10.509 4.149 1.00 95.31 316 PRO A CA 1
ATOM 2536 C C . PRO A 1 316 ? 15.769 10.335 5.660 1.00 95.31 316 PRO A C 1
ATOM 2538 O O . PRO A 1 316 ? 15.164 9.348 6.083 1.00 95.31 316 PRO A O 1
ATOM 2541 N N . GLU A 1 317 ? 16.204 11.288 6.490 1.00 96.88 317 GLU A N 1
ATOM 2542 C CA . GLU A 1 317 ? 16.042 11.201 7.946 1.00 96.88 317 GLU A CA 1
ATOM 2543 C C . GLU A 1 317 ? 14.564 11.347 8.336 1.00 96.88 317 GLU A C 1
ATOM 2545 O O . GLU A 1 317 ? 14.034 10.565 9.135 1.00 96.88 317 GLU A O 1
ATOM 2550 N N . SER A 1 318 ? 13.877 12.319 7.735 1.00 98.00 318 SER A N 1
ATOM 2551 C CA . SER A 1 318 ? 12.440 12.526 7.925 1.00 98.00 318 SER A CA 1
ATOM 2552 C C . SER A 1 318 ? 11.617 11.341 7.413 1.00 98.00 318 SER A C 1
ATOM 2554 O O . SER A 1 318 ? 10.671 10.922 8.083 1.00 98.00 318 SER A O 1
ATOM 2556 N N . ALA A 1 319 ? 11.991 10.749 6.274 1.00 97.75 319 ALA A N 1
ATOM 2557 C CA . ALA A 1 319 ? 11.344 9.561 5.722 1.00 97.75 319 ALA A CA 1
ATOM 2558 C C . ALA A 1 319 ? 11.500 8.344 6.649 1.00 97.75 319 ALA A C 1
ATOM 2560 O O . ALA A 1 319 ? 10.523 7.643 6.919 1.00 97.75 319 ALA A O 1
ATOM 2561 N N . TYR A 1 320 ? 12.694 8.134 7.211 1.00 98.00 320 TYR A N 1
ATOM 2562 C CA . TYR A 1 320 ? 12.936 7.069 8.183 1.00 98.00 320 TYR A CA 1
ATOM 2563 C C . TYR A 1 320 ? 12.064 7.235 9.435 1.00 98.00 320 TYR A C 1
ATOM 2565 O O . TYR A 1 320 ? 11.352 6.309 9.831 1.00 98.00 320 TYR A O 1
ATOM 2573 N N . LYS A 1 321 ? 12.033 8.441 10.022 1.00 98.06 321 LYS A N 1
ATOM 2574 C CA . LYS A 1 321 ? 11.170 8.750 11.177 1.00 98.06 321 LYS A CA 1
ATOM 2575 C C . LYS A 1 321 ? 9.692 8.553 10.845 1.00 98.06 321 LYS A C 1
ATOM 2577 O O . LYS A 1 321 ? 8.954 7.982 11.648 1.00 98.06 321 LYS A O 1
ATOM 2582 N N . ARG A 1 322 ? 9.263 8.969 9.648 1.00 97.94 322 ARG A N 1
ATOM 2583 C CA . ARG A 1 322 ? 7.894 8.775 9.156 1.00 97.94 322 ARG A CA 1
ATOM 2584 C C . ARG A 1 322 ? 7.520 7.294 9.121 1.00 97.94 322 ARG A C 1
ATOM 2586 O O . ARG A 1 322 ? 6.466 6.929 9.644 1.00 97.94 322 ARG A O 1
ATOM 2593 N N . MET A 1 323 ? 8.392 6.438 8.586 1.00 98.00 323 MET A N 1
ATOM 2594 C CA . MET A 1 323 ? 8.191 4.986 8.583 1.00 98.00 323 MET A CA 1
ATOM 2595 C C . MET A 1 323 ? 8.132 4.410 10.001 1.00 98.00 323 MET A C 1
ATOM 2597 O O . MET A 1 323 ? 7.237 3.620 10.287 1.00 98.00 323 MET A O 1
ATOM 2601 N N . GLN A 1 324 ? 9.011 4.838 10.913 1.00 97.62 324 GLN A N 1
ATOM 2602 C CA . GLN A 1 324 ? 8.981 4.391 12.312 1.00 97.62 324 GLN A CA 1
ATOM 2603 C C . GLN A 1 324 ? 7.666 4.756 13.014 1.00 97.62 324 GLN A C 1
ATOM 2605 O O . GLN A 1 324 ? 7.090 3.923 13.713 1.00 97.62 324 GLN A O 1
ATOM 2610 N N . THR A 1 325 ? 7.164 5.979 12.815 1.00 97.31 325 THR A N 1
ATOM 2611 C CA . THR A 1 325 ? 5.878 6.409 13.381 1.00 97.31 325 THR A CA 1
ATOM 2612 C C . THR A 1 325 ? 4.724 5.562 12.849 1.00 97.31 325 THR A C 1
ATOM 2614 O O . THR A 1 325 ? 3.923 5.058 13.635 1.00 97.31 325 THR A O 1
ATOM 2617 N N . LEU A 1 326 ? 4.643 5.358 11.531 1.00 97.75 326 LEU A N 1
ATOM 2618 C CA . LEU A 1 326 ? 3.577 4.550 10.933 1.00 97.75 326 LEU A CA 1
ATOM 2619 C C . LEU A 1 326 ? 3.672 3.076 11.346 1.00 97.75 326 LEU A C 1
ATOM 2621 O O . LEU A 1 326 ? 2.655 2.446 11.638 1.00 97.75 326 LEU A O 1
ATOM 2625 N N . HIS A 1 327 ? 4.883 2.533 11.455 1.00 97.50 327 HIS A N 1
ATOM 2626 C CA . HIS A 1 327 ? 5.108 1.171 11.928 1.00 97.50 327 HIS A CA 1
ATOM 2627 C C . HIS A 1 327 ? 4.647 0.983 13.376 1.00 97.50 327 HIS A C 1
ATOM 2629 O O . HIS A 1 327 ? 3.911 0.038 13.666 1.00 97.50 327 HIS A O 1
ATOM 2635 N N . ALA A 1 328 ? 4.988 1.917 14.268 1.00 95.25 328 ALA A N 1
ATOM 2636 C CA . ALA A 1 328 ? 4.503 1.910 15.647 1.00 95.25 328 ALA A CA 1
ATOM 2637 C C . ALA A 1 328 ? 2.969 2.000 15.704 1.00 95.25 328 ALA A C 1
ATOM 2639 O O . ALA A 1 328 ? 2.320 1.236 16.424 1.00 95.25 328 ALA A O 1
ATOM 2640 N N . ASN A 1 329 ? 2.374 2.867 14.880 1.00 95.50 329 ASN A N 1
ATOM 2641 C CA . ASN A 1 329 ? 0.923 3.014 14.801 1.00 95.50 329 ASN A CA 1
ATOM 2642 C C . ASN A 1 329 ? 0.227 1.778 14.216 1.00 95.50 329 ASN A C 1
ATOM 2644 O O . ASN A 1 329 ? -0.961 1.605 14.469 1.00 95.50 329 ASN A O 1
ATOM 2648 N N . SER A 1 330 ? 0.935 0.898 13.501 1.00 96.56 330 SER A N 1
ATOM 2649 C CA . SER A 1 330 ? 0.369 -0.327 12.917 1.00 96.56 330 SER A CA 1
ATOM 2650 C C . SER A 1 330 ? 0.132 -1.439 13.948 1.00 96.56 330 SER A C 1
ATOM 2652 O O . SER A 1 330 ? -0.611 -2.387 13.685 1.00 96.56 330 SER A O 1
ATOM 2654 N N . LEU A 1 331 ? 0.729 -1.338 15.144 1.00 94.62 331 LEU A N 1
ATOM 2655 C CA . LEU A 1 331 ? 0.569 -2.333 16.205 1.00 94.62 331 LEU A CA 1
ATOM 2656 C C . LEU A 1 331 ? -0.892 -2.412 16.674 1.00 94.62 331 LEU A C 1
ATOM 2658 O O . LEU A 1 331 ? -1.471 -1.410 17.114 1.00 94.62 331 LEU A O 1
ATOM 2662 N N . SER A 1 332 ? -1.475 -3.615 16.607 1.00 91.44 332 SER A N 1
ATOM 2663 C CA . SER A 1 332 ? -2.868 -3.851 16.996 1.00 91.44 332 SER A CA 1
ATOM 2664 C C . SER A 1 332 ? -3.161 -5.254 17.517 1.00 91.44 332 SER A C 1
ATOM 2666 O O . SER A 1 332 ? -2.587 -6.244 17.053 1.00 91.44 332 SER A O 1
ATOM 2668 N N . ARG A 1 333 ? -4.127 -5.327 18.451 1.00 88.38 333 ARG A N 1
ATOM 2669 C CA . ARG A 1 333 ? -4.648 -6.572 19.045 1.00 88.38 333 ARG A CA 1
ATOM 2670 C C . ARG A 1 333 ? -5.458 -7.408 18.053 1.00 88.38 333 ARG A C 1
ATOM 2672 O O . ARG A 1 333 ? -5.777 -8.557 18.354 1.00 88.38 333 ARG A O 1
ATOM 2679 N N . HIS A 1 334 ? -5.787 -6.837 16.896 1.00 83.94 334 HIS A N 1
ATOM 2680 C CA . HIS A 1 334 ? -6.645 -7.430 15.873 1.00 83.94 334 HIS A CA 1
ATOM 2681 C C . HIS A 1 334 ? -5.874 -7.845 14.610 1.00 83.94 334 HIS A C 1
ATOM 2683 O O . HIS A 1 334 ? -6.460 -7.914 13.537 1.00 83.94 334 HIS A O 1
ATOM 2689 N N . GLY A 1 335 ? -4.574 -8.146 14.734 1.00 73.50 335 GLY A N 1
ATOM 2690 C CA . GLY A 1 335 ? -3.770 -8.648 13.613 1.00 73.50 335 GLY A CA 1
ATOM 2691 C C . GLY A 1 335 ? -3.217 -7.539 12.719 1.00 73.50 335 GLY A C 1
ATOM 2692 O O . GLY A 1 335 ? -3.380 -7.585 11.505 1.00 73.50 335 GLY A O 1
ATOM 2693 N N . GLY A 1 336 ? -2.576 -6.534 13.327 1.00 89.50 336 GLY A N 1
ATOM 2694 C CA . GLY A 1 336 ? -1.928 -5.454 12.584 1.00 89.50 336 GLY A CA 1
ATOM 2695 C C . GLY A 1 336 ? -0.695 -5.922 11.807 1.00 89.50 336 GLY A C 1
ATOM 2696 O O . GLY A 1 336 ? 0.105 -6.691 12.335 1.00 89.50 336 GLY A O 1
ATOM 2697 N N . VAL A 1 337 ? -0.525 -5.420 10.589 1.00 96.12 337 VAL A N 1
ATOM 2698 C CA . VAL A 1 337 ? 0.644 -5.559 9.721 1.00 96.12 337 VAL A CA 1
ATOM 2699 C C . VAL A 1 337 ? 1.029 -4.175 9.201 1.00 96.12 337 VAL A C 1
ATOM 2701 O O . VAL A 1 337 ? 0.169 -3.340 8.937 1.00 96.12 337 VAL A O 1
ATOM 2704 N N . PHE A 1 338 ? 2.326 -3.919 9.071 1.00 97.94 338 PHE A N 1
ATOM 2705 C CA . PHE A 1 338 ? 2.830 -2.730 8.397 1.00 97.94 338 PHE A CA 1
ATOM 2706 C C . PHE A 1 338 ? 3.337 -3.118 7.014 1.00 97.94 338 PHE A C 1
ATOM 2708 O O . PHE A 1 338 ? 4.338 -3.823 6.883 1.00 97.94 338 PHE A O 1
ATOM 2715 N N . THR A 1 339 ? 2.626 -2.703 5.975 1.00 98.06 339 THR A N 1
ATOM 2716 C CA . THR A 1 339 ? 2.988 -3.018 4.594 1.00 98.06 339 THR A CA 1
ATOM 2717 C C . THR A 1 339 ? 3.766 -1.866 3.971 1.00 98.06 339 THR A C 1
ATOM 2719 O O . THR A 1 339 ? 3.383 -0.692 4.063 1.00 98.06 339 THR A O 1
ATOM 2722 N N . ILE A 1 340 ? 4.878 -2.202 3.323 1.00 98.31 340 ILE A N 1
ATOM 2723 C CA . ILE A 1 340 ? 5.721 -1.222 2.642 1.00 98.31 340 ILE A CA 1
ATOM 2724 C C . ILE A 1 340 ? 5.952 -1.622 1.190 1.00 98.31 340 ILE A C 1
ATOM 2726 O O . ILE A 1 340 ? 6.068 -2.808 0.876 1.00 98.31 340 ILE A O 1
ATOM 2730 N N . LEU A 1 341 ? 6.013 -0.627 0.310 1.00 98.00 341 LEU A N 1
ATOM 2731 C CA . LEU A 1 341 ? 6.311 -0.771 -1.111 1.00 98.00 341 LEU A CA 1
ATOM 2732 C C . LEU A 1 341 ? 7.610 -0.038 -1.443 1.00 98.00 341 LEU A C 1
ATOM 2734 O O . LEU A 1 341 ? 7.719 1.167 -1.204 1.00 98.00 341 LEU A O 1
ATOM 2738 N N . TRP A 1 342 ? 8.562 -0.779 -2.010 1.00 96.25 342 TRP A N 1
ATOM 2739 C CA . TRP A 1 342 ? 9.808 -0.254 -2.557 1.00 96.25 342 TRP A CA 1
ATOM 2740 C C . TRP A 1 342 ? 9.992 -0.658 -4.023 1.00 96.25 342 TRP A C 1
ATOM 2742 O O . TRP A 1 342 ? 9.994 -1.845 -4.342 1.00 96.25 342 TRP A O 1
ATOM 2752 N N . HIS A 1 343 ? 10.192 0.299 -4.919 1.00 96.25 343 HIS A N 1
ATOM 2753 C CA . HIS A 1 343 ? 10.410 0.044 -6.339 1.00 96.25 343 HIS A CA 1
ATOM 2754 C C . HIS A 1 343 ? 11.885 -0.245 -6.616 1.00 96.25 343 HIS A C 1
ATOM 2756 O O . HIS A 1 343 ? 12.793 0.340 -6.015 1.00 96.25 343 HIS A O 1
ATOM 2762 N N . ASN A 1 344 ? 12.145 -1.089 -7.613 1.00 91.81 344 ASN A N 1
ATOM 2763 C CA . ASN A 1 344 ? 13.507 -1.384 -8.063 1.00 91.81 344 ASN A CA 1
ATOM 2764 C C . ASN A 1 344 ? 14.238 -0.149 -8.619 1.00 91.81 344 ASN A C 1
ATOM 2766 O O . ASN A 1 344 ? 15.464 -0.100 -8.619 1.00 91.81 344 ASN A O 1
ATOM 2770 N N . THR A 1 345 ? 13.514 0.884 -9.048 1.00 90.62 345 THR A N 1
ATOM 2771 C CA . THR A 1 345 ? 14.103 2.100 -9.623 1.00 90.62 345 THR A CA 1
ATOM 2772 C C . THR A 1 345 ? 14.754 3.025 -8.591 1.00 90.62 345 THR A C 1
ATOM 2774 O O . THR A 1 345 ? 15.488 3.937 -8.974 1.00 90.62 345 THR A O 1
ATOM 2777 N N . LEU A 1 346 ? 14.519 2.823 -7.289 1.00 85.25 346 LEU A N 1
ATOM 2778 C CA . LEU A 1 346 ? 15.031 3.723 -6.248 1.00 85.25 346 LEU A CA 1
ATOM 2779 C C . LEU A 1 346 ? 16.530 3.653 -5.991 1.00 85.25 346 LEU A C 1
ATOM 2781 O O . LEU A 1 346 ? 17.065 4.534 -5.320 1.00 85.25 346 LEU A O 1
ATOM 2785 N N . ASN A 1 347 ? 17.224 2.669 -6.557 1.00 82.56 347 ASN A N 1
ATOM 2786 C CA . ASN A 1 347 ? 18.681 2.631 -6.498 1.00 82.56 347 ASN A CA 1
ATOM 2787 C C . ASN A 1 347 ? 19.339 3.763 -7.323 1.00 82.56 347 ASN A C 1
ATOM 2789 O O . ASN A 1 347 ? 20.536 4.026 -7.205 1.00 82.56 347 ASN A O 1
ATOM 2793 N N . ASP A 1 348 ? 18.565 4.478 -8.146 1.00 87.00 348 ASP A N 1
ATOM 2794 C CA . ASP A 1 348 ? 19.004 5.691 -8.830 1.00 87.00 348 ASP A CA 1
ATOM 2795 C C . ASP A 1 348 ? 19.123 6.882 -7.863 1.00 87.00 348 ASP A C 1
ATOM 2797 O O . ASP A 1 348 ? 18.248 7.753 -7.789 1.00 87.00 348 ASP A O 1
ATOM 2801 N N . ARG A 1 349 ? 20.256 6.945 -7.155 1.00 84.19 349 ARG A N 1
ATOM 2802 C CA . ARG A 1 349 ? 20.575 8.004 -6.179 1.00 84.19 349 ARG A CA 1
ATOM 2803 C C . ARG A 1 349 ? 20.565 9.415 -6.753 1.00 84.19 349 ARG A C 1
ATOM 2805 O O . ARG A 1 349 ? 20.380 10.381 -6.023 1.00 84.19 349 ARG A O 1
ATOM 2812 N N . VAL A 1 350 ? 20.741 9.565 -8.065 1.00 82.38 350 VAL A N 1
ATOM 2813 C CA . VAL A 1 350 ? 20.693 10.886 -8.708 1.00 82.38 350 VAL A CA 1
ATOM 2814 C C . VAL A 1 350 ? 19.262 11.423 -8.729 1.00 82.38 350 VAL A C 1
ATOM 2816 O O . VAL A 1 350 ? 19.054 12.624 -8.580 1.00 82.38 350 VAL A O 1
ATOM 2819 N N . VAL A 1 351 ? 18.275 10.548 -8.933 1.00 82.56 351 VAL A N 1
ATOM 2820 C CA . VAL A 1 351 ? 16.856 10.933 -8.997 1.00 82.56 351 VAL A CA 1
ATOM 2821 C C . VAL A 1 351 ? 16.198 10.872 -7.623 1.00 82.56 351 VAL A C 1
ATOM 2823 O O . VAL A 1 351 ? 15.343 11.703 -7.323 1.00 82.56 351 VAL A O 1
ATOM 2826 N N . HIS A 1 352 ? 16.583 9.898 -6.806 1.00 84.50 352 HIS A N 1
ATOM 2827 C CA . HIS A 1 352 ? 15.895 9.572 -5.562 1.00 84.50 352 HIS A CA 1
ATOM 2828 C C . HIS A 1 352 ? 16.725 9.852 -4.305 1.00 84.50 352 HIS A C 1
ATOM 2830 O O . HIS A 1 352 ? 16.255 9.578 -3.206 1.00 84.50 352 HIS A O 1
ATOM 2836 N N . GLY A 1 353 ? 17.927 10.422 -4.439 1.00 86.62 353 GLY A N 1
ATOM 2837 C CA . GLY A 1 353 ? 18.827 10.649 -3.309 1.00 86.62 353 GLY A CA 1
ATOM 2838 C C . GLY A 1 353 ? 19.151 9.347 -2.579 1.00 86.62 353 GLY A C 1
ATOM 2839 O O . GLY A 1 353 ? 19.193 8.273 -3.177 1.00 86.62 353 GLY A O 1
ATOM 2840 N N . ASP A 1 354 ? 19.305 9.430 -1.264 1.00 91.94 354 ASP A N 1
ATOM 2841 C CA . ASP A 1 354 ? 19.616 8.273 -0.419 1.00 91.94 354 ASP A CA 1
ATOM 2842 C C . ASP A 1 354 ? 18.357 7.543 0.078 1.00 91.94 354 ASP A C 1
ATOM 2844 O O . ASP A 1 354 ? 18.366 6.889 1.116 1.00 91.94 354 ASP A O 1
ATOM 2848 N N . MET A 1 355 ? 17.245 7.621 -0.663 1.00 91.62 355 MET A N 1
ATOM 2849 C CA . MET A 1 355 ? 16.011 6.929 -0.280 1.00 91.62 355 MET A CA 1
ATOM 2850 C C . MET A 1 355 ? 16.200 5.412 -0.201 1.00 91.62 355 MET A C 1
ATOM 2852 O O . MET A 1 355 ? 15.650 4.789 0.699 1.00 91.62 355 MET A O 1
ATOM 2856 N N . TYR A 1 356 ? 17.019 4.810 -1.069 1.00 91.06 356 TYR A N 1
ATOM 2857 C CA . TYR A 1 356 ? 17.358 3.388 -0.946 1.00 91.06 356 TYR A CA 1
ATOM 2858 C C . TYR A 1 356 ? 17.939 3.039 0.440 1.00 91.06 356 TYR A C 1
ATOM 2860 O O . TYR A 1 356 ? 17.571 2.017 1.017 1.00 91.06 356 TYR A O 1
ATOM 2868 N N . ASP A 1 357 ? 18.765 3.920 1.015 1.00 93.31 357 ASP A N 1
ATOM 2869 C CA . ASP A 1 357 ? 19.371 3.706 2.336 1.00 93.31 357 ASP A CA 1
ATOM 2870 C C . ASP A 1 357 ? 18.341 3.785 3.464 1.00 93.31 357 ASP A C 1
ATOM 2872 O O . ASP A 1 357 ? 18.520 3.141 4.497 1.00 93.31 357 ASP A O 1
ATOM 2876 N N . VAL A 1 358 ? 17.244 4.531 3.277 1.00 95.38 358 VAL A N 1
ATOM 2877 C CA . VAL A 1 358 ? 16.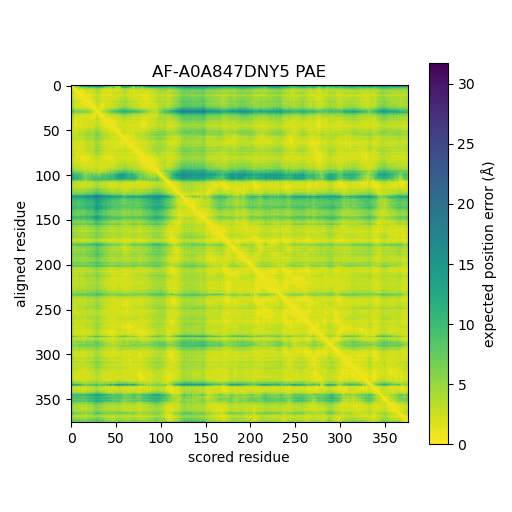122 4.554 4.229 1.00 95.38 358 VAL A CA 1
ATOM 2878 C C . VAL A 1 358 ? 15.514 3.164 4.350 1.00 95.38 358 VAL A C 1
ATOM 2880 O O . VAL A 1 358 ? 15.304 2.687 5.464 1.00 95.38 358 VAL A O 1
ATOM 2883 N N . PHE A 1 359 ? 15.266 2.501 3.220 1.00 95.06 359 PHE A N 1
ATOM 2884 C CA . PHE A 1 359 ? 14.723 1.146 3.201 1.00 95.06 359 PHE A CA 1
ATOM 2885 C C . PHE A 1 359 ? 15.701 0.120 3.763 1.00 95.06 359 PHE A C 1
ATOM 2887 O O . PHE A 1 359 ? 15.321 -0.631 4.662 1.00 95.06 359 PHE A O 1
ATOM 2894 N N . ASP A 1 360 ? 16.955 0.133 3.304 1.00 95.19 360 ASP A N 1
ATOM 2895 C CA . ASP A 1 360 ? 17.999 -0.766 3.812 1.00 95.19 360 ASP A CA 1
ATOM 2896 C C . ASP A 1 360 ? 18.160 -0.623 5.337 1.00 95.19 360 ASP A C 1
ATOM 2898 O O . ASP A 1 360 ? 18.075 -1.602 6.083 1.00 95.19 360 ASP A O 1
ATOM 2902 N N . SER A 1 361 ? 18.262 0.618 5.826 1.00 96.12 361 SER A N 1
ATOM 2903 C CA . SER A 1 361 ? 18.349 0.915 7.259 1.00 96.12 361 SER A CA 1
ATOM 2904 C C . SER A 1 361 ? 17.104 0.462 8.014 1.00 96.12 361 SER A C 1
ATOM 2906 O O . SER A 1 361 ? 17.218 -0.083 9.110 1.00 96.12 361 SER A O 1
ATOM 2908 N N . PHE A 1 362 ? 15.908 0.684 7.464 1.00 96.50 362 PHE A N 1
ATOM 2909 C CA . PHE A 1 362 ? 14.658 0.311 8.126 1.00 96.50 362 PHE A CA 1
ATOM 2910 C C . PHE A 1 362 ? 14.537 -1.206 8.276 1.00 96.50 362 PHE A C 1
ATOM 2912 O O . PHE A 1 362 ? 14.173 -1.686 9.350 1.00 96.50 362 PHE A O 1
ATOM 2919 N N . VAL A 1 363 ? 14.908 -1.959 7.236 1.00 96.19 363 VAL A N 1
ATOM 2920 C CA . VAL A 1 363 ? 14.927 -3.425 7.261 1.00 96.19 363 VAL A CA 1
ATOM 2921 C C . VAL A 1 363 ? 15.947 -3.954 8.270 1.00 96.19 363 VAL A C 1
ATOM 2923 O O . VAL A 1 363 ? 15.625 -4.855 9.041 1.00 96.19 363 VAL A O 1
ATOM 2926 N N . ARG A 1 364 ? 17.161 -3.394 8.308 1.00 96.50 364 ARG A N 1
ATOM 2927 C CA . ARG A 1 364 ? 18.243 -3.897 9.173 1.00 96.50 364 ARG A CA 1
ATOM 2928 C C . ARG A 1 364 ? 18.097 -3.515 10.643 1.00 96.50 364 ARG A C 1
ATOM 2930 O O . ARG A 1 364 ? 18.544 -4.262 11.509 1.00 96.50 364 ARG A O 1
ATOM 2937 N N . ASN A 1 365 ? 17.496 -2.362 10.933 1.00 95.75 365 ASN A N 1
ATOM 2938 C CA . ASN A 1 365 ? 17.438 -1.818 12.293 1.00 95.75 365 ASN A CA 1
ATOM 2939 C C . ASN A 1 365 ? 16.136 -2.148 13.036 1.00 95.75 365 ASN A C 1
ATOM 2941 O O . ASN A 1 365 ? 16.022 -1.863 14.230 1.00 95.75 365 ASN A O 1
ATOM 2945 N N . THR A 1 366 ? 15.137 -2.714 12.358 1.00 92.94 366 THR A N 1
ATOM 2946 C CA . THR A 1 366 ? 13.879 -3.103 12.998 1.00 92.94 366 THR A CA 1
ATOM 2947 C C . THR A 1 366 ? 13.985 -4.475 13.662 1.00 92.94 366 THR A C 1
ATOM 2949 O O . THR A 1 366 ? 14.588 -5.402 13.132 1.00 92.94 366 THR A O 1
ATOM 2952 N N . SER A 1 367 ? 13.358 -4.629 14.829 1.00 91.69 367 SER A N 1
ATOM 2953 C CA . SER A 1 367 ? 13.216 -5.921 15.516 1.00 91.69 367 SER A CA 1
ATOM 2954 C C . SER A 1 367 ? 11.929 -6.663 15.139 1.00 91.69 367 SER A C 1
ATOM 2956 O O . SER A 1 367 ? 11.603 -7.690 15.738 1.00 91.69 367 SER A O 1
ATOM 2958 N N . ALA A 1 368 ? 11.155 -6.128 14.190 1.00 94.81 368 ALA A N 1
ATOM 2959 C CA . ALA A 1 368 ? 9.885 -6.714 13.788 1.00 94.81 368 ALA A CA 1
ATOM 2960 C C . ALA A 1 368 ? 10.070 -8.042 13.049 1.00 94.81 368 ALA A C 1
ATOM 2962 O O . ALA A 1 368 ? 11.044 -8.259 12.331 1.00 94.81 368 ALA A O 1
ATOM 2963 N N . ARG A 1 369 ? 9.062 -8.911 13.154 1.00 95.62 369 ARG A N 1
ATOM 2964 C CA . ARG A 1 369 ? 8.971 -10.095 12.298 1.00 95.62 369 ARG A CA 1
ATOM 2965 C C . ARG A 1 369 ? 8.592 -9.678 10.877 1.00 95.62 369 ARG A C 1
ATOM 2967 O O . ARG A 1 369 ? 7.597 -8.982 10.697 1.00 95.62 369 ARG A O 1
ATOM 2974 N N . PHE A 1 370 ? 9.295 -10.195 9.879 1.00 97.25 370 PHE A N 1
ATOM 2975 C CA . PHE A 1 370 ? 8.908 -10.045 8.478 1.00 97.25 370 PHE A CA 1
ATOM 2976 C C . PHE A 1 370 ? 8.002 -11.192 8.021 1.00 97.25 370 PHE A C 1
ATOM 2978 O O . PHE A 1 370 ? 8.179 -12.340 8.435 1.00 97.25 370 PHE A O 1
ATOM 2985 N N . VAL A 1 371 ? 7.005 -10.878 7.196 1.00 96.19 371 VAL A N 1
ATOM 2986 C CA . VAL A 1 371 ? 5.988 -11.829 6.720 1.00 96.19 371 VAL A CA 1
ATOM 2987 C C . VAL A 1 371 ? 5.740 -11.671 5.226 1.00 96.19 371 VAL A C 1
ATOM 2989 O O . VAL A 1 371 ? 5.918 -10.592 4.666 1.00 96.19 371 VAL A O 1
ATOM 2992 N N . LYS A 1 372 ? 5.295 -12.753 4.583 1.00 93.44 372 LYS A N 1
ATOM 2993 C CA . LYS A 1 372 ? 4.824 -12.710 3.198 1.00 93.44 372 LYS A CA 1
ATOM 2994 C C . LYS A 1 372 ? 3.381 -12.236 3.146 1.00 93.44 372 LYS A C 1
ATOM 2996 O O . LYS A 1 372 ? 2.588 -12.593 4.021 1.00 93.44 372 LYS A O 1
ATOM 3001 N N . LEU A 1 373 ? 3.031 -11.507 2.093 1.00 92.88 373 LEU A N 1
ATOM 3002 C CA . LEU A 1 373 ? 1.698 -10.936 1.954 1.00 92.88 373 LEU A CA 1
ATOM 3003 C C . LEU A 1 373 ? 0.591 -12.007 1.842 1.00 92.88 373 LEU A C 1
ATOM 3005 O O . LEU A 1 373 ? -0.487 -11.805 2.380 1.00 92.88 373 LEU A O 1
ATOM 3009 N N . ASP A 1 374 ? 0.864 -13.169 1.230 1.00 90.19 374 ASP A N 1
ATOM 3010 C CA . ASP A 1 374 ? -0.074 -14.309 1.122 1.00 90.19 374 ASP A CA 1
ATOM 3011 C C . ASP A 1 374 ? -0.272 -15.102 2.421 1.00 90.19 374 ASP A C 1
ATOM 3013 O O . ASP A 1 374 ? -1.080 -16.028 2.454 1.00 90.19 374 ASP A O 1
ATOM 3017 N N . THR A 1 375 ? 0.487 -14.786 3.472 1.00 90.50 375 THR A N 1
ATOM 3018 C CA . THR A 1 375 ? 0.432 -15.496 4.764 1.00 90.50 375 THR A CA 1
ATOM 3019 C C . THR A 1 375 ? -0.271 -14.709 5.868 1.00 90.50 375 THR A C 1
ATOM 3021 O O . THR A 1 375 ? -0.388 -15.212 6.989 1.00 90.50 375 THR A O 1
ATOM 3024 N N . ILE A 1 376 ? -0.683 -13.478 5.559 1.00 88.50 376 ILE A N 1
ATOM 3025 C CA . ILE A 1 376 ? -1.501 -12.603 6.409 1.00 88.50 376 ILE A CA 1
ATOM 3026 C C . ILE A 1 376 ? -2.960 -12.993 6.211 1.00 88.50 376 ILE A C 1
ATOM 3028 O O . ILE A 1 376 ? -3.650 -13.156 7.243 1.00 88.50 376 ILE A O 1
#

Radius of gyration: 21.99 Å; Cα contacts (8 Å, |Δi|>4): 715; chains: 1; bounding box: 58×40×66 Å

Mean predicted aligned error: 4.12 Å

=== Feature glossary ===
Each block in this record encodes a different view of the same protein. In brief:

Predicted aligned error. PAE(i, j) answers: if I align the predicted and true structures on residue i, how far off (in Å) do I expect residue j to be? A block-diagonal PAE matrix with low values on the blocks and high values off-diagonal is the signature of a multi-domain protein with confidently predicted domains but uncertain inter-domain orientation.

Contact-map, Ramachandran, and PAE plots. Plot images: a contact map (which residues are close in 3D, as an N×N binary image), a Ramachandran scatter (backbone torsion angles, revealing secondary-structure composition at a glance), and — for AlphaFold structures — a PAE heatmap (pairwise prediction confidence).

Backbone torsions (φ/ψ). φ (phi) and ψ (psi) are the two rotatable backbone dihedrals per residue: φ is the C(i-1)–N–Cα–C torsion, ψ is the N–Cα–C–N(i+1) torsion, both in degrees on (−180°, 180°]. α-helical residues cluster near (−60°, −45°); β-strand residues near (−120°, +130°). A Ramachandran plot is simply a scatter of (φ, ψ) for every residue.

Foldseek 3Di. A 3Di character summarizes, for each residue, the relative orientation of the Cα frame of its nearest spatial neighbor. Because it encodes fold topology rather than chemistry, 3Di alignments detect remote structural similarity that sequence alignment misses.

Radius of gyration, Cα contacts, bounding box. Three whole-structure scalars: the radius of gyration (RMS distance of Cα from centroid, in Å), the count of Cα–Cα contacts (pairs closer than 8 Å and separated by more than four residues in sequence — i.e. tertiary, not local, contacts), and the bounding-box dimensions. Together they distinguish compact globular folds from extended fibres or disordered chains.

Sequence. Sequence gives the chain of amino acids in standard one-letter code (A=alanine, C=cysteine, …, Y=tyrosine), read N→C. It is the only feature that is directly encoded by the gene; all structural features are derived from the folded form of this sequence.

mmCIF coordinates. Atomic coordinates in PDBx/mmCIF format — the same representation the Protein Data Bank distributes. Each line of the _atom_site loop places one backbone atom in Cartesian space (units: ångströms, origin: arbitrary).

Secondary structure (3-state, P-SEA). Three-state secondary structure (P-SEA) collapses the eight DSSP classes into helix (a), strand (b), and coil (c). P-SEA assigns these from Cα geometry alone — distances and angles — without requiring backbone oxygens, so it works on any Cα trace.

InterPro / GO / CATH / organism. Functional annotations link the protein to curated databases. InterPro entries identify conserved domains and families by matching the sequence against member-database signatures (Pfam, PROSITE, CDD, …). Gene Ontology (GO) terms describe molecular function, biological process, and cellular component in a controlled vocabulary. CATH places the structure in a hierarchical fold classification (Class/Architecture/Topology/Homologous-superfamily). The organism is the source species.

B-factor. B-factor (Debye–Waller factor) reflects atomic displacement in the crystal lattice. It is an experimental observable (units Å²), not a prediction; low values mean the atom is pinned down, high values mean it moves or is heterogeneous across the crystal.

Rendered structure images. Structure images are PyMOL renders from six orthogonal camera directions. Cartoon representation draws helices as coils and strands as arrows; sticks shows the backbone as bonds; surface shows the solvent-excluded envelope. Rainbow coloring maps sequence position to hue (blue→red, N→C); chain coloring assigns a distinct color per polypeptide.

Solvent-accessible surface area. Solvent-accessible surface area (SASA) is the area in Å² traced out by the centre of a 1.4 Å probe sphere (a water molecule) rolled over the protein's van der Waals surface (Shrake–Rupley / Lee–Richards construction). Buried residues have near-zero SASA; fully exposed residues can exceed 200 Å². The total SASA scales roughly with the number of surface residues.

Secondary structure (8-state, DSSP). The SS8 string is DSSP's per-residue secondary-structure call. α-helix (H) means an i→i+4 H-bond ladder; β-strand (E) means the residue participates in a β-sheet; 3₁₀ (G) and π (I) are tighter and wider helices; T/S are turns/bends; '-' is loop.

pLDDT. For AlphaFold models, the B-factor field carries pLDDT — the model's own estimate of local accuracy on a 0–100 scale. Regions with pLDDT<50 should be treated as essentially unmodeled; they often correspond to intrinsically disordered segments.

Nearest PDB structures. Nearest PDB neighbors are the top structural matches found by Foldseek when searching this structure against the entire Protein Data Bank. Each hit reports a TM-score (0 to 1; >0.5 almost always implies the same fold) and an E-value. These are *structural* homologs — they may share no detectable sequence similarity.